Protein AF-0000000086554184 (afdb_homodimer)

Sequence (520 aa):
MSHAWGYGPDDGPNTWAESFPLANGPRQSPINIVPKEAQFDPSLKPLKIRYDPRDAKGILNNGHSFQVDFVDDTDSSTLTGGPISGTYRLKQFHFHWGASDDKGSEHTINGIKFPCELHLVHWNTKYASFGEAADKPDGLAVVGVFLKIGAANPKLQKVLDALDAIKTKGKQNTFSNFDPKTLLPGSLDYWTYDGSLTTPPLLESVTWIVLKEQISVSPAQMVKFRSLLFTGDGEPVCNMVDNYRPPQLLKGRQVRASFKMSHAWGYGPDDGPNTWAESFPLANGPRQSPINIVPKEAQFDPSLKPLKIRYDPRDAKGILNNGHSFQVDFVDDTDSSTLTGGPISGTYRLKQFHFHWGASDDKGSEHTINGIKFPCELHLVHWNTKYASFGEAADKPDGLAVVGVFLKIGAANPKLQKVLDALDAIKTKGKQNTFSNFDPKTLLPGSLDYWTYDGSLTTPPLLESVTWIVLKEQISVSPAQMVKFRSLLFTGDGEPVCNMVDNYRPPQLLKGRQVRASFK

Foldseek 3Di:
DPQDAACDDCRRLVCLCVVQVCSPPQFADDAEAEPVQAAADQVFWDKDWADDLQQFWKWAQALLWIKIAGDDDPLRTWIDGGPAPAIWHWGMKTKWAAPDQQATDQYHYVPGHGGMKMKTKTFHVVDPDLVVLQQAQQGIEIEMAGEHADDADPLCVLVLVCCVQHQAHGGMDTDGRHDCVSQDDPDQKWKWWQHFDFDPSTRRRYIYTYGPDHHYHHPVSSVSRQSHFSHHPPDPTDGNRNSYHHHDDNNPTHMHTNDD/DPQDAACDDCRRLVCLCVVQVCSPPQFADDAEAEPVQAAADQVFWDKDWADDLQQFWKWAQALLWIKIAGDDDDLRTWIDTGPAPAIWHWGIKTKWAAPDQQATDQYHYVPGHGGMKMKTKTFHVVDPDLVVLQQAQQGIEIEMAGEHADDADVLCVLVLVCCVQHQAHGGMDTDGRHDCVSQDDPDQKWKWWQHFDFDPSTRRRYIYTYGPDHHYHHPVSSVSRQSHFSHHPPDPTDGNRNSYHHHDDNNPTHMHTNDD

Organism: Oryzias melastigma (NCBI:txid30732)

Solvent-accessible surface area (backbone atoms only — not comparable to full-atom values): 26167 Å² total; per-residue (Å²): 122,86,77,79,68,52,52,37,27,86,31,3,67,85,48,38,41,80,80,26,61,46,58,69,44,71,36,37,30,27,38,61,42,44,72,92,74,38,39,64,38,88,81,44,43,70,68,42,78,41,65,44,24,84,25,27,50,28,34,33,14,75,36,67,39,47,38,36,37,38,62,68,92,75,66,58,29,30,42,33,47,29,93,52,85,66,55,23,32,51,43,33,35,37,55,23,30,24,82,46,75,70,29,17,23,35,48,25,53,70,76,44,49,26,26,22,23,38,38,41,37,23,25,29,60,89,39,95,39,62,77,61,10,47,77,30,65,76,8,26,38,33,43,35,36,41,30,38,83,48,59,72,39,73,72,49,44,69,62,58,65,51,43,74,69,23,30,33,25,71,30,58,45,81,40,64,68,47,49,70,68,65,72,52,46,92,55,75,47,30,37,34,37,75,20,19,38,63,52,88,66,23,42,57,8,20,37,39,36,36,37,70,49,57,37,53,31,16,70,75,59,50,50,54,59,40,62,24,26,43,30,36,87,96,47,70,55,28,40,37,44,47,44,53,37,70,55,34,66,58,75,84,63,67,45,35,21,58,52,132,121,85,76,79,68,51,53,37,27,85,30,3,69,85,47,39,42,79,81,26,60,46,58,68,45,71,36,39,32,27,37,60,42,43,73,92,74,38,41,66,38,89,80,44,43,70,68,44,77,42,66,43,23,82,25,28,51,29,35,32,15,75,36,67,43,48,39,37,37,37,63,68,91,76,67,58,29,30,42,32,44,28,93,51,86,66,56,21,32,50,44,35,37,36,54,24,29,24,83,46,74,69,29,17,23,35,48,23,52,72,76,43,50,26,25,22,23,38,38,40,38,23,26,26,60,90,40,95,37,63,77,62,10,48,76,29,66,75,9,26,39,32,42,34,37,40,30,37,83,49,59,73,39,75,71,49,44,69,61,55,63,52,43,74,70,23,30,34,26,70,29,58,44,82,40,64,69,48,50,70,68,65,72,52,46,93,57,76,47,31,37,36,36,74,21,19,39,63,52,88,67,23,42,59,8,21,38,38,35,37,36,70,50,56,38,53,31,18,71,73,57,48,50,56,58,39,62,25,27,42,29,35,87,95,46,70,56,28,40,37,44,46,45,52,38,70,56,33,66,58,75,84,63,68,45,34,21,57,53,132

Structure (mmCIF, N/CA/C/O backbone):
data_AF-0000000086554184-model_v1
#
loop_
_entity.id
_entity.type
_entity.pdbx_description
1 polymer 'Carbonic anhydrase'
#
loop_
_atom_site.group_PDB
_atom_site.id
_atom_site.type_symbol
_atom_site.label_atom_id
_atom_site.label_alt_id
_atom_site.label_comp_id
_atom_site.label_asym_id
_atom_site.label_entity_id
_atom_site.label_seq_id
_atom_site.pdbx_PDB_ins_code
_atom_site.Cartn_x
_atom_site.Cartn_y
_atom_site.Cartn_z
_atom_site.occupancy
_atom_site.B_iso_or_equiv
_atom_site.auth_seq_id
_atom_site.auth_comp_id
_atom_site.auth_asym_id
_atom_site.auth_atom_id
_atom_site.pdbx_PDB_model_num
ATOM 1 N N . MET A 1 1 ? 21.266 1.166 5.559 1 27.52 1 MET A N 1
ATOM 2 C CA . MET A 1 1 ? 20.312 0.895 4.48 1 27.52 1 MET A CA 1
ATOM 3 C C . MET A 1 1 ? 19.156 1.895 4.508 1 27.52 1 MET A C 1
ATOM 5 O O . MET A 1 1 ? 18.578 2.158 5.566 1 27.52 1 MET A O 1
ATOM 9 N N . SER A 1 2 ? 19.234 2.928 3.85 1 37.25 2 SER A N 1
ATOM 10 C CA . SER A 1 2 ? 18.203 3.959 3.873 1 37.25 2 SER A CA 1
ATOM 11 C C . SER A 1 2 ? 16.812 3.344 3.984 1 37.25 2 SER A C 1
ATOM 13 O O . SER A 1 2 ? 16.422 2.541 3.139 1 37.25 2 SER A O 1
ATOM 15 N N . HIS A 1 3 ? 16.328 3.1 5.18 1 56.38 3 HIS A N 1
ATOM 16 C CA . HIS A 1 3 ? 15.148 2.279 5.418 1 56.38 3 HIS A CA 1
ATOM 17 C C . HIS A 1 3 ? 13.922 2.863 4.727 1 56.38 3 HIS A C 1
ATOM 19 O O . HIS A 1 3 ? 13.453 3.943 5.094 1 56.38 3 HIS A O 1
ATOM 25 N N . ALA A 1 4 ? 13.68 2.484 3.479 1 76.25 4 ALA A N 1
ATOM 26 C CA . ALA A 1 4 ? 12.594 2.926 2.604 1 76.25 4 ALA A CA 1
ATOM 27 C C . ALA A 1 4 ? 11.234 2.658 3.24 1 76.25 4 ALA A C 1
ATOM 29 O O . ALA A 1 4 ? 11.047 1.644 3.914 1 76.25 4 ALA A O 1
ATOM 30 N N . TRP A 1 5 ? 10.562 3.717 3.496 1 87.56 5 TRP A N 1
ATOM 31 C CA . TRP A 1 5 ? 9.195 3.604 3.982 1 87.56 5 TRP A CA 1
ATOM 32 C C . TRP A 1 5 ? 8.211 4.215 2.988 1 87.56 5 TRP A C 1
ATOM 34 O O . TRP A 1 5 ? 8.609 4.957 2.088 1 87.56 5 TRP A O 1
ATOM 44 N N . GLY A 1 6 ? 7.039 3.818 3.035 1 88.12 6 GLY A N 1
ATOM 45 C CA . GLY A 1 6 ? 5.941 4.348 2.24 1 88.12 6 GLY A CA 1
ATOM 46 C C . GLY A 1 6 ? 4.578 4.047 2.832 1 88.12 6 GLY A C 1
ATOM 47 O O . GLY A 1 6 ? 4.434 3.936 4.051 1 88.12 6 GLY A O 1
ATOM 48 N N . TYR A 1 7 ? 3.639 4.125 2.002 1 86.38 7 TYR A N 1
ATOM 49 C CA . TYR A 1 7 ? 2.273 3.865 2.441 1 86.38 7 TYR A CA 1
ATOM 50 C C . TYR A 1 7 ? 1.689 2.656 1.72 1 86.38 7 TYR A C 1
ATOM 52 O O . TYR A 1 7 ? 0.477 2.432 1.749 1 86.38 7 TYR A O 1
ATOM 60 N N . GLY A 1 8 ? 2.609 1.921 1.129 1 77.31 8 GLY A N 1
ATOM 61 C CA . GLY A 1 8 ? 2.197 0.735 0.396 1 77.31 8 GLY A CA 1
ATOM 62 C C . GLY A 1 8 ? 2.102 -0.502 1.27 1 77.31 8 GLY A C 1
ATOM 63 O O . GLY A 1 8 ? 2.383 -0.446 2.469 1 77.31 8 GLY A O 1
ATOM 64 N N . PRO A 1 9 ? 1.818 -1.606 0.709 1 69.69 9 PRO A N 1
ATOM 65 C CA . PRO A 1 9 ? 1.59 -2.836 1.472 1 69.69 9 PRO A CA 1
ATOM 66 C C . PRO A 1 9 ? 2.852 -3.34 2.17 1 69.69 9 PRO A C 1
ATOM 68 O O . PRO A 1 9 ? 2.777 -3.865 3.283 1 69.69 9 PRO A O 1
ATOM 71 N N . ASP A 1 10 ? 3.965 -3.207 1.505 1 71.38 10 ASP A N 1
ATOM 72 C CA . ASP A 1 10 ? 5.184 -3.807 2.041 1 71.38 10 ASP A CA 1
ATOM 73 C C . ASP A 1 10 ? 5.992 -2.787 2.838 1 71.38 10 ASP A C 1
ATOM 75 O O . ASP A 1 10 ? 6.945 -3.148 3.529 1 71.38 10 ASP A O 1
ATOM 79 N N . ASP A 1 11 ? 5.586 -1.58 2.76 1 80.25 11 ASP A N 1
ATOM 80 C CA . ASP A 1 11 ? 6.422 -0.572 3.402 1 80.25 11 ASP A CA 1
ATOM 81 C C . ASP A 1 11 ? 5.574 0.462 4.137 1 80.25 11 ASP A C 1
ATOM 83 O O . ASP A 1 11 ? 6.051 1.55 4.461 1 80.25 11 ASP A O 1
ATOM 87 N N . GLY A 1 12 ? 4.309 0.148 4.387 1 86.25 12 GLY A N 1
ATOM 88 C CA . GLY A 1 12 ? 3.383 1.068 5.027 1 86.25 12 GLY A CA 1
ATOM 89 C C . GLY A 1 12 ? 3.506 1.079 6.539 1 86.25 12 GLY A C 1
ATOM 90 O O . GLY A 1 12 ? 4.391 0.43 7.102 1 86.25 12 GLY A O 1
ATOM 91 N N . PRO A 1 13 ? 2.66 1.869 7.188 1 88.19 13 PRO A N 1
ATOM 92 C CA . PRO A 1 13 ? 2.764 2.141 8.625 1 88.19 13 PRO A CA 1
ATOM 93 C C . PRO A 1 13 ? 2.812 0.866 9.461 1 88.19 13 PRO A C 1
ATOM 95 O O . PRO A 1 13 ? 3.518 0.814 10.469 1 88.19 13 PRO A O 1
ATOM 98 N N . ASN A 1 14 ? 2.105 -0.169 9.055 1 84.06 14 ASN A N 1
ATOM 99 C CA . ASN A 1 14 ? 2.051 -1.405 9.828 1 84.06 14 ASN A CA 1
ATOM 100 C C . ASN A 1 14 ? 3.393 -2.131 9.82 1 84.06 14 ASN A C 1
ATOM 102 O O . ASN A 1 14 ? 3.613 -3.045 10.617 1 84.06 14 ASN A O 1
ATOM 106 N N . THR A 1 15 ? 4.297 -1.767 8.93 1 83.81 15 THR A N 1
ATOM 107 C CA . THR A 1 15 ? 5.586 -2.443 8.828 1 83.81 15 THR A CA 1
ATOM 108 C C . THR A 1 15 ? 6.695 -1.571 9.406 1 83.81 15 THR A C 1
ATOM 110 O O . THR A 1 15 ? 7.828 -2.029 9.57 1 83.81 15 THR A O 1
ATOM 113 N N . TRP A 1 16 ? 6.371 -0.317 9.695 1 90.31 16 TRP A N 1
ATOM 114 C CA . TRP A 1 16 ? 7.41 0.663 10 1 90.31 16 TRP A CA 1
ATOM 115 C C . TRP A 1 16 ? 8.188 0.258 11.25 1 90.31 16 TRP A C 1
ATOM 117 O O . TRP A 1 16 ? 9.391 0.522 11.352 1 90.31 16 TRP A O 1
ATOM 127 N N . ALA A 1 17 ? 7.566 -0.434 12.164 1 90.69 17 ALA A N 1
ATOM 128 C CA . ALA A 1 17 ? 8.203 -0.795 13.43 1 90.69 17 ALA A CA 1
ATOM 129 C C . ALA A 1 17 ? 9.406 -1.706 13.203 1 90.69 17 ALA A C 1
ATOM 131 O O . ALA A 1 17 ? 10.32 -1.756 14.023 1 90.69 17 ALA A O 1
ATOM 132 N N . GLU A 1 18 ? 9.391 -2.414 12.109 1 86.5 18 GLU A N 1
ATOM 133 C CA . GLU A 1 18 ? 10.484 -3.332 11.805 1 86.5 18 GLU A CA 1
ATOM 134 C C . GLU A 1 18 ? 11.781 -2.576 11.562 1 86.5 18 GLU A C 1
ATOM 136 O O . GLU A 1 18 ? 12.852 -3.023 11.984 1 86.5 18 GLU A O 1
ATOM 141 N N . SER A 1 19 ? 11.688 -1.438 10.898 1 90.31 19 SER A N 1
ATOM 142 C CA . SER A 1 19 ? 12.875 -0.663 10.547 1 90.31 19 SER A CA 1
ATOM 143 C C . SER A 1 19 ? 13.031 0.553 11.453 1 90.31 19 SER A C 1
ATOM 145 O O . SER A 1 19 ? 14.117 1.126 11.547 1 90.31 19 SER A O 1
ATOM 147 N N . PHE A 1 20 ? 11.914 0.905 12.031 1 93.75 20 PHE A N 1
ATOM 148 C CA . PHE A 1 20 ? 11.875 2.051 12.93 1 93.75 20 PHE A CA 1
ATOM 149 C C . PHE A 1 20 ? 11.227 1.673 14.258 1 93.75 20 PHE A C 1
ATOM 151 O O . PHE A 1 20 ? 10.062 1.987 14.5 1 93.75 20 PHE A O 1
ATOM 158 N N . PRO A 1 21 ? 11.969 1.179 15.141 1 92.88 21 PRO A N 1
ATOM 159 C CA . PRO A 1 21 ? 11.422 0.595 16.359 1 92.88 21 PRO A CA 1
ATOM 160 C C . PRO A 1 21 ? 10.68 1.616 17.219 1 92.88 21 PRO A C 1
ATOM 162 O O . PRO A 1 21 ? 9.805 1.246 18.016 1 92.88 21 PRO A O 1
ATOM 165 N N . LEU A 1 22 ? 10.969 2.869 17.078 1 94.56 22 LEU A N 1
ATOM 166 C CA . LEU A 1 22 ? 10.289 3.904 17.844 1 94.56 22 LEU A CA 1
ATOM 167 C C . LEU A 1 22 ? 8.805 3.951 17.5 1 94.56 22 LEU A C 1
ATOM 169 O O . LEU A 1 22 ? 8.016 4.562 18.234 1 94.56 22 LEU A O 1
ATOM 173 N N . ALA A 1 23 ? 8.5 3.326 16.391 1 93.62 23 ALA A N 1
ATOM 174 C CA . ALA A 1 23 ? 7.098 3.275 15.969 1 93.62 23 ALA A CA 1
ATOM 175 C C . ALA A 1 23 ? 6.23 2.633 17.047 1 93.62 23 ALA A C 1
ATOM 177 O O . ALA A 1 23 ? 5.016 2.859 17.094 1 93.62 23 ALA A O 1
ATOM 178 N N . ASN A 1 24 ? 6.855 1.93 17.875 1 93.38 24 ASN A N 1
ATOM 179 C CA . ASN A 1 24 ? 6.133 1.257 18.953 1 93.38 24 ASN A CA 1
ATOM 180 C C . ASN A 1 24 ? 6.32 1.974 20.281 1 93.38 24 ASN A C 1
ATOM 182 O O . ASN A 1 24 ? 6.047 1.402 21.344 1 93.38 24 ASN A O 1
ATOM 186 N N . GLY A 1 25 ? 6.75 3.148 20.312 1 95.38 25 GLY A N 1
ATOM 187 C CA . GLY A 1 25 ? 7.004 3.91 21.531 1 95.38 25 GLY A CA 1
ATOM 188 C C . GLY A 1 25 ? 5.734 4.273 22.281 1 95.38 25 GLY A C 1
ATOM 189 O O . GLY A 1 25 ? 4.629 4.07 21.766 1 95.38 25 GLY A O 1
ATOM 190 N N . PRO A 1 26 ? 5.898 4.844 23.391 1 96.31 26 PRO A N 1
ATOM 191 C CA . PRO A 1 26 ? 4.762 5.113 24.281 1 96.31 26 PRO A CA 1
ATOM 192 C C . PRO A 1 26 ? 4.012 6.387 23.906 1 96.31 26 PRO A C 1
ATOM 194 O O . PRO A 1 26 ? 2.904 6.621 24.391 1 96.31 26 PRO A O 1
ATOM 197 N N . ARG A 1 27 ? 4.566 7.27 23.031 1 97.69 27 ARG A N 1
ATOM 198 C CA . ARG A 1 27 ? 3.953 8.555 22.734 1 97.69 27 ARG A CA 1
ATOM 199 C C . ARG A 1 27 ? 3.754 8.734 21.234 1 97.69 27 ARG A C 1
ATOM 201 O O . ARG A 1 27 ? 4.07 9.789 20.672 1 97.69 27 ARG A O 1
ATOM 208 N N . GLN A 1 28 ? 3.287 7.684 20.625 1 98 28 GLN A N 1
ATOM 209 C CA . GLN A 1 28 ? 3.178 7.719 19.172 1 98 28 GLN A CA 1
ATOM 210 C C . GLN A 1 28 ? 1.925 8.477 18.734 1 98 28 GLN A C 1
ATOM 212 O O . GLN A 1 28 ? 0.955 8.57 19.484 1 98 28 GLN A O 1
ATOM 217 N N . SER A 1 29 ? 2.045 9.078 17.609 1 98.31 29 SER A N 1
ATOM 218 C CA . SER A 1 29 ? 1.002 9.867 16.953 1 98.31 29 SER A CA 1
ATOM 219 C C . SER A 1 29 ? 0.717 9.359 15.547 1 98.31 29 SER A C 1
ATOM 221 O O . SER A 1 29 ? 1.542 8.664 14.953 1 98.31 29 SER A O 1
ATOM 223 N N . PRO A 1 30 ? -0.422 9.688 14.992 1 98.44 30 PRO A N 1
ATOM 224 C CA . PRO A 1 30 ? -1.521 10.484 15.539 1 98.44 30 PRO A CA 1
ATOM 225 C C . PRO A 1 30 ? -2.402 9.688 16.5 1 98.44 30 PRO A C 1
ATOM 227 O O . PRO A 1 30 ? -2.184 8.492 16.688 1 98.44 30 PRO A O 1
ATOM 230 N N . ILE A 1 31 ? -3.355 10.398 17.141 1 98.56 31 ILE A N 1
ATOM 231 C CA . ILE A 1 31 ? -4.281 9.711 18.031 1 98.56 31 ILE A CA 1
ATOM 232 C C . ILE A 1 31 ? -5.719 10.055 17.641 1 98.56 31 ILE A C 1
ATOM 234 O O . ILE A 1 31 ? -5.953 10.945 16.812 1 98.56 31 ILE A O 1
ATOM 238 N N . ASN A 1 32 ? -6.633 9.25 18.156 1 98.31 32 ASN A N 1
ATOM 239 C CA . ASN A 1 32 ? -8.039 9.617 18.172 1 98.31 32 ASN A CA 1
ATOM 240 C C . ASN A 1 32 ? -8.359 10.57 19.328 1 98.31 32 ASN A C 1
ATOM 242 O O . ASN A 1 32 ? -8.172 10.219 20.5 1 98.31 32 ASN A O 1
ATOM 246 N N . ILE A 1 33 ? -8.844 11.703 19.062 1 98.62 33 ILE A N 1
ATOM 247 C CA . ILE A 1 33 ? -9.211 12.672 20.094 1 98.62 33 ILE A CA 1
ATOM 248 C C . ILE A 1 33 ? -10.672 12.461 20.484 1 98.62 33 ILE A C 1
ATOM 250 O O . ILE A 1 33 ? -11.562 12.5 19.641 1 98.62 33 ILE A O 1
ATOM 254 N N . VAL A 1 34 ? -10.859 12.219 21.672 1 98.12 34 VAL A N 1
ATOM 255 C CA . VAL A 1 34 ? -12.203 12.125 22.234 1 98.12 34 VAL A CA 1
ATOM 256 C C . VAL A 1 34 ? -12.5 13.359 23.094 1 98.12 34 VAL A C 1
ATOM 258 O O . VAL A 1 34 ? -12.117 13.422 24.266 1 98.12 34 VAL A O 1
ATOM 261 N N . PRO A 1 35 ? -13.281 14.25 22.531 1 97.38 35 PRO A N 1
ATOM 262 C CA . PRO A 1 35 ? -13.461 15.547 23.203 1 97.38 35 PRO A CA 1
ATOM 263 C C . PRO A 1 35 ? -13.992 15.414 24.625 1 97.38 35 PRO A C 1
ATOM 265 O O . PRO A 1 35 ? -13.547 16.125 25.531 1 97.38 35 PRO A O 1
ATOM 268 N N . LYS A 1 36 ? -14.867 14.461 24.906 1 96.56 36 LYS A N 1
ATOM 269 C CA . LYS A 1 36 ? -15.469 14.289 26.219 1 96.56 36 LYS A CA 1
ATOM 270 C C . LYS A 1 36 ? -14.43 13.836 27.25 1 96.56 36 LYS A C 1
ATOM 272 O O . LYS A 1 36 ? -14.625 14 28.453 1 96.56 36 LYS A O 1
ATOM 277 N N . GLU A 1 37 ? -13.352 13.258 26.719 1 96.81 37 GLU A N 1
ATOM 278 C CA . GLU A 1 37 ? -12.305 12.75 27.609 1 96.81 37 GLU A CA 1
ATOM 279 C C . GLU A 1 37 ? -11.148 13.734 27.719 1 96.81 37 GLU A C 1
ATOM 281 O O . GLU A 1 37 ? -10.289 13.586 28.578 1 96.81 37 GLU A O 1
ATOM 286 N N . ALA A 1 38 ? -11.117 14.734 26.844 1 97.5 38 ALA A N 1
ATOM 287 C CA . ALA A 1 38 ? -10.078 15.766 26.906 1 97.5 38 ALA A CA 1
ATOM 288 C C . ALA A 1 38 ? -10.305 16.688 28.109 1 97.5 38 ALA A C 1
ATOM 290 O O . ALA A 1 38 ? -11.445 17.047 28.406 1 97.5 38 ALA A O 1
ATOM 291 N N . GLN A 1 39 ? -9.258 17.016 28.812 1 97.62 39 GLN A N 1
ATOM 292 C CA . GLN A 1 39 ? -9.359 17.828 30.016 1 97.62 39 GLN A CA 1
ATOM 293 C C . GLN A 1 39 ? -9.117 19.297 29.719 1 97.62 39 GLN A C 1
ATOM 295 O O . GLN A 1 39 ? -8.062 19.672 29.172 1 97.62 39 GLN A O 1
ATOM 300 N N . PHE A 1 40 ? -10.156 20.094 30.156 1 97.94 40 PHE A N 1
ATOM 301 C CA . PHE A 1 40 ? -9.922 21.531 30.047 1 97.94 40 PHE A CA 1
ATOM 302 C C . PHE A 1 40 ? -8.781 21.969 30.969 1 97.94 40 PHE A C 1
ATOM 304 O O . PHE A 1 40 ? -8.773 21.641 32.156 1 97.94 40 PHE A O 1
ATOM 311 N N . ASP A 1 41 ? -7.84 22.641 30.438 1 97.75 41 ASP A N 1
ATOM 312 C CA . ASP A 1 41 ? -6.695 23.156 31.188 1 97.75 41 ASP A CA 1
ATOM 313 C C . ASP A 1 41 ? -6.633 24.688 31.109 1 97.75 41 ASP A C 1
ATOM 315 O O . ASP A 1 41 ? -6.211 25.25 30.094 1 97.75 41 ASP A O 1
ATOM 319 N N . PRO A 1 42 ? -6.945 25.391 32.125 1 95.75 42 PRO A N 1
ATOM 320 C CA . PRO A 1 42 ? -6.984 26.859 32.094 1 95.75 42 PRO A CA 1
ATOM 321 C C . PRO A 1 42 ? -5.594 27.484 31.984 1 95.75 42 PRO A C 1
ATOM 323 O O . PRO A 1 42 ? -5.469 28.688 31.719 1 95.75 42 PRO A O 1
ATOM 326 N N . SER A 1 43 ? -4.641 26.734 32.156 1 95.75 43 SER A N 1
ATOM 327 C CA . SER A 1 43 ? -3.289 27.266 32.094 1 95.75 43 SER A CA 1
ATOM 328 C C . SER A 1 43 ? -2.812 27.391 30.656 1 95.75 43 SER A C 1
ATOM 330 O O . SER A 1 43 ? -1.808 28.031 30.375 1 95.75 43 SER A O 1
ATOM 332 N N . LEU A 1 44 ? -3.492 26.75 29.734 1 96.94 44 LEU A N 1
ATOM 333 C CA . LEU A 1 44 ? -3.133 26.859 28.328 1 96.94 44 LEU A CA 1
ATOM 334 C C . LEU A 1 44 ? -3.408 28.25 27.797 1 96.94 44 LEU A C 1
ATOM 336 O O . LEU A 1 44 ? -4.547 28.719 27.844 1 96.94 44 LEU A O 1
ATOM 340 N N . LYS A 1 45 ? -2.385 28.906 27.359 1 92.88 45 LYS A N 1
ATOM 341 C CA . LYS A 1 45 ? -2.484 30.25 26.797 1 92.88 45 LYS A CA 1
ATOM 342 C C . LYS A 1 45 ? -2.951 30.203 25.344 1 92.88 45 LYS A C 1
ATOM 344 O O . LYS A 1 45 ? -2.928 29.141 24.719 1 92.88 45 LYS A O 1
ATOM 349 N N . PRO A 1 46 ? -3.443 31.391 24.859 1 96.38 46 PRO A N 1
ATOM 350 C CA . PRO A 1 46 ? -3.742 31.453 23.422 1 96.38 46 PRO A CA 1
ATOM 351 C C . PRO A 1 46 ? -2.502 31.281 22.547 1 96.38 46 PRO A C 1
ATOM 353 O O . PRO A 1 46 ? -1.41 31.719 22.922 1 96.38 46 PRO A O 1
ATOM 356 N N . LEU A 1 47 ? -2.727 30.672 21.391 1 98.5 47 LEU A N 1
ATOM 357 C CA . LEU A 1 47 ? -1.646 30.562 20.422 1 98.5 47 LEU A CA 1
ATOM 358 C C . LEU A 1 47 ? -1.312 31.922 19.812 1 98.5 47 LEU A C 1
ATOM 360 O O . LEU A 1 47 ? -2.209 32.688 19.5 1 98.5 47 LEU A O 1
ATOM 364 N N . LYS A 1 48 ? -0.083 32.219 19.734 1 98.25 48 LYS A N 1
ATOM 365 C CA . LYS A 1 48 ? 0.407 33.375 19 1 98.25 48 LYS A CA 1
ATOM 366 C C . LYS A 1 48 ? 1.168 32.938 17.75 1 98.25 48 LYS A C 1
ATOM 368 O O . LYS A 1 48 ? 2.301 32.469 17.844 1 98.25 48 LYS A O 1
ATOM 373 N N . ILE A 1 49 ? 0.575 33.25 16.625 1 98.44 49 ILE A N 1
ATOM 374 C CA . ILE A 1 49 ? 1.125 32.781 15.344 1 98.44 49 ILE A CA 1
ATOM 375 C C . ILE A 1 49 ? 1.446 34 14.469 1 98.44 49 ILE A C 1
ATOM 377 O O . ILE A 1 49 ? 0.596 34.875 14.258 1 98.44 49 ILE A O 1
ATOM 381 N N . ARG A 1 50 ? 2.66 34.031 14.07 1 97.81 50 ARG A N 1
ATOM 382 C CA . ARG A 1 50 ? 3.133 35.031 13.117 1 97.81 50 ARG A CA 1
ATOM 383 C C . ARG A 1 50 ? 3.912 34.375 11.977 1 97.81 50 ARG A C 1
ATOM 385 O O . ARG A 1 50 ? 4.891 33.656 12.211 1 97.81 50 ARG A O 1
ATOM 392 N N . TYR A 1 51 ? 3.473 34.656 10.766 1 98.5 51 TYR A N 1
ATOM 393 C CA . TYR A 1 51 ? 4.191 34.156 9.602 1 98.5 51 TYR A CA 1
ATOM 394 C C . TYR A 1 51 ? 4.523 35.281 8.633 1 98.5 51 TYR A C 1
ATOM 396 O O . TYR A 1 51 ? 3.697 36.156 8.375 1 98.5 51 TYR A O 1
ATOM 404 N N . ASP A 1 52 ? 5.68 35.25 8.172 1 98.25 52 ASP A N 1
ATOM 405 C CA . ASP A 1 52 ? 6.141 36.156 7.105 1 98.25 52 ASP A CA 1
ATOM 406 C C . ASP A 1 52 ? 6.059 35.469 5.742 1 98.25 52 ASP A C 1
ATOM 408 O O . ASP A 1 52 ? 6.809 34.5 5.473 1 98.25 52 ASP A O 1
ATOM 412 N N . PRO A 1 53 ? 5.188 35.906 4.859 1 98 53 PRO A N 1
ATOM 413 C CA . PRO A 1 53 ? 5.035 35.25 3.555 1 98 53 PRO A CA 1
ATOM 414 C C . PRO A 1 53 ? 6.352 35.156 2.785 1 98 53 PRO A C 1
ATOM 416 O O . PRO A 1 53 ? 6.516 34.281 1.943 1 98 53 PRO A O 1
ATOM 419 N N . ARG A 1 54 ? 7.344 36.156 2.957 1 96.81 54 ARG A N 1
ATOM 420 C CA . ARG A 1 54 ? 8.617 36.188 2.248 1 96.81 54 ARG A CA 1
ATOM 421 C C . ARG A 1 54 ? 9.469 34.969 2.592 1 96.81 54 ARG A C 1
ATOM 423 O O . ARG A 1 54 ? 10.43 34.625 1.889 1 96.81 54 ARG A O 1
ATOM 430 N N . ASP A 1 55 ? 9.031 34.125 3.672 1 98.5 55 ASP A N 1
ATOM 431 C CA . ASP A 1 55 ? 9.836 33 4.113 1 98.5 55 ASP A CA 1
ATOM 432 C C . ASP A 1 55 ? 9.5 31.734 3.307 1 98.5 55 ASP A C 1
ATOM 434 O O . ASP A 1 55 ? 10.234 30.75 3.344 1 98.5 55 ASP A O 1
ATOM 438 N N . ALA A 1 56 ? 8.359 31.734 2.654 1 98.25 56 ALA A N 1
ATOM 439 C CA . ALA A 1 56 ? 8.016 30.594 1.794 1 98.25 56 ALA A CA 1
ATOM 440 C C . ALA A 1 56 ? 8.953 30.516 0.596 1 98.25 56 ALA A C 1
ATOM 442 O O . ALA A 1 56 ? 9.125 31.484 -0.141 1 98.25 56 ALA A O 1
ATOM 443 N N . LYS A 1 57 ? 9.57 29.312 0.375 1 97.62 57 LYS A N 1
ATOM 444 C CA . LYS A 1 57 ? 10.625 29.281 -0.631 1 97.62 57 LYS A CA 1
ATOM 445 C C . LYS A 1 57 ? 10.312 28.25 -1.718 1 97.62 57 LYS A C 1
ATOM 447 O O . LYS A 1 57 ? 10.594 28.484 -2.896 1 97.62 57 LYS A O 1
ATOM 452 N N . GLY A 1 58 ? 9.781 27.141 -1.331 1 98.31 58 GLY A N 1
ATOM 453 C CA . GLY A 1 58 ? 9.617 26.109 -2.336 1 98.31 58 GLY A CA 1
ATOM 454 C C . GLY A 1 58 ? 8.547 25.094 -1.978 1 98.31 58 GLY A C 1
ATOM 455 O O . GLY A 1 58 ? 8.133 25 -0.821 1 98.31 58 GLY A O 1
ATOM 456 N N . ILE A 1 59 ? 8.094 24.391 -3.01 1 98.62 59 ILE A N 1
ATOM 457 C CA . ILE A 1 59 ? 7.137 23.297 -2.887 1 98.62 59 ILE A CA 1
ATOM 458 C C . ILE A 1 59 ? 7.691 22.047 -3.566 1 98.62 59 ILE A C 1
ATOM 460 O O . ILE A 1 59 ? 8.328 22.141 -4.617 1 98.62 59 ILE A O 1
ATOM 464 N N . LEU A 1 60 ? 7.492 20.938 -2.877 1 98.5 60 LEU A N 1
ATOM 465 C CA . LEU A 1 60 ? 8.117 19.688 -3.318 1 98.5 60 LEU A CA 1
ATOM 466 C C . LEU A 1 60 ? 7.18 18.5 -3.133 1 98.5 60 LEU A C 1
ATOM 468 O O . LEU A 1 60 ? 6.5 18.406 -2.107 1 98.5 60 LEU A O 1
ATOM 472 N N . ASN A 1 61 ? 7.035 17.703 -4.199 1 98.44 61 ASN A N 1
ATOM 473 C CA . ASN A 1 61 ? 6.512 16.359 -4.027 1 98.44 61 ASN A CA 1
ATOM 474 C C . ASN A 1 61 ? 7.594 15.391 -3.568 1 98.44 61 ASN A C 1
ATOM 476 O O . ASN A 1 61 ? 8.445 14.984 -4.359 1 98.44 61 ASN A O 1
ATOM 480 N N . ASN A 1 62 ? 7.539 15.016 -2.338 1 97 62 ASN A N 1
ATOM 481 C CA . ASN A 1 62 ? 8.633 14.219 -1.79 1 97 62 ASN A CA 1
ATOM 482 C C . ASN A 1 62 ? 8.336 12.727 -1.873 1 97 62 ASN A C 1
ATOM 484 O O . ASN A 1 62 ? 9.047 11.914 -1.288 1 97 62 ASN A O 1
ATOM 488 N N . GLY A 1 63 ? 7.195 12.398 -2.512 1 95.25 63 GLY A N 1
ATOM 489 C CA . GLY A 1 63 ? 6.844 11 -2.709 1 95.25 63 GLY A CA 1
ATOM 490 C C . GLY A 1 63 ? 5.926 10.461 -1.629 1 95.25 63 GLY A C 1
ATOM 491 O O . GLY A 1 63 ? 5.434 9.336 -1.733 1 95.25 63 GLY A O 1
ATOM 492 N N . HIS A 1 64 ? 5.695 11.172 -0.57 1 95.31 64 HIS A N 1
ATOM 493 C CA . HIS A 1 64 ? 4.828 10.766 0.53 1 95.31 64 HIS A CA 1
ATOM 494 C C . HIS A 1 64 ? 3.721 11.789 0.765 1 95.31 64 HIS A C 1
ATOM 496 O O . HIS A 1 64 ? 2.688 11.469 1.358 1 95.31 64 HIS A O 1
ATOM 502 N N . SER A 1 65 ? 4.012 12.93 0.441 1 97.38 65 SER A N 1
ATOM 503 C CA . SER A 1 65 ? 3.162 14.117 0.423 1 97.38 65 SER A CA 1
ATOM 504 C C . SER A 1 65 ? 3.773 15.219 -0.438 1 97.38 65 SER A C 1
ATOM 506 O O . SER A 1 65 ? 4.691 14.961 -1.222 1 97.38 65 SER A O 1
ATOM 508 N N . PHE A 1 66 ? 3.145 16.375 -0.425 1 98.12 66 PHE A N 1
ATOM 509 C CA . PHE A 1 66 ? 3.9 17.547 -0.818 1 98.12 66 PHE A CA 1
ATOM 510 C C . PHE A 1 66 ? 4.188 18.438 0.388 1 98.12 66 PHE A C 1
ATOM 512 O O . PHE A 1 66 ? 3.51 18.344 1.414 1 98.12 66 PHE A O 1
ATOM 519 N N . GLN A 1 67 ? 5.238 19.156 0.228 1 98.25 67 GLN A N 1
ATOM 520 C CA . GLN A 1 67 ? 5.617 20.047 1.328 1 98.25 67 GLN A CA 1
ATOM 521 C C . GLN A 1 67 ? 6.039 21.422 0.813 1 98.25 67 GLN A C 1
ATOM 523 O O . GLN A 1 67 ? 6.609 21.531 -0.273 1 98.25 67 GLN A O 1
ATOM 528 N N . VAL A 1 68 ? 5.688 22.375 1.552 1 98.5 68 VAL A N 1
ATOM 529 C CA . VAL A 1 68 ? 6.195 23.734 1.342 1 98.5 68 VAL A CA 1
ATOM 530 C C . VAL A 1 68 ? 7.23 24.062 2.414 1 98.5 68 VAL A C 1
ATOM 532 O O . VAL A 1 68 ? 6.965 23.922 3.609 1 98.5 68 VAL A O 1
ATOM 535 N N . ASP A 1 69 ? 8.336 24.594 1.953 1 98.19 69 ASP A N 1
ATOM 536 C CA . ASP A 1 69 ? 9.438 24.875 2.869 1 98.19 69 ASP A CA 1
ATOM 537 C C . ASP A 1 69 ? 9.578 26.375 3.121 1 98.19 69 ASP A C 1
ATOM 539 O O . ASP A 1 69 ? 9.398 27.172 2.209 1 98.19 69 ASP A O 1
ATOM 543 N N . PHE A 1 70 ? 9.938 26.641 4.336 1 98.25 70 PHE A N 1
ATOM 544 C CA . PHE A 1 70 ? 10.203 28.016 4.766 1 98.25 70 PHE A CA 1
ATOM 545 C C . PHE A 1 70 ? 11.648 28.172 5.215 1 98.25 70 PHE A C 1
ATOM 547 O O . PHE A 1 70 ? 12.188 27.312 5.906 1 98.25 70 PHE A O 1
ATOM 554 N N . VAL A 1 71 ? 12.242 29.234 4.793 1 96.81 71 VAL A N 1
ATOM 555 C CA . VAL A 1 71 ? 13.578 29.594 5.238 1 96.81 71 VAL A CA 1
ATOM 556 C C . VAL A 1 71 ? 13.516 30.906 6.027 1 96.81 71 VAL A C 1
ATOM 558 O O . VAL A 1 71 ? 13.188 31.953 5.469 1 96.81 71 VAL A O 1
ATOM 561 N N . ASP A 1 72 ? 13.781 30.734 7.297 1 95.62 72 ASP A N 1
ATOM 562 C CA . ASP A 1 72 ? 13.703 31.828 8.242 1 95.62 72 ASP A CA 1
ATOM 563 C C . ASP A 1 72 ? 14.906 31.844 9.18 1 95.62 72 ASP A C 1
ATOM 565 O O . ASP A 1 72 ? 15.117 30.891 9.938 1 95.62 72 ASP A O 1
ATOM 569 N N . ASP A 1 73 ? 15.68 32.938 9.18 1 91.69 73 ASP A N 1
ATOM 570 C CA . ASP A 1 73 ? 16.844 33.031 10.055 1 91.69 73 ASP A CA 1
ATOM 571 C C . ASP A 1 73 ? 16.672 34.156 11.078 1 91.69 73 ASP A C 1
ATOM 573 O O . ASP A 1 73 ? 17.578 34.469 11.859 1 91.69 73 ASP A O 1
ATOM 577 N N . THR A 1 74 ? 15.523 34.75 11.164 1 94.75 74 THR A N 1
ATOM 578 C CA . THR A 1 74 ? 15.328 35.906 12.031 1 94.75 74 THR A CA 1
ATOM 579 C C . THR A 1 74 ? 14.133 35.688 12.953 1 94.75 74 THR A C 1
ATOM 581 O O . THR A 1 74 ? 13.719 36.625 13.656 1 94.75 74 THR A O 1
ATOM 584 N N . ASP A 1 75 ? 13.531 34.5 12.875 1 96.56 75 ASP A N 1
ATOM 585 C CA . ASP A 1 75 ? 12.344 34.188 13.656 1 96.56 75 ASP A CA 1
ATOM 586 C C . ASP A 1 75 ? 11.18 35.094 13.273 1 96.56 75 ASP A C 1
ATOM 588 O O . ASP A 1 75 ? 10.508 35.656 14.141 1 96.56 75 ASP A O 1
ATOM 592 N N . SER A 1 76 ? 11.016 35.312 11.977 1 97.94 76 SER A N 1
ATOM 593 C CA . SER A 1 76 ? 9.914 36.125 11.461 1 97.94 76 SER A CA 1
ATOM 594 C C . SER A 1 76 ? 8.656 35.281 11.281 1 97.94 76 SER A C 1
ATOM 596 O O . SER A 1 76 ? 7.551 35.812 11.164 1 97.94 76 SER A O 1
ATOM 598 N N . SER A 1 77 ? 8.758 34.062 11.188 1 98.69 77 SER A N 1
ATOM 599 C CA . SER A 1 77 ? 7.645 33.125 11.156 1 98.69 77 SER A CA 1
ATOM 600 C C . SER A 1 77 ? 7.684 32.188 12.375 1 98.69 77 SER A C 1
ATOM 602 O O . SER A 1 77 ? 8.398 31.188 12.375 1 98.69 77 SER A O 1
ATOM 604 N N . THR A 1 78 ? 6.812 32.531 13.328 1 98.69 78 THR A N 1
ATOM 605 C CA . THR A 1 78 ? 7 31.844 14.602 1 98.69 78 THR A CA 1
ATOM 606 C C . THR A 1 78 ? 5.652 31.484 15.219 1 98.69 78 THR A C 1
ATOM 608 O O . THR A 1 78 ? 4.617 32.031 14.836 1 98.69 78 THR A O 1
ATOM 611 N N . LEU A 1 79 ? 5.703 30.516 16.047 1 98.75 79 LEU A N 1
ATOM 612 C CA . LEU A 1 79 ? 4.66 30.094 16.969 1 98.75 79 LEU A CA 1
ATOM 613 C C . LEU A 1 79 ? 5.113 30.297 18.422 1 98.75 79 LEU A C 1
ATOM 615 O O . LEU A 1 79 ? 6.195 29.844 18.797 1 98.75 79 LEU A O 1
ATOM 619 N N . THR A 1 80 ? 4.355 31 19.203 1 98.44 80 THR A N 1
ATOM 620 C CA . THR A 1 80 ? 4.559 31.156 20.641 1 98.44 80 THR A CA 1
ATOM 621 C C . THR A 1 80 ? 3.234 31.031 21.391 1 98.44 80 THR A C 1
ATOM 623 O O . THR A 1 80 ? 2.166 31 20.766 1 98.44 80 THR A O 1
ATOM 626 N N . GLY A 1 81 ? 3.375 30.844 22.719 1 97.94 81 GLY A N 1
ATOM 627 C CA . GLY A 1 81 ? 2.189 30.703 23.547 1 97.94 81 GLY A CA 1
ATOM 628 C C . GLY A 1 81 ? 1.612 29.297 23.531 1 97.94 81 GLY A C 1
ATOM 629 O O . GLY A 1 81 ? 2.34 28.328 23.312 1 97.94 81 GLY A O 1
ATOM 630 N N . GLY A 1 82 ? 0.324 29.234 23.906 1 97.5 82 GLY A N 1
ATOM 631 C CA . GLY A 1 82 ? -0.328 27.938 23.969 1 97.5 82 GLY A CA 1
ATOM 632 C C . GLY A 1 82 ? 0.339 26.969 24.938 1 97.5 82 GLY A C 1
ATOM 633 O O . GLY A 1 82 ? 0.593 27.328 26.094 1 97.5 82 GLY A O 1
ATOM 634 N N . PRO A 1 83 ? 0.574 25.703 24.422 1 98 83 PRO A N 1
ATOM 635 C CA . PRO A 1 83 ? 1.137 24.688 25.312 1 98 83 PRO A CA 1
ATOM 636 C C . PRO A 1 83 ? 2.664 24.688 25.312 1 98 83 PRO A C 1
ATOM 638 O O . PRO A 1 83 ? 3.283 23.844 25.969 1 98 83 PRO A O 1
ATOM 641 N N . ILE A 1 84 ? 3.295 25.547 24.578 1 98 84 ILE A N 1
ATOM 642 C CA . ILE A 1 84 ? 4.746 25.453 24.438 1 98 84 ILE A CA 1
ATOM 643 C C . ILE A 1 84 ? 5.398 26.641 25.156 1 98 84 ILE A C 1
ATOM 645 O O . ILE A 1 84 ? 4.766 27.688 25.344 1 98 84 ILE A O 1
ATOM 649 N N . SER A 1 85 ? 6.66 26.312 25.531 1 96.31 85 SER A N 1
ATOM 650 C CA . SER A 1 85 ? 7.516 27.359 26.094 1 96.31 85 SER A CA 1
ATOM 651 C C . SER A 1 85 ? 8.617 27.75 25.125 1 96.31 85 SER A C 1
ATOM 653 O O . SER A 1 85 ? 9.25 26.891 24.5 1 96.31 85 SER A O 1
ATOM 655 N N . GLY A 1 86 ? 8.773 29.031 24.984 1 96.31 86 GLY A N 1
ATOM 656 C CA . GLY A 1 86 ? 9.781 29.516 24.062 1 96.31 86 GLY A CA 1
ATOM 657 C C . GLY A 1 86 ? 9.234 29.828 22.672 1 96.31 86 GLY A C 1
ATOM 658 O O . GLY A 1 86 ? 8.031 30.062 22.516 1 96.31 86 GLY A O 1
ATOM 659 N N . THR A 1 87 ? 10.172 30.016 21.734 1 98.38 87 THR A N 1
ATOM 660 C CA . THR A 1 87 ? 9.828 30.359 20.359 1 98.38 87 THR A CA 1
ATOM 661 C C . THR A 1 87 ? 10.062 29.188 19.422 1 98.38 87 THR A C 1
ATOM 663 O O . THR A 1 87 ? 11.141 28.594 19.422 1 98.38 87 THR A O 1
ATOM 666 N N . TYR A 1 88 ? 9.102 28.844 18.734 1 98.81 88 TYR A N 1
ATOM 667 C CA . TYR A 1 88 ? 9.203 27.812 17.703 1 98.81 88 TYR A CA 1
ATOM 668 C C . TYR A 1 88 ? 9.117 28.422 16.312 1 98.81 88 TYR A C 1
ATOM 670 O O . TYR A 1 88 ? 8.195 29.188 16.016 1 98.81 88 TYR A O 1
ATOM 678 N N . ARG A 1 89 ? 10.031 28.062 15.461 1 98.69 89 ARG A N 1
ATOM 679 C CA . ARG A 1 89 ? 10.148 28.609 14.117 1 98.69 89 ARG A CA 1
ATOM 680 C C . ARG A 1 89 ? 9.531 27.672 13.086 1 98.69 89 ARG A C 1
ATOM 682 O O . ARG A 1 89 ? 9.695 26.453 13.172 1 98.69 89 ARG A O 1
ATOM 689 N N . LEU A 1 90 ? 8.758 28.266 12.133 1 98.81 90 LEU A N 1
ATOM 690 C CA . LEU A 1 90 ? 8.117 27.453 11.094 1 98.81 90 LEU A CA 1
ATOM 691 C C . LEU A 1 90 ? 9.156 26.859 10.148 1 98.81 90 LEU A C 1
ATOM 693 O O . LEU A 1 90 ? 10.008 27.594 9.633 1 98.81 90 LEU A O 1
ATOM 697 N N . LYS A 1 91 ? 9.047 25.578 9.938 1 98.62 91 LYS A N 1
ATOM 698 C CA . LYS A 1 91 ? 9.969 24.891 9.039 1 98.62 91 LYS A CA 1
ATOM 699 C C . LYS A 1 91 ? 9.289 24.531 7.723 1 98.62 91 LYS A C 1
ATOM 701 O O . LYS A 1 91 ? 9.891 24.656 6.652 1 98.62 91 LYS A O 1
ATOM 706 N N . GLN A 1 92 ? 8.07 24.078 7.789 1 98.56 92 GLN A N 1
ATOM 707 C CA . GLN A 1 92 ? 7.344 23.594 6.617 1 98.56 92 GLN A CA 1
ATOM 708 C C . GLN A 1 92 ? 5.867 23.375 6.934 1 98.56 92 GLN A C 1
ATOM 710 O O . GLN A 1 92 ? 5.473 23.375 8.102 1 98.56 92 GLN A O 1
ATOM 715 N N . PHE A 1 93 ? 5.062 23.234 5.895 1 98.75 93 PHE A N 1
ATOM 716 C CA . PHE A 1 93 ? 3.756 22.609 6.078 1 98.75 93 PHE A CA 1
ATOM 717 C C . PHE A 1 93 ? 3.502 21.547 5.008 1 98.75 93 PHE A C 1
ATOM 719 O O . PHE A 1 93 ? 4.141 21.562 3.951 1 98.75 93 PHE A O 1
ATOM 726 N N . HIS A 1 94 ? 2.693 20.656 5.289 1 98.81 94 HIS A N 1
ATOM 727 C CA . HIS A 1 94 ? 2.256 19.609 4.379 1 98.81 94 HIS A CA 1
ATOM 728 C C . HIS A 1 94 ? 0.861 19.109 4.742 1 98.81 94 HIS A C 1
ATOM 730 O O . HIS A 1 94 ? 0.291 19.531 5.754 1 98.81 94 HIS A O 1
ATOM 736 N N . PHE A 1 95 ? 0.317 18.219 3.832 1 98.81 95 PHE A N 1
ATOM 737 C CA . PHE A 1 95 ? -1.037 17.703 4.008 1 98.81 95 PHE A CA 1
ATOM 738 C C . PHE A 1 95 ? -1.046 16.172 3.984 1 98.81 95 PHE A C 1
ATOM 740 O O . PHE A 1 95 ? -0.121 15.555 3.457 1 98.81 95 PHE A O 1
ATOM 747 N N . HIS A 1 96 ? -2.004 15.664 4.547 1 98.56 96 HIS A N 1
ATOM 748 C CA . HIS A 1 96 ? -2.43 14.281 4.387 1 98.56 96 HIS A CA 1
ATOM 749 C C . HIS A 1 96 ? -3.861 14.203 3.869 1 98.56 96 HIS A C 1
ATOM 751 O O . HIS A 1 96 ? -4.719 14.992 4.277 1 98.56 96 HIS A O 1
ATOM 757 N N . TRP A 1 97 ? -4.133 13.242 2.957 1 98.19 97 TRP A N 1
ATOM 758 C CA . TRP A 1 97 ? -5.473 13.156 2.383 1 98.19 97 TRP A CA 1
ATOM 759 C C . TRP A 1 97 ? -5.809 11.727 1.994 1 98.19 97 TRP A C 1
ATOM 761 O O . TRP A 1 97 ? -4.926 10.867 1.942 1 98.19 97 TRP A O 1
ATOM 771 N N . GLY A 1 98 ? -7.105 11.469 1.838 1 95.75 98 GLY A N 1
ATOM 772 C CA . GLY A 1 98 ? -7.574 10.133 1.519 1 95.75 98 GLY A CA 1
ATOM 773 C C . GLY A 1 98 ? -8.008 9.977 0.072 1 95.75 98 GLY A C 1
ATOM 774 O O . GLY A 1 98 ? -8.047 10.953 -0.675 1 95.75 98 GLY A O 1
ATOM 775 N N . ALA A 1 99 ? -8.297 8.789 -0.307 1 93.62 99 ALA A N 1
ATOM 776 C CA . ALA A 1 99 ? -8.781 8.461 -1.646 1 93.62 99 ALA A CA 1
ATOM 777 C C . ALA A 1 99 ? -10.219 8.914 -1.838 1 93.62 99 ALA A C 1
ATOM 779 O O . ALA A 1 99 ? -10.703 9.016 -2.969 1 93.62 99 ALA A O 1
ATOM 780 N N . SER A 1 100 ? -10.875 9.102 -0.728 1 93.81 100 SER A N 1
ATOM 781 C CA . SER A 1 100 ? -12.266 9.547 -0.737 1 93.81 100 SER A CA 1
ATOM 782 C C . SER A 1 100 ? -12.5 10.633 0.307 1 93.81 100 SER A C 1
ATOM 784 O O . SER A 1 100 ? -11.594 10.992 1.058 1 93.81 100 SER A O 1
ATOM 786 N N . ASP A 1 101 ? -13.703 11.0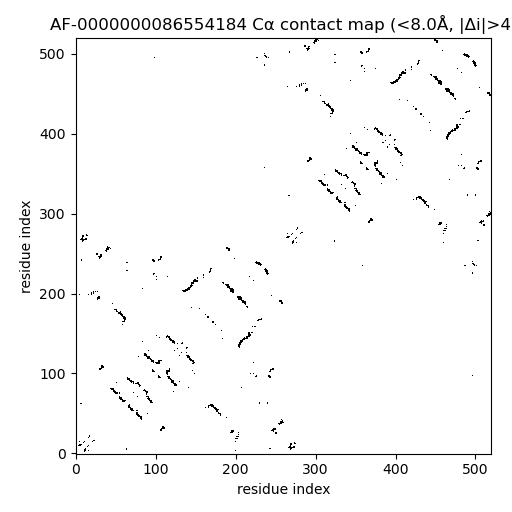94 0.294 1 96.81 101 ASP A N 1
ATOM 787 C CA . ASP A 1 101 ? -13.992 12.273 1.099 1 96.81 101 ASP A CA 1
ATOM 788 C C . ASP A 1 101 ? -14.289 11.891 2.549 1 96.81 101 ASP A C 1
ATOM 790 O O . ASP A 1 101 ? -14.43 12.766 3.406 1 96.81 101 ASP A O 1
ATOM 794 N N . ASP A 1 102 ? -14.344 10.617 2.867 1 94.12 102 ASP A N 1
ATOM 795 C CA . ASP A 1 102 ? -14.711 10.188 4.211 1 94.12 102 ASP A CA 1
ATOM 796 C C . ASP A 1 102 ? -13.492 9.711 4.992 1 94.12 102 ASP A C 1
ATOM 798 O O . ASP A 1 102 ? -13.617 9.18 6.098 1 94.12 102 ASP A O 1
ATOM 802 N N . LYS A 1 103 ? -12.328 9.867 4.434 1 94.19 103 LYS A N 1
ATOM 803 C CA . LYS A 1 103 ? -11.078 9.492 5.09 1 94.19 103 LYS A CA 1
ATOM 804 C C . LYS A 1 103 ? -9.914 10.344 4.578 1 94.19 103 LYS A C 1
ATOM 806 O O . LYS A 1 103 ? -9.984 10.906 3.484 1 94.19 103 LYS A O 1
ATOM 811 N N . GLY A 1 104 ? -8.852 10.352 5.422 1 96.5 104 GLY A N 1
ATOM 812 C CA . GLY A 1 104 ? -7.66 11.047 4.965 1 96.5 104 GLY A CA 1
ATOM 813 C C . GLY A 1 104 ? -6.906 11.742 6.082 1 96.5 104 GLY A C 1
ATOM 814 O O . GLY A 1 104 ? -5.676 11.797 6.062 1 96.5 104 GLY A O 1
ATOM 815 N N . SER A 1 105 ? -7.625 12.305 6.984 1 98.31 105 SER A N 1
ATOM 816 C CA . SER A 1 105 ? -6.969 12.922 8.133 1 98.31 105 SER A CA 1
ATOM 817 C C . SER A 1 105 ? -6.223 11.891 8.969 1 98.31 105 SER A C 1
ATOM 819 O O . SER A 1 105 ? -6.66 10.742 9.078 1 98.31 105 SER A O 1
ATOM 821 N N . GLU A 1 106 ? -5.121 12.312 9.516 1 97.62 106 GLU A N 1
ATOM 822 C CA . GLU A 1 106 ? -4.375 11.43 10.406 1 97.62 106 GLU A CA 1
ATOM 823 C C . GLU A 1 106 ? -5.047 11.328 11.773 1 97.62 106 GLU A C 1
ATOM 825 O O . GLU A 1 106 ? -5.371 10.234 12.227 1 97.62 106 GLU A O 1
ATOM 830 N N . HIS A 1 107 ? -5.258 12.422 12.398 1 98.62 107 HIS A N 1
ATOM 831 C CA . HIS A 1 107 ? -6.039 12.422 13.633 1 98.62 107 HIS A CA 1
ATOM 832 C C . HIS A 1 107 ? -7.516 12.148 13.352 1 98.62 107 HIS A C 1
ATOM 834 O O . HIS A 1 107 ? -7.984 12.359 12.227 1 98.62 107 HIS A O 1
ATOM 840 N N . THR A 1 108 ? -8.18 11.648 14.312 1 98.19 108 THR A N 1
ATOM 841 C CA . THR A 1 108 ? -9.633 11.531 14.281 1 98.19 108 THR A CA 1
ATOM 842 C C . THR A 1 108 ? -10.25 12.188 15.508 1 98.19 108 THR A C 1
ATOM 844 O O . THR A 1 108 ? -9.57 12.391 16.516 1 98.19 108 THR A O 1
ATOM 847 N N . ILE A 1 109 ? -11.461 12.602 15.367 1 98.19 109 ILE A N 1
ATOM 848 C CA . ILE A 1 109 ? -12.258 13.102 16.484 1 98.19 109 ILE A CA 1
ATOM 849 C C . ILE A 1 109 ? -13.43 12.156 16.75 1 98.19 109 ILE A C 1
ATOM 851 O O . ILE A 1 109 ? -14.352 12.055 15.93 1 98.19 109 ILE A O 1
ATOM 855 N N . ASN A 1 110 ? -13.406 11.484 17.844 1 97.38 110 ASN A N 1
ATOM 856 C CA . ASN A 1 110 ? -14.414 10.477 18.156 1 97.38 110 ASN A CA 1
ATOM 857 C C . ASN A 1 110 ? -14.531 9.438 17.047 1 97.38 110 ASN A C 1
ATOM 859 O O . ASN A 1 110 ? -15.633 9.078 16.641 1 97.38 110 ASN A O 1
ATOM 863 N N . GLY A 1 111 ? -13.43 9.141 16.484 1 96.31 111 GLY A N 1
ATOM 864 C CA . GLY A 1 111 ? -13.398 8.125 15.453 1 96.31 111 GLY A CA 1
ATOM 865 C C . GLY A 1 111 ? -13.766 8.656 14.078 1 96.31 111 GLY A C 1
ATOM 866 O O . GLY A 1 111 ? -13.688 7.926 13.086 1 96.31 111 GLY A O 1
ATOM 867 N N . ILE A 1 112 ? -14.117 9.883 14.023 1 96.75 112 ILE A N 1
ATOM 868 C CA . ILE A 1 112 ? -14.531 10.477 12.758 1 96.75 112 ILE A CA 1
ATOM 869 C C . ILE A 1 112 ? -13.305 10.961 11.992 1 96.75 112 ILE A C 1
ATOM 871 O O . ILE A 1 112 ? -12.477 11.695 12.539 1 96.75 112 ILE A O 1
ATOM 875 N N . LYS A 1 113 ? -13.25 10.562 10.758 1 97 113 LYS A N 1
ATOM 876 C CA . LYS A 1 113 ? -12.164 10.961 9.859 1 97 113 LYS A CA 1
ATOM 877 C C . LYS A 1 113 ? -12.586 12.125 8.969 1 97 113 LYS A C 1
ATOM 879 O O . LYS A 1 113 ? -13.781 12.328 8.734 1 97 113 LYS A O 1
ATOM 884 N N . PHE A 1 114 ? -11.633 12.828 8.492 1 98.25 114 PHE A N 1
ATOM 885 C CA . PHE A 1 114 ? -11.82 13.914 7.547 1 98.25 114 PHE A CA 1
ATOM 886 C C . PHE A 1 114 ? -11.055 13.648 6.258 1 98.25 114 PHE A C 1
ATOM 888 O O . PHE A 1 114 ? -10.109 12.859 6.242 1 98.25 114 PHE A O 1
ATOM 895 N N . PRO A 1 115 ? -11.414 14.32 5.137 1 98.38 115 PRO A N 1
ATOM 896 C CA . PRO A 1 115 ? -10.773 14.031 3.854 1 98.38 115 PRO A CA 1
ATOM 897 C C . PRO A 1 115 ? -9.305 14.453 3.824 1 98.38 115 PRO A C 1
ATOM 899 O O . PRO A 1 115 ? -8.523 13.938 3.018 1 98.38 115 PRO A O 1
ATOM 902 N N . CYS A 1 116 ? -8.961 15.367 4.734 1 98.75 116 CYS A N 1
ATOM 903 C CA . CYS A 1 116 ? -7.633 15.961 4.641 1 98.75 116 CYS A CA 1
ATOM 904 C C . CYS A 1 116 ? -7.219 16.594 5.969 1 98.75 116 CYS A C 1
ATOM 906 O O . CYS A 1 116 ? -8.07 16.984 6.77 1 98.75 116 CYS A O 1
ATOM 908 N N . GLU A 1 117 ? -5.945 16.641 6.223 1 98.88 117 GLU A N 1
ATOM 909 C CA . G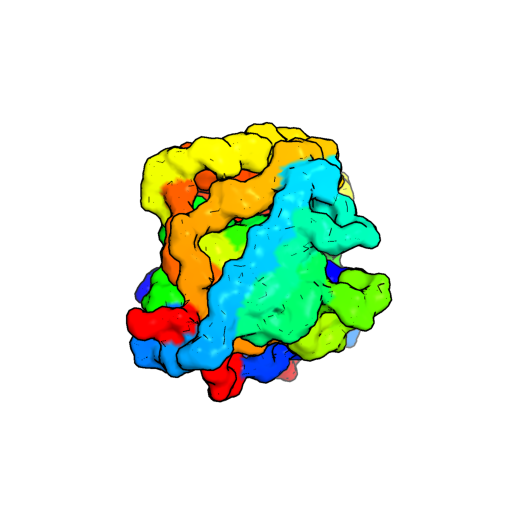LU A 1 117 ? -5.387 17.281 7.406 1 98.88 117 GLU A CA 1
ATOM 910 C C . GLU A 1 117 ? -4.109 18.047 7.07 1 98.88 117 GLU A C 1
ATOM 912 O O . GLU A 1 117 ? -3.211 17.5 6.418 1 98.88 117 GLU A O 1
ATOM 917 N N . LEU A 1 118 ? -4.059 19.281 7.48 1 98.88 118 LEU A N 1
ATOM 918 C CA . LEU A 1 118 ? -2.9 20.156 7.316 1 98.88 118 LEU A CA 1
ATOM 919 C C . LEU A 1 118 ? -2.002 20.094 8.547 1 98.88 118 LEU A C 1
ATOM 921 O O . LEU A 1 118 ? -2.49 20.125 9.68 1 98.88 118 LEU A O 1
ATOM 925 N N . HIS A 1 119 ? -0.69 19.984 8.328 1 98.94 119 HIS A N 1
ATOM 926 C CA . HIS A 1 119 ? 0.304 20.078 9.391 1 98.94 119 HIS A CA 1
ATOM 927 C C . HIS A 1 119 ? 1.251 21.25 9.164 1 98.94 119 HIS A C 1
ATOM 929 O O . HIS A 1 119 ? 1.894 21.344 8.117 1 98.94 119 HIS A O 1
ATOM 935 N N . LEU A 1 120 ? 1.328 22.156 10.086 1 98.88 120 LEU A N 1
ATOM 936 C CA . LEU A 1 120 ? 2.381 23.172 10.156 1 98.88 120 LEU A CA 1
ATOM 937 C C . LEU A 1 120 ? 3.443 22.781 11.18 1 98.88 120 LEU A C 1
ATOM 939 O O . LEU A 1 120 ? 3.166 22.703 12.375 1 98.88 120 LEU A O 1
ATOM 943 N N . VAL A 1 121 ? 4.641 22.562 10.711 1 98.88 121 VAL A N 1
ATOM 944 C CA . VAL A 1 121 ? 5.699 22.016 11.539 1 98.88 121 VAL A CA 1
ATOM 945 C C . VAL A 1 121 ? 6.645 23.125 11.992 1 98.88 121 VAL A C 1
ATOM 947 O O . VAL A 1 121 ? 7.23 23.828 11.164 1 98.88 121 VAL A O 1
ATOM 950 N N . HIS A 1 122 ? 6.777 23.297 13.289 1 98.88 122 HIS A N 1
ATOM 951 C CA . HIS A 1 122 ? 7.676 24.281 13.883 1 98.88 122 HIS A CA 1
ATOM 952 C C . HIS A 1 122 ? 8.758 23.609 14.719 1 98.88 122 HIS A C 1
ATOM 954 O O . HIS A 1 122 ? 8.57 22.484 15.188 1 98.88 122 HIS A O 1
ATOM 960 N N . TRP A 1 123 ? 9.852 24.266 14.883 1 98.81 123 TRP A N 1
ATOM 961 C CA . TRP A 1 123 ? 10.914 23.703 15.703 1 98.81 123 TRP A CA 1
ATOM 962 C C . TRP A 1 123 ? 11.398 24.719 16.734 1 98.81 123 TRP A C 1
ATOM 964 O O . TRP A 1 123 ? 11.352 25.938 16.484 1 98.81 123 TRP A O 1
ATOM 974 N N . ASN A 1 124 ? 11.766 24.234 17.859 1 98.69 124 ASN A N 1
ATOM 975 C CA . ASN A 1 124 ? 12.203 25.031 19.016 1 98.69 124 ASN A CA 1
ATOM 976 C C . ASN A 1 124 ? 13.555 25.688 18.75 1 98.69 124 ASN A C 1
ATOM 978 O O . ASN A 1 124 ? 14.578 25.016 18.656 1 98.69 124 ASN A O 1
ATOM 982 N N . THR A 1 125 ? 13.586 26.969 18.781 1 97.94 125 THR A N 1
ATOM 983 C CA . THR A 1 125 ? 14.766 27.719 18.359 1 97.94 125 THR A CA 1
ATOM 984 C C . THR A 1 125 ? 15.805 27.766 19.484 1 97.94 125 THR A C 1
ATOM 986 O O . THR A 1 125 ? 16.891 28.312 19.297 1 97.94 125 THR A O 1
ATOM 989 N N . LYS A 1 126 ? 15.484 27.203 20.641 1 97.75 126 LYS A N 1
ATOM 990 C CA . LYS A 1 126 ? 16.516 27.078 21.656 1 97.75 126 LYS A CA 1
ATOM 991 C C . LYS A 1 126 ? 17.609 26.109 21.219 1 97.75 126 LYS A C 1
ATOM 993 O O . LYS A 1 126 ? 18.719 26.141 21.75 1 97.75 126 LYS A O 1
ATOM 998 N N . TYR A 1 127 ? 17.297 25.25 20.328 1 97.81 127 TYR A N 1
ATOM 999 C CA . TYR A 1 127 ? 18.281 24.359 19.734 1 97.81 127 TYR A CA 1
ATOM 1000 C C . TYR A 1 127 ? 18.922 24.984 18.5 1 97.81 127 TYR A C 1
ATOM 1002 O O . TYR A 1 127 ? 18.359 25.906 17.906 1 97.81 127 TYR A O 1
ATOM 1010 N N . ALA A 1 128 ? 20.047 24.422 18 1 96.25 128 ALA A N 1
ATOM 1011 C CA . ALA A 1 128 ? 20.875 25.062 16.969 1 96.25 128 ALA A CA 1
ATOM 1012 C C . ALA A 1 128 ? 20.266 24.875 15.594 1 96.25 128 ALA A C 1
ATOM 1014 O O . ALA A 1 128 ? 20.5 25.672 14.688 1 96.25 128 ALA A O 1
ATOM 1015 N N . SER A 1 129 ? 19.516 23.828 15.414 1 96.75 129 SER A N 1
ATOM 1016 C CA . SER A 1 129 ? 18.953 23.516 14.102 1 96.75 129 SER A CA 1
ATOM 1017 C C . SER A 1 129 ? 17.688 22.672 14.227 1 96.75 129 SER A C 1
ATOM 1019 O O . SER A 1 129 ? 17.422 22.109 15.289 1 96.75 129 SER A O 1
ATOM 1021 N N . PHE A 1 130 ? 16.953 22.672 13.148 1 96.94 130 PHE A N 1
ATOM 1022 C CA . PHE A 1 130 ? 15.789 21.781 13.078 1 96.94 130 PHE A CA 1
ATOM 1023 C C . PHE A 1 130 ? 16.188 20.344 13.391 1 96.94 130 PHE A C 1
ATOM 1025 O O . PHE A 1 130 ? 15.484 19.656 14.125 1 96.94 130 PHE A O 1
ATOM 1032 N N . GLY A 1 131 ? 17.234 19.891 12.758 1 95.88 131 GLY A N 1
ATOM 1033 C CA . GLY A 1 131 ? 17.703 18.531 12.945 1 95.88 131 GLY A CA 1
ATOM 1034 C C . GLY A 1 131 ? 18 18.203 14.398 1 95.88 131 GLY A C 1
ATOM 1035 O O . GLY A 1 131 ? 17.641 17.125 14.867 1 95.88 131 GLY A O 1
ATOM 1036 N N . GLU A 1 132 ? 18.594 19.109 15.133 1 96.56 132 GLU A N 1
ATOM 1037 C CA . GLU A 1 132 ? 18.859 18.906 16.547 1 96.56 132 GLU A CA 1
ATOM 1038 C C . GLU A 1 132 ? 17.578 18.906 17.375 1 96.56 132 GLU A C 1
ATOM 1040 O O . GLU A 1 132 ? 17.422 18.094 18.281 1 96.56 132 GLU A O 1
ATOM 1045 N N . ALA A 1 133 ? 16.719 19.781 17.016 1 98 133 ALA A N 1
ATOM 1046 C CA . ALA A 1 133 ? 15.453 19.906 17.734 1 98 133 ALA A CA 1
ATOM 1047 C C . ALA A 1 133 ? 14.617 18.641 17.578 1 98 133 ALA A C 1
ATOM 1049 O O . ALA A 1 133 ? 13.938 18.219 18.516 1 98 133 ALA A O 1
ATOM 1050 N N . ALA A 1 134 ? 14.703 18 16.438 1 96.25 134 ALA A N 1
ATOM 1051 C CA . ALA A 1 134 ? 13.82 16.891 16.062 1 96.25 134 ALA A CA 1
ATOM 1052 C C . ALA A 1 134 ? 14.023 15.695 16.984 1 96.25 134 ALA A C 1
ATOM 1054 O O . ALA A 1 134 ? 13.156 14.82 17.078 1 96.25 134 ALA A O 1
ATOM 1055 N N . ASP A 1 135 ? 15.078 15.633 17.656 1 93.88 135 ASP A N 1
ATOM 1056 C CA . ASP A 1 135 ? 15.359 14.477 18.5 1 93.88 135 ASP A CA 1
ATOM 1057 C C . ASP A 1 135 ? 15.172 14.812 19.969 1 93.88 135 ASP A C 1
ATOM 1059 O O . ASP A 1 135 ? 15.594 14.055 20.844 1 93.88 135 ASP A O 1
ATOM 1063 N N . LYS A 1 136 ? 14.617 15.953 20.297 1 97.19 136 LYS A N 1
ATOM 1064 C CA . LYS A 1 136 ? 14.391 16.375 21.672 1 97.19 136 LYS A CA 1
ATOM 1065 C C . LYS A 1 136 ? 12.906 16.344 22.031 1 97.19 136 LYS A C 1
ATOM 1067 O O . LYS A 1 136 ? 12.055 16.641 21.188 1 97.19 136 LYS A O 1
ATOM 1072 N N . PRO A 1 137 ? 12.562 16.016 23.219 1 95.31 137 PRO A N 1
ATOM 1073 C CA . PRO A 1 137 ? 11.156 15.859 23.625 1 95.31 137 PRO A CA 1
ATOM 1074 C C . PRO A 1 137 ? 10.336 17.125 23.391 1 95.31 137 PRO A C 1
ATOM 1076 O O . PRO A 1 137 ? 9.125 17.047 23.188 1 95.31 137 PRO A O 1
ATOM 1079 N N . ASP A 1 138 ? 10.984 18.297 23.5 1 97.31 138 ASP A N 1
ATOM 1080 C CA . ASP A 1 138 ? 10.289 19.547 23.266 1 97.31 138 ASP A CA 1
ATOM 1081 C C . ASP A 1 138 ? 10.766 20.234 21.984 1 97.31 138 ASP A C 1
ATOM 1083 O O . ASP A 1 138 ? 10.773 21.453 21.891 1 97.31 138 ASP A O 1
ATOM 1087 N N . GLY A 1 139 ? 11.219 19.406 21.062 1 98.62 139 GLY A N 1
ATOM 1088 C CA . GLY A 1 139 ? 11.922 19.938 19.906 1 98.62 139 GLY A CA 1
ATOM 1089 C C . GLY A 1 139 ? 10.992 20.469 18.828 1 98.62 139 GLY A C 1
ATOM 1090 O O . GLY A 1 139 ? 11.344 21.391 18.094 1 98.62 139 GLY A O 1
ATOM 1091 N N . LEU A 1 140 ? 9.805 19.906 18.75 1 98.88 140 LEU A N 1
ATOM 1092 C CA . LEU A 1 140 ? 8.898 20.281 17.672 1 98.88 140 LEU A CA 1
ATOM 1093 C C . LEU A 1 140 ? 7.512 20.609 18.219 1 98.88 140 LEU A C 1
ATOM 1095 O O . LEU A 1 140 ? 7.121 20.109 19.266 1 98.88 140 LEU A O 1
ATOM 1099 N N . ALA A 1 141 ? 6.848 21.469 17.547 1 98.94 141 ALA A N 1
ATOM 1100 C CA . ALA A 1 141 ? 5.418 21.719 17.703 1 98.94 141 ALA A CA 1
ATOM 1101 C C . ALA A 1 141 ? 4.711 21.688 16.344 1 98.94 141 ALA A C 1
ATOM 1103 O O . ALA A 1 141 ? 5.145 22.328 15.391 1 98.94 141 ALA A O 1
ATOM 1104 N N . VAL A 1 142 ? 3.684 20.922 16.266 1 98.94 142 VAL A N 1
ATOM 1105 C CA . VAL A 1 142 ? 2.963 20.797 15.008 1 98.94 142 VAL A CA 1
ATOM 1106 C C . VAL A 1 142 ? 1.512 21.219 15.203 1 98.94 142 VAL A C 1
ATOM 1108 O O . VAL A 1 142 ? 0.819 20.719 16.094 1 98.94 142 VAL A O 1
ATOM 1111 N N . VAL A 1 143 ? 1.086 22.172 14.406 1 98.94 143 VAL A N 1
ATOM 1112 C CA . VAL A 1 143 ? -0.314 22.578 14.375 1 98.94 143 VAL A CA 1
ATOM 1113 C C . VAL A 1 143 ? -1.065 21.766 13.328 1 98.94 143 VAL A C 1
ATOM 1115 O O . VAL A 1 143 ? -0.721 21.797 12.141 1 98.94 143 VAL A O 1
ATOM 1118 N N . GLY A 1 144 ? -2.037 21.016 13.75 1 98.88 144 GLY A N 1
ATOM 1119 C CA . GLY A 1 144 ? -2.885 20.234 12.867 1 98.88 144 GLY A CA 1
ATOM 1120 C C . GLY A 1 144 ? -4.234 20.875 12.609 1 98.88 144 GLY A C 1
ATOM 1121 O O . GLY A 1 144 ? -4.883 21.359 13.531 1 98.88 144 GLY A O 1
ATOM 1122 N N . VAL A 1 145 ? -4.652 20.938 11.359 1 98.94 145 VAL A N 1
ATOM 1123 C CA . VAL A 1 145 ? -5.922 21.531 10.945 1 98.94 145 VAL A CA 1
ATOM 1124 C C . VAL A 1 145 ? -6.684 20.531 10.062 1 98.94 145 VAL A C 1
ATOM 1126 O O . VAL A 1 145 ? -6.152 20.062 9.062 1 98.94 145 VAL A O 1
ATOM 1129 N N . PHE A 1 146 ? -7.938 20.281 10.414 1 98.81 146 PHE A N 1
ATOM 1130 C CA . PHE A 1 146 ? -8.773 19.406 9.602 1 98.81 146 PHE A CA 1
ATOM 1131 C C . PHE A 1 146 ? -9.414 20.172 8.453 1 98.81 146 PHE A C 1
ATOM 1133 O O . PHE A 1 146 ? -9.844 21.312 8.625 1 98.81 146 PHE A O 1
ATOM 1140 N N . LEU A 1 147 ? -9.43 19.578 7.336 1 98.88 147 LEU A N 1
ATOM 1141 C CA . LEU A 1 147 ? -10.258 20.078 6.238 1 98.88 147 LEU A CA 1
ATOM 1142 C C . LEU A 1 147 ? -11.531 19.25 6.105 1 98.88 147 LEU A C 1
ATOM 1144 O O . LEU A 1 147 ? -11.477 18.016 6.086 1 98.88 147 LEU A O 1
ATOM 1148 N N . LYS A 1 148 ? -12.586 19.891 6 1 98.62 148 LYS A N 1
ATOM 1149 C CA . LYS A 1 148 ? -13.906 19.266 5.887 1 98.62 148 LYS A CA 1
ATOM 1150 C C . LYS A 1 148 ? -14.562 19.625 4.555 1 98.62 148 LYS A C 1
ATOM 1152 O O . LYS A 1 148 ? -14.445 20.75 4.078 1 98.62 148 LYS A O 1
ATOM 1157 N N . ILE A 1 149 ? -15.273 18.672 3.943 1 98.75 149 ILE A N 1
ATOM 1158 C CA . ILE A 1 149 ? -15.93 18.906 2.662 1 98.75 149 ILE A CA 1
ATOM 1159 C C . ILE A 1 149 ? -16.984 20 2.809 1 98.75 149 ILE A C 1
ATOM 1161 O O . ILE A 1 149 ? -17.797 19.969 3.74 1 98.75 149 ILE A O 1
ATOM 1165 N N . GLY A 1 150 ? -16.938 20.969 2.02 1 98.44 150 GLY A N 1
ATOM 1166 C CA . GLY A 1 150 ? -17.844 22.109 1.954 1 98.44 150 GLY A CA 1
ATOM 1167 C C . GLY A 1 150 ? -17.578 23.016 0.764 1 98.44 150 GLY A C 1
ATOM 1168 O O . GLY A 1 150 ? -17.297 22.531 -0.339 1 98.44 150 GLY A O 1
ATOM 1169 N N . ALA A 1 151 ? -17.766 24.281 0.96 1 98.19 151 ALA A N 1
ATOM 1170 C CA . ALA A 1 151 ? -17.5 25.266 -0.095 1 98.19 151 ALA A CA 1
ATOM 1171 C C . ALA A 1 151 ? -16.016 25.297 -0.439 1 98.19 151 ALA A C 1
ATOM 1173 O O . ALA A 1 151 ? -15.156 25.062 0.421 1 98.19 151 ALA A O 1
ATOM 1174 N N . ALA A 1 152 ? -15.781 25.625 -1.696 1 98.44 152 ALA A N 1
ATOM 1175 C CA . ALA A 1 152 ? -14.391 25.828 -2.102 1 98.44 152 ALA A CA 1
ATOM 1176 C C . ALA A 1 152 ? -13.711 26.875 -1.231 1 98.44 152 ALA A C 1
ATOM 1178 O O . ALA A 1 152 ? -14.297 27.922 -0.939 1 98.44 152 ALA A O 1
ATOM 1179 N N . ASN A 1 153 ? -12.602 26.562 -0.744 1 98.38 153 ASN A N 1
ATOM 1180 C CA . ASN A 1 153 ? -11.797 27.484 0.058 1 98.38 153 ASN A CA 1
ATOM 1181 C C . ASN A 1 153 ? -10.789 28.25 -0.802 1 98.38 153 ASN A C 1
ATOM 1183 O O . ASN A 1 153 ? -9.766 27.688 -1.2 1 98.38 153 ASN A O 1
ATOM 1187 N N . PRO A 1 154 ? -10.984 29.516 -1.105 1 98.31 154 PRO A N 1
ATOM 1188 C CA . PRO A 1 154 ? -10.086 30.281 -1.987 1 98.31 154 PRO A CA 1
ATOM 1189 C C . PRO A 1 154 ? -8.664 30.359 -1.448 1 98.31 154 PRO A C 1
ATOM 1191 O O . PRO A 1 154 ? -7.719 30.547 -2.221 1 98.31 154 PRO A O 1
ATOM 1194 N N . LYS A 1 155 ? -8.516 30.203 -0.162 1 97.94 155 LYS A N 1
ATOM 1195 C CA . LYS A 1 155 ? -7.195 30.328 0.453 1 97.94 155 LYS A CA 1
ATOM 1196 C C . LYS A 1 155 ? -6.312 29.141 0.102 1 97.94 155 LYS A C 1
ATOM 1198 O O . LYS A 1 155 ? -5.094 29.188 0.274 1 97.94 155 LYS A O 1
ATOM 1203 N N . LEU A 1 156 ? -6.875 28.047 -0.376 1 98.19 156 LEU A N 1
ATOM 1204 C CA . LEU A 1 156 ? -6.133 26.844 -0.778 1 98.19 156 LEU A CA 1
ATOM 1205 C C . LEU A 1 156 ? -5.645 26.969 -2.217 1 98.19 156 LEU A C 1
ATOM 1207 O O . LEU A 1 156 ? -4.777 26.219 -2.65 1 98.19 156 LEU A O 1
ATOM 1211 N N . GLN A 1 157 ? -6.223 27.906 -2.932 1 97.75 157 GLN A N 1
ATOM 1212 C CA . GLN A 1 157 ? -6.137 27.859 -4.387 1 97.75 157 GLN A CA 1
ATOM 1213 C C . GLN A 1 157 ? -4.691 28.016 -4.859 1 97.75 157 GLN A C 1
ATOM 1215 O O . GLN A 1 157 ? -4.266 27.359 -5.801 1 97.75 157 GLN A O 1
ATOM 1220 N N . LYS A 1 158 ? -3.971 28.969 -4.246 1 97.38 158 LYS A N 1
ATOM 1221 C CA . LYS A 1 158 ? -2.58 29.156 -4.645 1 97.38 158 LYS A CA 1
ATOM 1222 C C . LYS A 1 158 ? -1.789 27.859 -4.5 1 97.38 158 LYS A C 1
ATOM 1224 O O . LYS A 1 158 ? -0.968 27.516 -5.355 1 97.38 158 LYS A O 1
ATOM 1229 N N . VAL A 1 159 ? -1.994 27.156 -3.43 1 98.25 159 VAL A N 1
ATOM 1230 C CA . VAL A 1 159 ? -1.326 25.875 -3.18 1 98.25 159 VAL A CA 1
ATOM 1231 C C . VAL A 1 159 ? -1.74 24.859 -4.242 1 98.25 159 VAL A C 1
ATOM 1233 O O . VAL A 1 159 ? -0.889 24.219 -4.852 1 98.25 159 VAL A O 1
ATOM 1236 N N . LEU A 1 160 ? -2.996 24.75 -4.492 1 98.38 160 LEU A N 1
ATOM 1237 C CA . LEU A 1 160 ? -3.537 23.766 -5.426 1 98.38 160 LEU A CA 1
ATOM 1238 C C . LEU A 1 160 ? -3.029 24.031 -6.84 1 98.38 160 LEU A C 1
ATOM 1240 O O . LEU A 1 160 ? -2.729 23.094 -7.582 1 98.38 160 LEU A O 1
ATOM 1244 N N . ASP A 1 161 ? -2.904 25.281 -7.191 1 97.88 161 ASP A N 1
ATOM 1245 C CA . ASP A 1 161 ? -2.402 25.641 -8.516 1 97.88 161 ASP A CA 1
ATOM 1246 C C . ASP A 1 161 ? -0.957 25.172 -8.695 1 97.88 161 ASP A C 1
ATOM 1248 O O . ASP A 1 161 ? -0.538 24.859 -9.805 1 97.88 161 ASP A O 1
ATOM 1252 N N . ALA A 1 162 ? -0.237 25.156 -7.637 1 98.31 162 ALA A N 1
ATOM 1253 C CA . ALA A 1 162 ? 1.18 24.812 -7.695 1 98.31 162 ALA A CA 1
ATOM 1254 C C . ALA A 1 162 ? 1.369 23.297 -7.84 1 98.31 162 ALA A C 1
ATOM 1256 O O . ALA A 1 162 ? 2.447 22.844 -8.219 1 98.31 162 ALA A O 1
ATOM 1257 N N . LEU A 1 163 ? 0.352 22.484 -7.551 1 98.31 163 LEU A N 1
ATOM 1258 C CA . LEU A 1 163 ? 0.49 21.031 -7.5 1 98.31 163 LEU A CA 1
ATOM 1259 C C . LEU A 1 163 ? 0.704 20.453 -8.898 1 98.31 163 LEU A C 1
ATOM 1261 O O . LEU A 1 163 ? 1.359 19.422 -9.055 1 98.31 163 LEU A O 1
ATOM 1265 N N . ASP A 1 164 ? 0.232 21.172 -9.922 1 96.56 164 ASP A N 1
ATOM 1266 C CA . ASP A 1 164 ? 0.394 20.703 -11.297 1 96.56 164 ASP A CA 1
ATOM 12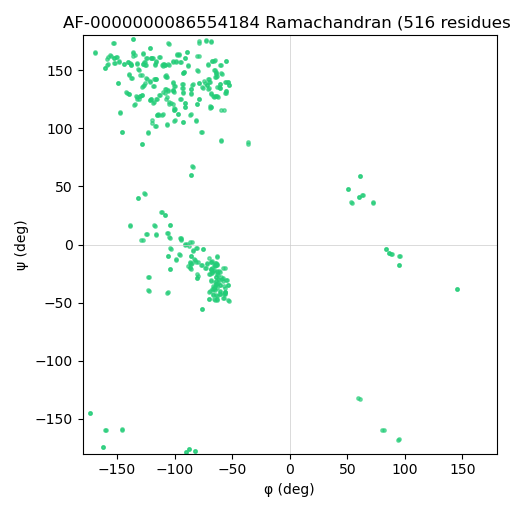67 C C . ASP A 1 164 ? 1.87 20.641 -11.68 1 96.56 164 ASP A C 1
ATOM 1269 O O . ASP A 1 164 ? 2.264 19.797 -12.5 1 96.56 164 ASP A O 1
ATOM 1273 N N . ALA A 1 165 ? 2.621 21.469 -11.055 1 97.56 165 ALA A N 1
ATOM 1274 C CA . ALA A 1 165 ? 4.035 21.562 -11.406 1 97.56 165 ALA A CA 1
ATOM 1275 C C . ALA A 1 165 ? 4.855 20.516 -10.656 1 97.56 165 ALA A C 1
ATOM 1277 O O . ALA A 1 165 ? 6.027 20.297 -10.977 1 97.56 165 ALA A O 1
ATOM 1278 N N . ILE A 1 166 ? 4.262 19.828 -9.688 1 98.38 166 ILE A N 1
ATOM 1279 C CA . ILE A 1 166 ? 5.016 18.875 -8.891 1 98.38 166 ILE A CA 1
ATOM 1280 C C . ILE A 1 166 ? 4.25 17.562 -8.797 1 98.38 166 ILE A C 1
ATOM 1282 O O . ILE A 1 166 ? 4.195 16.938 -7.734 1 98.38 166 ILE A O 1
ATOM 1286 N N . LYS A 1 167 ? 3.66 17.172 -9.852 1 97.94 167 LYS A N 1
ATOM 1287 C CA . LYS A 1 167 ? 2.771 16.016 -9.875 1 97.94 167 LYS A CA 1
ATOM 1288 C C . LYS A 1 167 ? 3.512 14.75 -9.469 1 97.94 167 LYS A C 1
ATOM 1290 O O . LYS A 1 167 ? 2.984 13.93 -8.711 1 97.94 167 LYS A O 1
ATOM 1295 N N . THR A 1 168 ? 4.723 14.555 -9.953 1 97.81 168 THR A N 1
ATOM 1296 C CA . THR A 1 168 ? 5.438 13.305 -9.742 1 97.81 168 THR A CA 1
ATOM 1297 C C . THR A 1 168 ? 6.473 13.461 -8.625 1 97.81 168 THR A C 1
ATOM 1299 O O . THR A 1 168 ? 6.961 14.562 -8.375 1 97.81 168 THR A O 1
ATOM 1302 N N . LYS A 1 169 ? 6.84 12.359 -8.031 1 96.75 169 LYS A N 1
ATOM 1303 C CA . LYS A 1 169 ? 7.809 12.312 -6.938 1 96.75 169 LYS A CA 1
ATOM 1304 C C . LYS A 1 169 ? 9.125 12.977 -7.344 1 96.75 169 LYS A C 1
ATOM 1306 O O . LYS A 1 169 ? 9.656 12.695 -8.422 1 96.75 169 LYS A O 1
ATOM 1311 N N . GLY A 1 170 ? 9.586 13.805 -6.488 1 97.12 170 GLY A N 1
ATOM 1312 C CA . GLY A 1 170 ? 10.883 14.43 -6.684 1 97.12 170 GLY A CA 1
ATOM 1313 C C . GLY A 1 170 ? 10.797 15.789 -7.344 1 97.12 170 GLY A C 1
ATOM 1314 O O . GLY A 1 170 ? 11.758 16.562 -7.312 1 97.12 170 GLY A O 1
ATOM 1315 N N . LYS A 1 171 ? 9.703 16.125 -7.969 1 98.12 171 LYS A N 1
ATOM 1316 C CA . LYS A 1 171 ? 9.555 17.438 -8.609 1 98.12 171 LYS A CA 1
ATOM 1317 C C . LYS A 1 171 ? 9.43 18.547 -7.574 1 98.12 171 LYS A C 1
ATOM 1319 O O . LYS A 1 171 ? 8.812 18.359 -6.523 1 98.12 171 LYS A O 1
ATOM 1324 N N . GLN A 1 172 ? 10.023 19.641 -7.891 1 98.12 172 GLN A N 1
ATOM 1325 C CA . GLN A 1 172 ? 9.992 20.828 -7.031 1 98.12 172 GLN A CA 1
ATOM 1326 C C . GLN A 1 172 ? 9.781 22.094 -7.852 1 98.12 172 GLN A C 1
ATOM 1328 O O . GLN A 1 172 ? 10.023 22.109 -9.062 1 98.12 172 GLN A O 1
ATOM 1333 N N . ASN A 1 173 ? 9.266 23.062 -7.238 1 98.19 173 ASN A N 1
ATOM 1334 C CA . ASN A 1 173 ? 9.07 24.391 -7.828 1 98.19 173 ASN A CA 1
ATOM 1335 C C . ASN A 1 173 ? 9.188 25.5 -6.781 1 98.19 173 ASN A C 1
ATOM 1337 O O . ASN A 1 173 ? 9.109 25.234 -5.582 1 98.19 173 ASN A O 1
ATOM 1341 N N . THR A 1 174 ? 9.484 26.656 -7.254 1 97.94 174 THR A N 1
ATOM 1342 C CA . THR A 1 174 ? 9.461 27.812 -6.363 1 97.94 174 THR A CA 1
ATOM 1343 C C . THR A 1 174 ? 8.039 28.078 -5.859 1 97.94 174 THR A C 1
ATOM 1345 O O . THR A 1 174 ? 7.07 27.859 -6.59 1 97.94 174 THR A O 1
ATOM 1348 N N . PHE A 1 175 ? 7.887 28.469 -4.742 1 98.06 175 PHE A N 1
ATOM 1349 C CA . PHE A 1 175 ? 6.625 28.812 -4.102 1 98.06 175 PHE A CA 1
ATOM 1350 C C . PHE A 1 175 ? 6.816 29.969 -3.127 1 98.06 175 PHE A C 1
ATOM 1352 O O . PHE A 1 175 ? 7.156 29.766 -1.961 1 98.06 175 PHE A O 1
ATOM 1359 N N . SER A 1 176 ? 6.539 31.188 -3.523 1 96.31 176 SER A N 1
ATOM 1360 C CA . SER A 1 176 ? 6.871 32.375 -2.742 1 96.31 176 SER A CA 1
ATOM 1361 C C . SER A 1 176 ? 5.617 33.156 -2.367 1 96.31 176 SER A C 1
ATOM 1363 O O . SER A 1 176 ? 4.551 32.938 -2.949 1 96.31 176 SER A O 1
ATOM 1365 N N . ASN A 1 177 ? 5.805 33.938 -1.382 1 96.19 177 ASN A N 1
ATOM 1366 C CA . ASN A 1 177 ? 4.793 34.906 -0.988 1 96.19 177 ASN A CA 1
ATOM 1367 C C . ASN A 1 177 ? 3.486 34.219 -0.584 1 96.19 177 ASN A C 1
ATOM 1369 O O . ASN A 1 177 ? 2.428 34.531 -1.138 1 96.19 177 ASN A O 1
ATOM 1373 N N . PHE A 1 178 ? 3.582 33.438 0.343 1 98.12 178 PHE A N 1
ATOM 1374 C CA . PHE A 1 178 ? 2.414 32.75 0.873 1 98.12 178 PHE A CA 1
ATOM 1375 C C . PHE A 1 178 ? 2.387 32.812 2.395 1 98.12 178 PHE A C 1
ATOM 1377 O O . PHE A 1 178 ? 3.367 32.469 3.055 1 98.12 178 PHE A O 1
ATOM 1384 N N . ASP A 1 179 ? 1.353 33.219 2.9 1 98.06 179 ASP A N 1
ATOM 1385 C CA . ASP A 1 179 ? 1.131 33.312 4.34 1 98.06 179 ASP A CA 1
ATOM 1386 C C . ASP A 1 179 ? 0.297 32.125 4.824 1 98.06 179 ASP A C 1
ATOM 1388 O O . ASP A 1 179 ? -0.929 32.125 4.699 1 98.06 179 ASP A O 1
ATOM 1392 N N . PRO A 1 180 ? 0.896 31.141 5.516 1 98 180 PRO A N 1
ATOM 1393 C CA . PRO A 1 180 ? 0.141 29.969 5.953 1 98 180 PRO A CA 1
ATOM 1394 C C . PRO A 1 180 ? -0.973 30.312 6.938 1 98 180 PRO A C 1
ATOM 1396 O O . PRO A 1 180 ? -1.863 29.5 7.184 1 98 180 PRO A O 1
ATOM 1399 N N . LYS A 1 181 ? -0.932 31.453 7.543 1 97.81 181 LYS A N 1
ATOM 1400 C CA . LYS A 1 181 ? -1.982 31.859 8.477 1 97.81 181 LYS A CA 1
ATOM 1401 C C . LYS A 1 181 ? -3.348 31.859 7.793 1 97.81 181 LYS A C 1
ATOM 1403 O O . LYS A 1 181 ? -4.375 31.672 8.445 1 97.81 181 LYS A O 1
ATOM 1408 N N . THR A 1 182 ? -3.338 32.094 6.496 1 97.56 182 THR A N 1
ATOM 1409 C CA . THR A 1 182 ? -4.586 32.156 5.746 1 97.56 182 THR A CA 1
ATOM 1410 C C . THR A 1 182 ? -5.266 30.781 5.746 1 97.56 182 THR A C 1
ATOM 1412 O O . THR A 1 182 ? -6.449 30.656 5.422 1 97.56 182 THR A O 1
ATOM 1415 N N . LEU A 1 183 ? -4.523 29.719 6.059 1 98.31 183 LEU A N 1
ATOM 1416 C CA . LEU A 1 183 ? -5.07 28.359 6.066 1 98.31 183 LEU A CA 1
ATOM 1417 C C . LEU A 1 183 ? -5.613 28 7.445 1 98.31 183 LEU A C 1
ATOM 1419 O O . LEU A 1 183 ? -6.094 26.891 7.656 1 98.31 183 LEU A O 1
ATOM 1423 N N . LEU A 1 184 ? -5.535 28.891 8.398 1 98.69 184 LEU A N 1
ATOM 1424 C CA . LEU A 1 184 ? -6.02 28.625 9.75 1 98.69 184 LEU A CA 1
ATOM 1425 C C . LEU A 1 184 ? -7.469 29.078 9.898 1 98.69 184 LEU A C 1
ATOM 1427 O O . LEU A 1 184 ? -7.898 30.031 9.266 1 98.69 184 LEU A O 1
ATOM 1431 N N . PRO A 1 185 ? -8.172 28.391 10.703 1 98.5 185 PRO A N 1
ATOM 1432 C CA . PRO A 1 185 ? -9.555 28.812 10.977 1 98.5 185 PRO A CA 1
ATOM 1433 C C . PRO A 1 185 ? -9.625 30.062 11.852 1 98.5 185 PRO A C 1
ATOM 1435 O O . PRO A 1 185 ? -8.594 30.562 12.312 1 98.5 185 PRO A O 1
ATOM 1438 N N . GLY A 1 186 ? -10.859 30.547 12.039 1 96.69 186 GLY A N 1
ATOM 1439 C CA . GLY A 1 186 ? -11.078 31.75 12.82 1 96.69 186 GLY A CA 1
ATOM 1440 C C . GLY A 1 186 ? -10.703 31.578 14.281 1 96.69 186 GLY A C 1
ATOM 1441 O O . GLY A 1 186 ? -10.047 32.438 14.867 1 96.69 186 GLY A O 1
ATOM 1442 N N . SER A 1 187 ? -11.164 30.5 14.844 1 97.69 187 SER A N 1
ATOM 1443 C CA . SER A 1 187 ? -10.805 30.188 16.219 1 97.69 187 SER A CA 1
ATOM 1444 C C . SER A 1 187 ? -9.578 29.281 16.281 1 97.69 187 SER A C 1
ATOM 1446 O O . SER A 1 187 ? -9.461 28.344 15.492 1 97.69 187 SER A O 1
ATOM 1448 N N . LEU A 1 188 ? -8.711 29.609 17.234 1 98.31 188 LEU A N 1
ATOM 1449 C CA . LEU A 1 188 ? -7.504 28.812 17.391 1 98.31 188 LEU A CA 1
ATOM 1450 C C . LEU A 1 188 ? -7.566 27.969 18.656 1 98.31 188 LEU A C 1
ATOM 1452 O O . LEU A 1 188 ? -6.527 27.594 19.203 1 98.31 188 LEU A O 1
ATOM 1456 N N . ASP A 1 189 ? -8.789 27.656 19.109 1 98.44 189 ASP A N 1
ATOM 1457 C CA . ASP A 1 189 ? -8.938 26.672 20.188 1 98.44 189 ASP A CA 1
ATOM 1458 C C . ASP A 1 189 ? -8.359 25.328 19.766 1 98.44 189 ASP A C 1
ATOM 1460 O O . ASP A 1 189 ? -8.477 24.938 18.609 1 98.44 189 ASP A O 1
ATOM 1464 N N . TYR A 1 190 ? -7.836 24.656 20.781 1 98.75 190 TYR A N 1
ATOM 1465 C CA . TYR A 1 190 ? -7.09 23.484 20.344 1 98.75 190 TYR A CA 1
ATOM 1466 C C . TYR A 1 190 ? -7.086 22.406 21.438 1 98.75 190 TYR A C 1
ATOM 1468 O O . TYR A 1 190 ? -7.344 22.703 22.609 1 98.75 190 TYR A O 1
ATOM 1476 N N . TRP A 1 191 ? -6.891 21.156 21.016 1 98.81 191 TRP A N 1
ATOM 1477 C CA . TRP A 1 191 ? -6.402 20.062 21.859 1 98.81 191 TRP A CA 1
ATOM 1478 C C . TRP A 1 191 ? -4.887 19.938 21.766 1 98.81 191 TRP A C 1
ATOM 1480 O O . TRP A 1 191 ? -4.297 20.25 20.719 1 98.81 191 TRP A O 1
ATOM 1490 N N . THR A 1 192 ? -4.27 19.516 22.875 1 98.81 192 THR A N 1
ATOM 1491 C CA . THR A 1 192 ? -2.822 19.328 22.859 1 98.81 192 THR A CA 1
ATOM 1492 C C . THR A 1 192 ? -2.416 18.078 23.609 1 98.81 192 THR A C 1
ATOM 1494 O O . THR A 1 192 ? -3.111 17.656 24.547 1 98.81 192 THR A O 1
ATOM 1497 N N . TYR A 1 193 ? -1.394 17.438 23.172 1 98.56 193 TYR A N 1
ATOM 1498 C CA . TYR A 1 193 ? -0.769 16.281 23.797 1 98.56 193 TYR A CA 1
ATOM 1499 C C . TYR A 1 193 ? 0.669 16.109 23.328 1 98.56 193 TYR A C 1
ATOM 1501 O O . TYR A 1 193 ? 1.046 16.625 22.281 1 98.56 193 TYR A O 1
ATOM 1509 N N . ASP A 1 194 ? 1.475 15.469 24.156 1 98.06 194 ASP A N 1
ATOM 1510 C CA . ASP A 1 194 ? 2.83 15.109 23.75 1 98.06 194 ASP A CA 1
ATOM 1511 C C . ASP A 1 194 ? 2.828 13.867 22.875 1 98.06 194 ASP A C 1
ATOM 1513 O O . ASP A 1 194 ? 2.271 12.828 23.25 1 98.06 194 ASP A O 1
ATOM 1517 N N . GLY A 1 195 ? 3.428 14.031 21.734 1 98.44 195 GLY A N 1
ATOM 1518 C CA . GLY A 1 195 ? 3.383 12.914 20.812 1 98.44 195 GLY A CA 1
ATOM 1519 C C . GLY A 1 195 ? 4.641 12.781 19.969 1 98.44 195 GLY A C 1
ATOM 1520 O O . GLY A 1 195 ? 5.727 13.18 20.406 1 98.44 195 GLY A O 1
ATOM 1521 N N . SER A 1 196 ? 4.555 12.109 18.859 1 98.44 196 SER A N 1
ATOM 1522 C CA . SER A 1 196 ? 5.645 11.812 17.938 1 98.44 196 SER A CA 1
ATOM 1523 C C . SER A 1 196 ? 5.355 12.367 16.547 1 98.44 196 SER A C 1
ATOM 1525 O O . SER A 1 196 ? 4.258 12.867 16.297 1 98.44 196 SER A O 1
ATOM 1527 N N . LEU A 1 197 ? 6.367 12.344 15.734 1 97.75 197 LEU A N 1
ATOM 1528 C CA . LEU A 1 197 ? 6.125 12.445 14.297 1 97.75 197 LEU A CA 1
ATOM 1529 C C . LEU A 1 197 ? 5.148 11.367 13.836 1 97.75 197 LEU A C 1
ATOM 1531 O O . LEU A 1 197 ? 4.992 10.344 14.5 1 97.75 197 LEU A O 1
ATOM 1535 N N . THR A 1 198 ? 4.512 11.656 12.672 1 97.56 198 THR A N 1
ATOM 1536 C CA . THR A 1 198 ? 3.547 10.695 12.156 1 97.56 198 THR A CA 1
ATOM 1537 C C . THR A 1 198 ? 4.137 9.906 10.992 1 97.56 198 THR A C 1
ATOM 1539 O O . THR A 1 198 ? 3.461 9.062 10.398 1 97.56 198 THR A O 1
ATOM 1542 N N . THR A 1 199 ? 5.348 10.219 10.586 1 96 199 THR A N 1
ATOM 1543 C CA . THR A 1 199 ? 6.113 9.492 9.586 1 96 199 THR A CA 1
ATOM 1544 C C . THR A 1 199 ? 7.5 9.133 10.117 1 96 199 THR A C 1
ATOM 1546 O O . THR A 1 199 ? 7.984 9.75 11.062 1 96 199 THR A O 1
ATOM 1549 N N . PRO A 1 200 ? 8.094 8.117 9.594 1 94.56 200 PRO A N 1
ATOM 1550 C CA . PRO A 1 200 ? 9.43 7.738 10.062 1 94.56 200 PRO A CA 1
ATOM 1551 C C . PRO A 1 200 ? 10.43 8.891 10.008 1 94.56 200 PRO A C 1
ATOM 1553 O O . PRO A 1 200 ? 10.375 9.711 9.086 1 94.56 200 PRO A O 1
ATOM 1556 N N . PRO A 1 201 ? 11.211 8.898 11.062 1 93.62 201 PRO A N 1
ATOM 1557 C CA . PRO A 1 201 ? 11.547 7.84 12.016 1 93.62 201 PRO A CA 1
ATOM 1558 C C . PRO A 1 201 ? 10.664 7.867 13.266 1 93.62 201 PRO A C 1
ATOM 1560 O O . PRO A 1 201 ? 10.977 7.219 14.266 1 93.62 201 PRO A O 1
ATOM 1563 N N . LEU A 1 202 ? 9.68 8.68 13.344 1 96.81 202 LEU A N 1
ATOM 1564 C CA . LEU A 1 202 ? 8.617 8.609 14.344 1 96.81 202 LEU A CA 1
ATOM 1565 C C . LEU A 1 202 ? 9.133 9.039 15.711 1 96.81 202 LEU A C 1
ATOM 1567 O O . LEU A 1 202 ? 8.727 8.469 16.734 1 96.81 202 LEU A O 1
ATOM 1571 N N . LEU A 1 203 ? 9.984 9.992 15.664 1 96.88 203 LEU A N 1
ATOM 1572 C CA . LEU A 1 203 ? 10.578 10.5 16.906 1 96.88 203 LEU A CA 1
ATOM 1573 C C . LEU A 1 203 ? 9.508 11.102 17.812 1 96.88 203 LEU A C 1
ATOM 1575 O O . LEU A 1 203 ? 8.617 11.82 17.344 1 96.88 203 LEU A O 1
ATOM 1579 N N . GLU A 1 204 ? 9.586 10.781 19.047 1 97.19 204 GLU A N 1
ATOM 1580 C CA . GLU A 1 204 ? 8.648 11.281 20.047 1 97.19 204 GLU A CA 1
ATOM 1581 C C . GLU A 1 204 ? 9.062 12.656 20.562 1 97.19 204 GLU A C 1
ATOM 1583 O O . GLU A 1 204 ? 9.352 12.812 21.75 1 97.19 204 GLU A O 1
ATOM 1588 N N . SER A 1 205 ? 9 13.633 19.656 1 98.12 205 SER A N 1
ATOM 1589 C CA . SER A 1 205 ? 9.57 14.953 19.891 1 98.12 205 SER A CA 1
ATOM 1590 C C . SER A 1 205 ? 8.516 16.047 19.703 1 98.12 205 SER A C 1
ATOM 1592 O O . SER A 1 205 ? 8.836 17.234 19.75 1 98.12 205 SER A O 1
ATOM 1594 N N . VAL A 1 206 ? 7.277 15.68 19.562 1 98.75 206 VAL A N 1
ATOM 1595 C CA . VAL A 1 206 ? 6.324 16.656 19.047 1 98.75 206 VAL A CA 1
ATOM 1596 C C . VAL A 1 206 ? 5.316 17.016 20.141 1 98.75 206 VAL A C 1
ATOM 1598 O O . VAL A 1 206 ? 4.727 16.141 20.766 1 98.75 206 VAL A O 1
ATOM 1601 N N . THR A 1 207 ? 5.152 18.297 20.359 1 98.75 207 THR A N 1
ATOM 1602 C CA . THR A 1 207 ? 3.938 18.812 20.984 1 98.75 207 THR A CA 1
ATOM 1603 C C . THR A 1 207 ? 2.857 19.062 19.938 1 98.75 207 THR A C 1
ATOM 1605 O O . THR A 1 207 ? 2.982 19.969 19.109 1 98.75 207 THR A O 1
ATOM 1608 N N . TRP A 1 208 ? 1.841 18.297 19.984 1 98.88 208 TRP A N 1
ATOM 1609 C CA . TRP A 1 208 ? 0.76 18.422 19 1 98.88 208 TRP A CA 1
ATOM 1610 C C . TRP A 1 208 ? -0.244 19.484 19.453 1 98.88 208 TRP A C 1
ATOM 1612 O O . TRP A 1 208 ? -0.651 19.516 20.609 1 98.88 208 TRP A O 1
ATOM 1622 N N . ILE A 1 209 ? -0.593 20.297 18.594 1 98.94 209 ILE A N 1
ATOM 1623 C CA . ILE A 1 209 ? -1.641 21.297 18.734 1 98.94 209 ILE A CA 1
ATOM 1624 C C . ILE A 1 209 ? -2.689 21.109 17.641 1 98.94 209 ILE A C 1
ATOM 1626 O O . ILE A 1 209 ? -2.521 21.594 16.516 1 98.94 209 ILE A O 1
ATOM 1630 N N . VAL A 1 210 ? -3.73 20.422 17.969 1 98.88 210 VAL A N 1
ATOM 1631 C CA . VAL A 1 210 ? -4.758 20.094 16.984 1 98.88 210 VAL A CA 1
ATOM 1632 C C . VAL A 1 210 ? -5.938 21.047 17.125 1 98.88 210 VAL A C 1
ATOM 1634 O O . VAL A 1 210 ? -6.613 21.062 18.156 1 98.88 210 VAL A O 1
ATOM 1637 N N . LEU A 1 211 ? -6.184 21.812 16.109 1 98.88 211 LEU A N 1
ATOM 1638 C CA . LEU A 1 211 ? -7.215 22.844 16.188 1 98.88 211 LEU A CA 1
ATOM 1639 C C . LEU A 1 211 ? -8.609 22.234 16.141 1 98.88 211 LEU A C 1
ATOM 1641 O O . LEU A 1 211 ? -8.852 21.297 15.375 1 98.88 211 LEU A O 1
ATOM 1645 N N . LYS A 1 212 ? -9.445 22.75 16.922 1 98.25 212 LYS A N 1
ATOM 1646 C CA . LYS A 1 212 ? -10.82 22.266 17.031 1 98.25 212 LYS A CA 1
ATOM 1647 C C . LYS A 1 212 ? -11.617 22.594 15.773 1 98.25 212 LYS A C 1
ATOM 1649 O O . LYS A 1 212 ? -12.359 21.75 15.258 1 98.25 212 LYS A O 1
ATOM 1654 N N . GLU A 1 213 ? -11.492 23.828 15.328 1 98.38 213 GLU A N 1
ATOM 1655 C CA . GLU A 1 213 ? -12.25 24.281 14.172 1 98.38 213 GLU A CA 1
ATOM 1656 C C . GLU A 1 213 ? -11.609 23.797 12.867 1 98.38 213 GLU A C 1
ATOM 1658 O O . GLU A 1 213 ? -10.391 23.828 12.727 1 98.38 213 GLU A O 1
ATOM 1663 N N . GLN A 1 214 ? -12.391 23.375 11.906 1 98.38 214 GLN A N 1
ATOM 1664 C CA . GLN A 1 214 ? -11.953 22.891 10.602 1 98.38 214 GLN A CA 1
ATOM 1665 C C . GLN A 1 214 ? -12.008 24 9.555 1 98.38 214 GLN A C 1
ATOM 1667 O O . GLN A 1 214 ? -12.625 25.047 9.781 1 98.38 214 GLN A O 1
ATOM 1672 N N . ILE A 1 215 ? -11.391 23.828 8.523 1 98.75 215 ILE A N 1
ATOM 1673 C CA . ILE A 1 215 ? -11.562 24.688 7.359 1 98.75 215 ILE A CA 1
ATOM 1674 C C . ILE A 1 215 ? -12.211 23.891 6.227 1 98.75 215 ILE A C 1
ATOM 1676 O O . ILE A 1 215 ? -12.188 22.656 6.23 1 98.75 215 ILE A O 1
ATOM 1680 N N . SER A 1 216 ? -12.758 24.641 5.285 1 98.62 216 SER A N 1
ATOM 1681 C CA . SER A 1 216 ? -13.516 23.984 4.219 1 98.62 216 SER A CA 1
ATOM 1682 C C . SER A 1 216 ? -12.602 23.594 3.059 1 98.62 216 SER A C 1
ATOM 1684 O O . SER A 1 216 ? -11.562 24.219 2.836 1 98.62 216 SER A O 1
ATOM 1686 N N . VAL A 1 217 ? -12.977 22.609 2.32 1 98.81 217 VAL A N 1
ATOM 1687 C CA . VAL A 1 217 ? -12.391 22.188 1.053 1 98.81 217 VAL A CA 1
ATOM 1688 C C . VAL A 1 217 ? -13.477 21.562 0.168 1 98.81 217 VAL A C 1
ATOM 1690 O O . VAL A 1 217 ? -14.344 20.844 0.654 1 98.81 217 VAL A O 1
ATOM 1693 N N . SER A 1 218 ? -13.469 21.844 -1.079 1 98.75 218 SER A N 1
ATOM 1694 C CA . SER A 1 218 ? -14.484 21.281 -1.964 1 98.75 218 SER A CA 1
ATOM 1695 C C . SER A 1 218 ? -14.023 19.953 -2.561 1 98.75 218 SER A C 1
ATOM 1697 O O . SER A 1 218 ? -12.828 19.672 -2.621 1 98.75 218 SER A O 1
ATOM 1699 N N . PRO A 1 219 ? -15 19.156 -3.045 1 97.88 219 PRO A N 1
ATOM 1700 C CA . PRO A 1 219 ? -14.625 17.922 -3.736 1 97.88 219 PRO A CA 1
ATOM 1701 C C . PRO A 1 219 ? -13.695 18.172 -4.918 1 97.88 219 PRO A C 1
ATOM 1703 O O . PRO A 1 219 ? -12.75 17.391 -5.137 1 97.88 219 PRO A O 1
ATOM 1706 N N . ALA A 1 220 ? -13.977 19.219 -5.676 1 98 220 ALA A N 1
ATOM 1707 C CA . ALA A 1 220 ? -13.125 19.547 -6.816 1 98 220 ALA A CA 1
ATOM 1708 C C . ALA A 1 220 ? -11.695 19.844 -6.363 1 98 220 ALA A C 1
ATOM 1710 O O . ALA A 1 220 ? -10.734 19.484 -7.039 1 98 220 ALA A O 1
ATOM 1711 N N . GLN A 1 221 ? -11.539 20.547 -5.258 1 98.62 221 GLN A N 1
ATOM 1712 C CA . GLN A 1 221 ? -10.219 20.828 -4.711 1 98.62 221 GLN A CA 1
ATOM 1713 C C . GLN A 1 221 ? -9.539 19.562 -4.215 1 98.62 221 GLN A C 1
ATOM 1715 O O . GLN A 1 221 ? -8.328 19.391 -4.375 1 98.62 221 GLN A O 1
ATOM 1720 N N . MET A 1 222 ? -10.328 18.625 -3.656 1 98.44 222 MET A N 1
ATOM 1721 C CA . MET A 1 222 ? -9.773 17.344 -3.215 1 98.44 222 MET A CA 1
ATOM 1722 C C . MET A 1 222 ? -9.203 16.562 -4.391 1 98.44 222 MET A C 1
ATOM 1724 O O . MET A 1 222 ? -8.203 15.859 -4.25 1 98.44 222 MET A O 1
ATOM 1728 N N . VAL A 1 223 ? -9.82 16.703 -5.543 1 97.44 223 VAL A N 1
ATOM 1729 C CA . VAL A 1 223 ? -9.352 16.031 -6.746 1 97.44 223 VAL A CA 1
ATOM 1730 C C . VAL A 1 223 ? -7.926 16.484 -7.066 1 97.44 223 VAL A C 1
ATOM 1732 O O . VAL A 1 223 ? -7.102 15.688 -7.527 1 97.44 223 VAL A O 1
ATOM 1735 N N . LYS A 1 224 ? -7.609 17.734 -6.801 1 98.06 224 LYS A N 1
ATOM 1736 C CA . LYS A 1 224 ? -6.27 18.25 -7.059 1 98.06 224 LYS A CA 1
ATOM 1737 C C . LYS A 1 224 ? -5.238 17.594 -6.152 1 98.06 224 LYS A C 1
ATOM 1739 O O . LYS A 1 224 ? -4.168 17.188 -6.609 1 98.06 224 LYS A O 1
ATOM 1744 N N . PHE A 1 225 ? -5.559 17.438 -4.934 1 98.38 225 PHE A N 1
ATOM 1745 C CA . PHE A 1 225 ? -4.68 16.703 -4.035 1 98.38 225 PHE A CA 1
ATOM 1746 C C . PHE A 1 225 ? -4.43 15.297 -4.551 1 98.38 225 PHE A C 1
ATOM 1748 O O . PHE A 1 225 ? -3.281 14.852 -4.629 1 98.38 225 PHE A O 1
ATOM 1755 N N . ARG A 1 226 ? -5.488 14.656 -4.961 1 97.44 226 ARG A N 1
ATOM 1756 C CA . ARG A 1 226 ? -5.477 13.242 -5.324 1 97.44 226 ARG A CA 1
ATOM 1757 C C . ARG A 1 226 ? -4.828 13.031 -6.691 1 97.44 226 ARG A C 1
ATOM 1759 O O . ARG A 1 226 ? -4.641 11.891 -7.125 1 97.44 226 ARG A O 1
ATOM 1766 N N . SER A 1 227 ? -4.473 14.109 -7.312 1 97.25 227 SER A N 1
ATOM 1767 C CA . SER A 1 227 ? -3.861 14.008 -8.633 1 97.25 227 SER A CA 1
ATOM 1768 C C . SER A 1 227 ? -2.352 13.805 -8.531 1 97.25 227 SER A C 1
ATOM 1770 O O . SER A 1 227 ? -1.699 13.453 -9.516 1 97.25 227 SER A O 1
ATOM 1772 N N . LEU A 1 228 ? -1.78 14.07 -7.371 1 98.12 228 LEU A N 1
ATOM 1773 C CA . LEU A 1 228 ? -0.353 13.844 -7.168 1 98.12 228 LEU A CA 1
ATOM 1774 C C . LEU A 1 228 ? -0.026 12.359 -7.203 1 98.12 228 LEU A C 1
ATOM 1776 O O . LEU A 1 228 ? -0.915 11.516 -7.043 1 98.12 228 LEU A O 1
ATOM 1780 N N . LEU A 1 229 ? 1.222 12.125 -7.484 1 96.75 229 LEU A N 1
ATOM 1781 C CA . LEU A 1 229 ? 1.642 10.734 -7.594 1 96.75 229 LEU A CA 1
ATOM 1782 C C . LEU A 1 229 ? 2.664 10.383 -6.52 1 96.75 229 LEU A C 1
ATOM 1784 O O . LEU A 1 229 ? 3.537 11.195 -6.199 1 96.75 229 LEU A O 1
ATOM 1788 N N . PHE A 1 230 ? 2.57 9.148 -5.984 1 94.81 230 PHE A N 1
ATOM 1789 C CA . PHE A 1 230 ? 3.607 8.609 -5.109 1 94.81 230 PHE A CA 1
ATOM 1790 C C . PHE A 1 230 ? 4.902 8.375 -5.883 1 94.81 230 PHE A C 1
ATOM 1792 O O . PHE A 1 230 ? 5.98 8.297 -5.289 1 94.81 230 PHE A O 1
ATOM 1799 N N . THR A 1 231 ? 4.758 8.203 -7.199 1 93.38 231 THR A N 1
ATOM 1800 C CA . THR A 1 231 ? 5.832 7.652 -8.016 1 93.38 231 THR A CA 1
ATOM 1801 C C . THR A 1 231 ? 6.418 8.727 -8.93 1 93.38 231 THR A C 1
ATOM 1803 O O . THR A 1 231 ? 5.781 9.75 -9.18 1 93.38 231 THR A O 1
ATOM 1806 N N . GLY A 1 232 ? 7.625 8.453 -9.266 1 94.69 232 GLY A N 1
ATOM 1807 C CA . GLY A 1 232 ? 8.328 9.391 -10.125 1 94.69 232 GLY A CA 1
ATOM 1808 C C . GLY A 1 232 ? 8.156 9.094 -11.602 1 94.69 232 GLY A C 1
ATOM 1809 O O . GLY A 1 232 ? 7.457 8.148 -11.977 1 94.69 232 GLY A O 1
ATOM 1810 N N . ASP A 1 233 ? 8.82 9.938 -12.422 1 92.75 233 ASP A N 1
ATOM 1811 C CA . ASP A 1 233 ? 8.781 9.75 -13.867 1 92.75 233 ASP A CA 1
ATOM 1812 C C . ASP A 1 233 ? 9.352 8.391 -14.266 1 92.75 233 ASP A C 1
ATOM 1814 O O . ASP A 1 233 ? 10.383 7.969 -13.734 1 92.75 233 ASP A O 1
ATOM 1818 N N . GLY A 1 234 ? 8.648 7.727 -15.148 1 88.69 234 GLY A N 1
ATOM 1819 C CA . GLY A 1 234 ? 9.148 6.457 -15.656 1 88.69 234 GLY A CA 1
ATOM 1820 C C . GLY A 1 234 ? 8.766 5.273 -14.781 1 88.69 234 GLY A C 1
ATOM 1821 O O . GLY A 1 234 ? 9.055 4.125 -15.125 1 88.69 234 GLY A O 1
ATOM 1822 N N . GLU A 1 235 ? 8.18 5.52 -13.633 1 89.38 235 GLU A N 1
ATOM 1823 C CA . GLU A 1 235 ? 7.711 4.473 -12.734 1 89.38 235 GLU A CA 1
ATOM 1824 C C . GLU A 1 235 ? 6.23 4.172 -12.961 1 89.38 235 GLU A C 1
ATOM 1826 O O . GLU A 1 235 ? 5.496 5.012 -13.484 1 89.38 235 GLU A O 1
ATOM 1831 N N . PRO A 1 236 ? 5.832 2.963 -12.562 1 90.12 236 PRO A N 1
ATOM 1832 C CA . PRO A 1 236 ? 4.383 2.738 -12.586 1 90.12 236 PRO A CA 1
ATOM 1833 C C . PRO A 1 236 ? 3.605 3.816 -11.836 1 90.12 236 PRO A C 1
ATOM 1835 O O . PRO A 1 236 ? 4.02 4.238 -10.75 1 90.12 236 PRO A O 1
ATOM 1838 N N . VAL A 1 237 ? 2.525 4.238 -12.414 1 93.19 237 VAL A N 1
ATOM 1839 C CA . VAL A 1 237 ? 1.759 5.367 -11.891 1 93.19 237 VAL A CA 1
ATOM 1840 C C . VAL A 1 237 ? 0.949 4.922 -10.68 1 93.19 237 VAL A C 1
ATOM 1842 O O . VAL A 1 237 ? 0.312 3.867 -10.695 1 93.19 237 VAL A O 1
ATOM 1845 N N . CYS A 1 238 ? 0.966 5.719 -9.68 1 93.5 238 CYS A N 1
ATOM 1846 C CA . CYS A 1 238 ? 0.125 5.523 -8.5 1 93.5 238 CYS A CA 1
ATOM 1847 C C . CYS A 1 238 ? -0.28 6.859 -7.895 1 93.5 238 CYS A C 1
ATOM 1849 O O . CYS A 1 238 ? 0.567 7.602 -7.391 1 93.5 238 CYS A O 1
ATOM 1851 N N . ASN A 1 239 ? -1.576 7.098 -7.977 1 95.75 239 ASN A N 1
ATOM 1852 C CA . ASN A 1 239 ? -2.049 8.336 -7.367 1 95.75 239 ASN A CA 1
ATOM 1853 C C . ASN A 1 239 ? -1.754 8.367 -5.871 1 95.75 239 ASN A C 1
ATOM 1855 O O . ASN A 1 239 ? -1.897 7.359 -5.18 1 95.75 239 ASN A O 1
ATOM 1859 N N . MET A 1 240 ? -1.337 9.477 -5.453 1 95.88 240 MET A N 1
ATOM 1860 C CA . MET A 1 240 ? -1.051 9.672 -4.035 1 95.88 240 MET A CA 1
ATOM 1861 C C . MET A 1 240 ? -2.34 9.844 -3.24 1 95.88 240 MET A C 1
ATOM 1863 O O . MET A 1 240 ? -2.91 10.938 -3.205 1 95.88 240 MET A O 1
ATOM 1867 N N . VAL A 1 241 ? -2.781 8.797 -2.666 1 94.5 241 VAL A N 1
ATOM 1868 C CA . VAL A 1 241 ? -3.953 8.797 -1.797 1 94.5 241 VAL A CA 1
ATOM 1869 C C . VAL A 1 241 ? -3.684 7.934 -0.566 1 94.5 241 VAL A C 1
ATOM 1871 O O . VAL A 1 241 ? -2.797 7.074 -0.584 1 94.5 241 VAL A O 1
ATOM 1874 N N . ASP A 1 242 ? -4.41 8.258 0.53 1 92.94 242 ASP A N 1
ATOM 1875 C CA . ASP A 1 242 ? -4.281 7.535 1.792 1 92.94 242 ASP A CA 1
ATOM 1876 C C . ASP A 1 242 ? -2.857 7.621 2.332 1 92.94 242 ASP A C 1
ATOM 1878 O O . ASP A 1 242 ? -2.285 6.613 2.75 1 92.94 242 ASP A O 1
ATOM 1882 N N . ASN A 1 243 ? -2.266 8.766 2.234 1 95 243 ASN A N 1
ATOM 1883 C CA . ASN A 1 243 ? -0.935 9.039 2.768 1 95 243 ASN A CA 1
ATOM 1884 C C . ASN A 1 243 ? -0.992 9.438 4.238 1 95 243 ASN A C 1
ATOM 1886 O O . ASN A 1 243 ? -0.491 10.5 4.617 1 95 243 ASN A O 1
ATOM 1890 N N . TYR A 1 244 ? -1.506 8.555 5.043 1 95.19 244 TYR A N 1
ATOM 1891 C CA . TYR A 1 244 ? -1.641 8.883 6.457 1 95.19 244 TYR A CA 1
ATOM 1892 C C . TYR A 1 244 ? -1.396 7.652 7.324 1 95.19 244 TYR A C 1
ATOM 1894 O O . TYR A 1 244 ? -1.563 6.52 6.867 1 95.19 244 TYR A O 1
ATOM 1902 N N . ARG A 1 245 ? -0.989 7.914 8.555 1 94.31 245 ARG A N 1
ATOM 1903 C CA . ARG A 1 245 ? -0.822 6.875 9.57 1 94.31 245 ARG A CA 1
ATOM 1904 C C . ARG A 1 245 ? -2.09 6.715 10.406 1 94.31 245 ARG A C 1
ATOM 1906 O O . ARG A 1 245 ? -2.67 7.699 10.859 1 94.31 245 ARG A O 1
ATOM 1913 N N . PRO A 1 246 ? -2.576 5.488 10.586 1 92.38 246 PRO A N 1
ATOM 1914 C CA . PRO A 1 246 ? -3.746 5.301 11.445 1 92.38 246 PRO A CA 1
ATOM 1915 C C . PRO A 1 246 ? -3.504 5.77 12.883 1 92.38 246 PRO A C 1
ATOM 1917 O O . PRO A 1 246 ? -2.361 5.777 13.344 1 92.38 246 PRO A O 1
ATOM 1920 N N . PRO A 1 247 ? -4.547 6.121 13.531 1 95.94 247 PRO A N 1
ATOM 1921 C CA . PRO A 1 247 ? -4.406 6.586 14.914 1 95.94 247 PRO A CA 1
ATOM 1922 C C . PRO A 1 247 ? -3.703 5.566 15.812 1 95.94 247 PRO A C 1
ATOM 1924 O O . PRO A 1 247 ? -3.938 4.363 15.688 1 95.94 247 PRO A O 1
ATOM 1927 N N . GLN A 1 248 ? -2.875 6.02 16.656 1 96.31 248 GLN A N 1
ATOM 1928 C CA . GLN A 1 248 ? -2.133 5.23 17.625 1 96.31 248 GLN A CA 1
ATOM 1929 C C . GLN A 1 248 ? -2.807 5.27 19 1 96.31 248 GLN A C 1
ATOM 1931 O O . GLN A 1 248 ? -3.611 6.164 19.281 1 96.31 248 GLN A O 1
ATOM 1936 N N . LEU A 1 249 ? -2.373 4.312 19.797 1 95.69 249 LEU A N 1
ATOM 1937 C CA . LEU A 1 249 ? -2.916 4.25 21.141 1 95.69 249 LEU A CA 1
ATOM 1938 C C . LEU A 1 249 ? -2.418 5.422 21.984 1 95.69 249 LEU A C 1
ATOM 1940 O O . LEU A 1 249 ? -1.252 5.809 21.891 1 95.69 249 LEU A O 1
ATOM 1944 N N . LEU A 1 250 ? -3.305 5.957 22.766 1 96.56 250 LEU A N 1
ATOM 1945 C CA . LEU A 1 250 ? -2.961 7.07 23.641 1 96.56 250 LEU A CA 1
ATOM 1946 C C . LEU A 1 250 ? -2.014 6.613 24.75 1 96.56 250 LEU A C 1
ATOM 1948 O O . LEU A 1 250 ? -1.128 7.363 25.172 1 96.56 250 LEU A O 1
ATOM 1952 N N . LYS A 1 251 ? -2.104 5.309 25.219 1 95.44 251 LYS A N 1
ATOM 1953 C CA . LYS A 1 251 ? -1.267 4.652 26.219 1 95.44 251 LYS A CA 1
ATOM 1954 C C . LYS A 1 251 ? -1.153 5.5 27.484 1 95.44 251 LYS A C 1
ATOM 1956 O O . LYS A 1 251 ? -0.049 5.77 27.969 1 95.44 251 LYS A O 1
ATOM 1961 N N . GLY A 1 252 ? -2.176 5.992 28 1 94.31 252 GLY A N 1
ATOM 1962 C CA . GLY A 1 252 ? -2.213 6.641 29.297 1 94.31 252 GLY A CA 1
ATOM 1963 C C . GLY A 1 252 ? -1.903 8.125 29.234 1 94.31 252 GLY A C 1
ATOM 1964 O O . GLY A 1 252 ? -1.978 8.82 30.25 1 94.31 252 GLY A O 1
ATOM 1965 N N . ARG A 1 253 ? -1.481 8.703 28.125 1 96.62 253 ARG A N 1
ATOM 1966 C CA . ARG A 1 253 ? -1.24 10.141 28.016 1 96.62 253 ARG A CA 1
ATOM 1967 C C . ARG A 1 253 ? -2.537 10.922 28.156 1 96.62 253 ARG A C 1
ATOM 1969 O O . ARG A 1 253 ? -3.627 10.383 27.969 1 96.62 253 ARG A O 1
ATOM 1976 N N . GLN A 1 254 ? -2.322 12.164 28.516 1 96.56 254 GLN A N 1
ATOM 1977 C CA . GLN A 1 254 ? -3.463 13.062 28.672 1 96.56 254 GLN A CA 1
ATOM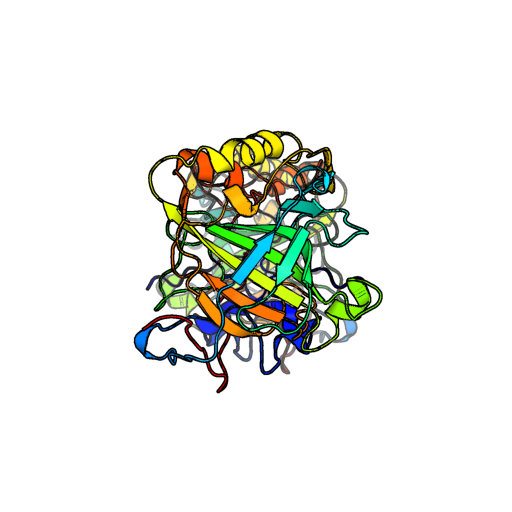 1978 C C . GLN A 1 254 ? -3.607 13.977 27.469 1 96.56 254 GLN A C 1
ATOM 1980 O O . GLN A 1 254 ? -2.613 14.484 26.938 1 96.56 254 GLN A O 1
ATOM 1985 N N . VAL A 1 255 ? -4.824 14.133 27.109 1 98.62 255 VAL A N 1
ATOM 1986 C CA . VAL A 1 255 ? -5.172 15.133 26.109 1 98.62 255 VAL A CA 1
ATOM 1987 C C . VAL A 1 255 ? -5.828 16.328 26.781 1 98.62 255 VAL A C 1
ATOM 1989 O O . VAL A 1 255 ? -6.828 16.188 27.5 1 98.62 255 VAL A O 1
ATOM 1992 N N . ARG A 1 256 ? -5.242 17.5 26.625 1 98.75 256 ARG A N 1
ATOM 1993 C CA . ARG A 1 256 ? -5.762 18.719 27.219 1 98.75 256 ARG A CA 1
ATOM 1994 C C . ARG A 1 256 ? -6.434 19.609 26.172 1 98.75 256 ARG A C 1
ATOM 1996 O O . ARG A 1 256 ? -6.121 19.516 24.984 1 98.75 256 ARG A O 1
ATOM 2003 N N . ALA A 1 257 ? -7.363 20.422 26.641 1 98.5 257 ALA A N 1
ATOM 2004 C CA . ALA A 1 257 ? -8.086 21.344 25.766 1 98.5 257 ALA A CA 1
ATOM 2005 C C . ALA A 1 257 ? -7.965 22.781 26.234 1 98.5 257 ALA A C 1
ATOM 2007 O O . ALA A 1 257 ? -7.988 23.047 27.453 1 98.5 257 ALA A O 1
ATOM 2008 N N . SER A 1 258 ? -7.855 23.719 25.359 1 98.25 258 SER A N 1
ATOM 2009 C CA . SER A 1 258 ? -7.785 25.141 25.688 1 98.25 258 SER A CA 1
ATOM 2010 C C . SER A 1 258 ? -9.18 25.75 25.844 1 98.25 258 SER A C 1
ATOM 2012 O O . SER A 1 258 ? -9.32 26.953 26.062 1 98.25 258 SER A O 1
ATOM 2014 N N . PHE A 1 259 ? -10.203 25.016 25.734 1 96.69 259 PHE A N 1
ATOM 2015 C CA . PHE A 1 259 ? -11.602 25.438 25.766 1 96.69 259 PHE A CA 1
ATOM 2016 C C . PHE A 1 259 ? -12.43 24.5 26.625 1 96.69 259 PHE A C 1
ATOM 2018 O O . PHE A 1 259 ? -12.023 23.375 26.906 1 96.69 259 PHE A O 1
ATOM 2025 N N . LYS A 1 260 ? -13.633 25.031 27.016 1 92.5 260 LYS A N 1
ATOM 2026 C CA . LYS A 1 260 ? -14.547 24.219 27.812 1 92.5 260 LYS A CA 1
ATOM 2027 C C . LYS A 1 260 ? -15.531 23.469 26.922 1 92.5 260 LYS A C 1
ATOM 2029 O O . LYS A 1 260 ? -15.93 23.969 25.875 1 92.5 260 LYS A O 1
ATOM 2034 N N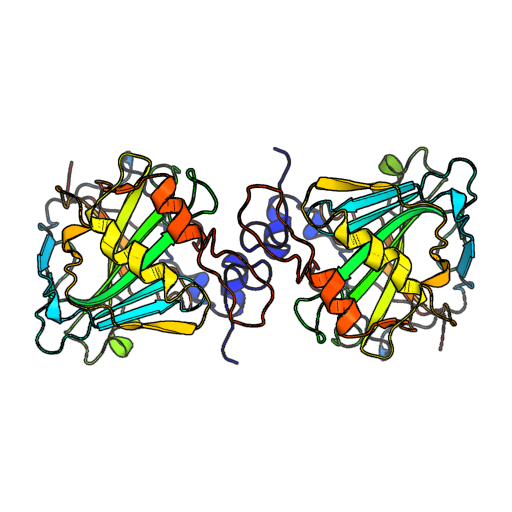 . MET B 1 1 ? -18.719 -8.188 7.734 1 27.47 1 MET B N 1
ATOM 2035 C CA . MET B 1 1 ? -18.047 -7.055 7.105 1 27.47 1 MET B CA 1
ATOM 2036 C C . MET B 1 1 ? -17.078 -7.527 6.02 1 27.47 1 MET B C 1
ATOM 2038 O O . MET B 1 1 ? -16.281 -8.438 6.246 1 27.47 1 MET B O 1
ATOM 2042 N N . SER B 1 2 ? -17.484 -7.637 4.859 1 37.22 2 SER B N 1
ATOM 2043 C CA . SER B 1 2 ? -16.641 -8.141 3.781 1 37.22 2 SER B CA 1
ATOM 2044 C C . SER B 1 2 ? -15.203 -7.684 3.953 1 37.22 2 SER B C 1
ATOM 2046 O O . SER B 1 2 ? -14.922 -6.484 4.012 1 37.22 2 SER B O 1
ATOM 2048 N N . HIS B 1 3 ? -14.375 -8.383 4.695 1 56.81 3 HIS B N 1
ATOM 2049 C CA . HIS B 1 3 ? -13.07 -7.93 5.164 1 56.81 3 HIS B CA 1
ATOM 2050 C C . HIS B 1 3 ? -12.156 -7.594 3.992 1 56.81 3 HIS B C 1
ATOM 2052 O O . HIS B 1 3 ? -11.742 -8.484 3.244 1 56.81 3 HIS B O 1
ATOM 2058 N N . ALA B 1 4 ? -12.195 -6.348 3.553 1 75.44 4 ALA B N 1
ATOM 2059 C CA . ALA B 1 4 ? -11.445 -5.797 2.422 1 75.44 4 ALA B CA 1
ATOM 2060 C C . ALA B 1 4 ? -9.945 -5.941 2.629 1 75.44 4 ALA B C 1
ATOM 2062 O O . ALA B 1 4 ? -9.453 -5.805 3.75 1 75.44 4 ALA B O 1
ATOM 2063 N N . TRP B 1 5 ? -9.383 -6.723 1.753 1 87.75 5 TRP B N 1
ATOM 2064 C CA . TRP B 1 5 ? -7.93 -6.848 1.748 1 87.75 5 TRP B CA 1
ATOM 2065 C C . TRP B 1 5 ? -7.34 -6.328 0.441 1 87.75 5 TRP B C 1
ATOM 2067 O O . TRP B 1 5 ? -8.062 -6.141 -0.541 1 87.75 5 TRP B O 1
ATOM 2077 N N . GLY B 1 6 ? -6.164 -5.984 0.436 1 88.19 6 GLY B N 1
ATOM 2078 C CA . GLY B 1 6 ? -5.398 -5.555 -0.725 1 88.19 6 GLY B CA 1
ATOM 2079 C C . GLY B 1 6 ? -3.898 -5.641 -0.516 1 88.19 6 GLY B C 1
ATOM 2080 O O . GLY B 1 6 ? -3.418 -6.492 0.237 1 88.19 6 GLY B O 1
ATOM 2081 N N . TYR B 1 7 ? -3.24 -4.918 -1.311 1 86.5 7 TYR B N 1
ATOM 2082 C CA . TYR B 1 7 ? -1.783 -4.914 -1.222 1 86.5 7 TYR B CA 1
ATOM 2083 C C . TYR B 1 7 ? -1.263 -3.525 -0.862 1 86.5 7 TYR B C 1
ATOM 2085 O O . TYR B 1 7 ? -0.071 -3.246 -1.01 1 86.5 7 TYR B O 1
ATOM 2093 N N . GLY B 1 8 ? -2.211 -2.738 -0.377 1 77.25 8 GLY B N 1
ATOM 2094 C CA . GLY B 1 8 ? -1.859 -1.379 0.001 1 77.25 8 GLY B CA 1
ATOM 2095 C C . GLY B 1 8 ? -1.368 -1.267 1.432 1 77.25 8 GLY B C 1
ATOM 2096 O O . GLY B 1 8 ? -1.309 -2.264 2.154 1 77.25 8 GLY B O 1
ATOM 2097 N N . PRO B 1 9 ? -1.121 -0.118 1.87 1 69.75 9 PRO B N 1
ATOM 2098 C CA . PRO B 1 9 ? -0.536 0.097 3.195 1 69.75 9 PRO B CA 1
ATOM 2099 C C . PRO B 1 9 ? -1.481 -0.298 4.328 1 69.75 9 PRO B C 1
ATOM 2101 O O . PRO B 1 9 ? -1.037 -0.815 5.355 1 69.75 9 PRO B O 1
ATOM 2104 N N . ASP B 1 10 ? -2.736 -0.022 4.148 1 71.31 10 ASP B N 1
ATOM 2105 C CA . ASP B 1 10 ? -3.674 -0.227 5.246 1 71.31 10 ASP B CA 1
ATOM 2106 C C . ASP B 1 10 ? -4.367 -1.583 5.133 1 71.31 10 ASP B C 1
ATOM 2108 O O . ASP B 1 10 ? -5.051 -2.018 6.062 1 71.31 10 ASP B O 1
ATOM 2112 N N . ASP B 1 11 ? -4.156 -2.213 4.055 1 80.25 11 ASP B N 1
ATOM 2113 C CA . ASP B 1 11 ? -4.918 -3.443 3.865 1 80.25 11 ASP B CA 1
ATOM 2114 C C . ASP B 1 11 ? -4.047 -4.547 3.27 1 80.25 11 ASP B C 1
ATOM 2116 O O . ASP B 1 11 ? -4.559 -5.539 2.748 1 80.25 11 ASP B O 1
ATOM 2120 N N . GLY B 1 12 ? -2.734 -4.383 3.314 1 86.25 12 GLY B N 1
ATOM 2121 C CA . GLY B 1 12 ? -1.801 -5.332 2.729 1 86.25 12 GLY B CA 1
ATOM 2122 C C . GLY B 1 12 ? -1.521 -6.523 3.625 1 86.25 12 GLY B C 1
ATOM 2123 O O . GLY B 1 12 ? -2.135 -6.668 4.684 1 86.25 12 GLY B O 1
ATOM 2124 N N . PRO B 1 13 ? -0.643 -7.402 3.16 1 88.06 13 PRO B N 1
ATOM 2125 C CA . PRO B 1 13 ? -0.397 -8.695 3.805 1 88.06 13 PRO B CA 1
ATOM 2126 C C . PRO B 1 13 ? -0.057 -8.562 5.289 1 88.06 13 PRO B C 1
ATOM 2128 O O . PRO B 1 13 ? -0.458 -9.398 6.098 1 88.06 13 PRO B O 1
ATOM 2131 N N . ASN B 1 14 ? 0.643 -7.508 5.668 1 84 14 ASN B N 1
ATOM 2132 C CA . ASN B 1 14 ? 1.057 -7.328 7.059 1 84 14 ASN B CA 1
ATOM 2133 C C . ASN B 1 14 ? -0.138 -7.055 7.969 1 84 14 ASN B C 1
ATOM 2135 O O . ASN B 1 14 ? -0.021 -7.133 9.195 1 84 14 ASN B O 1
ATOM 2139 N N . THR B 1 15 ? -1.282 -6.715 7.41 1 83.81 15 THR B N 1
ATOM 2140 C CA . THR B 1 15 ? -2.453 -6.391 8.219 1 83.81 15 THR B CA 1
ATOM 2141 C C . THR B 1 15 ? -3.475 -7.523 8.172 1 83.81 15 THR B C 1
ATOM 2143 O O . THR B 1 15 ? -4.453 -7.52 8.922 1 83.81 15 THR B O 1
ATOM 2146 N N . TRP B 1 16 ? -3.244 -8.477 7.273 1 90.38 16 TRP B N 1
ATOM 2147 C CA . TRP B 1 16 ? -4.281 -9.461 6.965 1 90.38 16 TRP B CA 1
ATOM 2148 C C . TRP B 1 16 ? -4.645 -10.273 8.203 1 90.38 16 TRP B C 1
ATOM 2150 O O . TRP B 1 16 ? -5.801 -10.672 8.375 1 90.38 16 TRP B O 1
ATOM 2160 N N . ALA B 1 17 ? -3.721 -10.477 9.102 1 90.69 17 ALA B N 1
ATOM 2161 C CA . ALA B 1 17 ? -3.945 -11.312 10.281 1 90.69 17 ALA B CA 1
ATOM 2162 C C . ALA B 1 17 ? -5.039 -10.727 11.164 1 90.69 17 ALA B C 1
ATOM 2164 O O . ALA B 1 17 ? -5.684 -11.453 11.93 1 90.69 17 ALA B O 1
ATOM 2165 N N . GLU B 1 18 ? -5.219 -9.438 11.086 1 86.5 18 GLU B N 1
ATOM 2166 C CA . GLU B 1 18 ? -6.223 -8.773 11.906 1 86.5 18 GLU B CA 1
ATOM 2167 C C . GLU B 1 18 ? -7.633 -9.227 11.531 1 86.5 18 GLU B C 1
ATOM 2169 O O . GLU B 1 18 ? -8.484 -9.414 12.406 1 86.5 18 GLU B O 1
ATOM 2174 N N . SER B 1 19 ? -7.867 -9.406 10.242 1 90.44 19 SER B N 1
ATOM 2175 C CA . SER B 1 19 ? -9.195 -9.773 9.758 1 90.44 19 SER B CA 1
ATOM 2176 C C . SER B 1 19 ? -9.258 -11.25 9.383 1 90.44 19 SER B C 1
ATOM 2178 O O . SER B 1 19 ? -10.344 -11.828 9.297 1 90.44 19 SER B O 1
ATOM 2180 N N . PHE B 1 20 ? -8.094 -11.773 9.141 1 93.75 20 PHE B N 1
ATOM 2181 C CA . PHE B 1 20 ? -7.957 -13.18 8.766 1 93.75 20 PHE B CA 1
ATOM 2182 C C . PHE B 1 20 ? -6.938 -13.883 9.648 1 93.75 20 PHE B C 1
ATOM 2184 O O . PHE B 1 20 ? -5.797 -14.109 9.234 1 93.75 20 PHE B O 1
ATOM 2191 N N . PRO B 1 21 ? -7.344 -14.359 10.727 1 92.81 21 PRO B N 1
ATOM 2192 C CA . PRO B 1 21 ? -6.418 -14.875 11.742 1 92.81 21 PRO B CA 1
ATOM 2193 C C . PRO B 1 21 ? -5.609 -16.078 11.242 1 92.81 21 PRO B C 1
ATOM 2195 O O . PRO B 1 21 ? -4.523 -16.344 11.758 1 92.81 21 PRO B O 1
ATOM 2198 N N . LEU B 1 22 ? -6.098 -16.781 10.273 1 94.44 22 LEU B N 1
ATOM 2199 C CA . LEU B 1 22 ? -5.379 -17.922 9.734 1 94.44 22 LEU B CA 1
ATOM 2200 C C . LEU B 1 22 ? -4.055 -17.5 9.109 1 94.44 22 LEU B C 1
ATOM 2202 O O . LEU B 1 22 ? -3.191 -18.328 8.836 1 94.44 22 LEU B O 1
ATOM 2206 N N . ALA B 1 23 ? -3.973 -16.203 8.859 1 93.62 23 ALA B N 1
ATOM 2207 C CA . ALA B 1 23 ? -2.738 -15.664 8.297 1 93.62 23 ALA B CA 1
ATOM 2208 C C . ALA B 1 23 ? -1.539 -15.992 9.18 1 93.62 23 ALA B C 1
ATOM 2210 O O . ALA B 1 23 ? -0.398 -16 8.711 1 93.62 23 ALA B O 1
ATOM 2211 N N . ASN B 1 24 ? -1.833 -16.281 10.367 1 93.31 24 ASN B N 1
ATOM 2212 C CA . ASN B 1 24 ? -0.772 -16.609 11.312 1 93.31 24 ASN B CA 1
ATOM 2213 C C . ASN B 1 24 ? -0.694 -18.109 11.578 1 93.31 24 ASN B C 1
ATOM 2215 O O . ASN B 1 24 ? -0.088 -18.531 12.562 1 93.31 24 ASN B O 1
ATOM 2219 N N . GLY B 1 25 ? -1.255 -18.906 10.797 1 95.31 25 GLY B N 1
ATOM 2220 C CA . GLY B 1 25 ? -1.275 -20.359 10.969 1 95.31 25 GLY B CA 1
ATOM 2221 C C . GLY B 1 25 ? 0.087 -21 10.781 1 95.31 25 GLY B C 1
ATOM 2222 O O . GLY B 1 25 ? 1.038 -20.344 10.359 1 95.31 25 GLY B O 1
ATOM 2223 N N . PRO B 1 26 ? 0.157 -22.234 11.023 1 96.19 26 PRO B N 1
ATOM 2224 C CA . PRO B 1 26 ? 1.441 -22.938 11.031 1 96.19 26 PRO B CA 1
ATOM 2225 C C . PRO B 1 26 ? 1.896 -23.344 9.625 1 96.19 26 PRO B C 1
ATOM 2227 O O . PRO B 1 26 ? 3.055 -23.719 9.43 1 96.19 26 PRO B O 1
ATOM 2230 N N . ARG B 1 27 ? 1.022 -23.281 8.578 1 97.69 27 ARG B N 1
ATOM 2231 C CA . ARG B 1 27 ? 1.366 -23.766 7.25 1 97.69 27 ARG B CA 1
ATOM 2232 C C . ARG B 1 27 ? 1.137 -22.688 6.199 1 97.69 27 ARG B C 1
ATOM 2234 O O . ARG B 1 27 ? 0.559 -22.953 5.141 1 97.69 27 ARG B O 1
ATOM 2241 N N . GLN B 1 28 ? 1.562 -21.516 6.535 1 97.94 28 GLN B N 1
ATOM 2242 C CA . GLN B 1 28 ? 1.274 -20.391 5.645 1 97.94 28 GLN B CA 1
ATOM 2243 C C . GLN B 1 28 ? 2.258 -20.359 4.477 1 97.94 28 GLN B C 1
ATOM 2245 O O . GLN B 1 28 ? 3.373 -20.875 4.582 1 97.94 28 GLN B O 1
ATOM 2250 N N . SER B 1 29 ? 1.765 -19.859 3.402 1 98.31 29 SER B N 1
ATOM 2251 C CA . SER B 1 29 ? 2.49 -19.719 2.145 1 98.31 29 SER B CA 1
ATOM 2252 C C . SER B 1 29 ? 2.459 -18.281 1.653 1 98.31 29 SER B C 1
ATOM 2254 O O . SER B 1 29 ? 1.607 -17.484 2.076 1 98.31 29 SER B O 1
ATOM 2256 N N . PRO B 1 30 ? 3.35 -17.891 0.777 1 98.44 30 PRO B N 1
ATOM 2257 C CA . PRO B 1 30 ? 4.441 -18.672 0.189 1 98.44 30 PRO B CA 1
ATOM 2258 C C . PRO B 1 30 ? 5.641 -18.812 1.125 1 98.44 30 PRO B C 1
ATOM 2260 O O . PRO B 1 30 ? 5.641 -18.25 2.221 1 98.44 30 PRO B O 1
ATOM 2263 N N . ILE B 1 31 ? 6.629 -19.609 0.687 1 98.5 31 ILE B N 1
ATOM 2264 C CA . ILE B 1 31 ? 7.84 -19.766 1.484 1 98.5 31 ILE B CA 1
ATOM 2265 C C . ILE B 1 31 ? 9.062 -19.484 0.616 1 98.5 31 ILE B C 1
ATOM 2267 O O . ILE B 1 31 ? 8.953 -19.375 -0.606 1 98.5 31 ILE B O 1
ATOM 2271 N N . ASN B 1 32 ? 10.18 -19.281 1.296 1 98.31 32 ASN B N 1
ATOM 2272 C CA . ASN B 1 32 ? 11.484 -19.344 0.646 1 98.31 32 ASN B CA 1
ATOM 2273 C C . ASN B 1 32 ? 11.961 -20.781 0.487 1 98.31 32 ASN B C 1
ATOM 2275 O O . ASN B 1 32 ? 12.133 -21.5 1.477 1 98.31 32 ASN B O 1
ATOM 2279 N N . ILE B 1 33 ? 12.211 -21.219 -0.679 1 98.56 33 ILE B N 1
ATOM 2280 C CA . ILE B 1 33 ? 12.711 -22.562 -0.933 1 98.56 33 ILE B CA 1
ATOM 2281 C C . ILE B 1 33 ? 14.242 -22.547 -0.931 1 98.56 33 ILE B C 1
ATOM 2283 O O . ILE B 1 33 ? 14.859 -21.797 -1.685 1 98.56 33 ILE B O 1
ATOM 2287 N N . VAL B 1 34 ? 14.766 -23.297 -0.114 1 98.06 34 VAL B N 1
ATOM 2288 C CA . VAL B 1 34 ? 16.219 -23.5 -0.074 1 98.06 34 VAL B CA 1
ATOM 2289 C C . VAL B 1 34 ? 16.547 -24.875 -0.621 1 98.06 34 VAL B C 1
ATOM 2291 O O . VAL B 1 34 ? 16.484 -25.875 0.106 1 98.06 34 VAL B O 1
ATOM 2294 N N . PRO B 1 35 ? 17.031 -24.906 -1.845 1 97.44 35 PRO B N 1
ATOM 2295 C CA . PRO B 1 35 ? 17.219 -26.188 -2.518 1 97.44 35 PRO B CA 1
ATOM 2296 C C . PRO B 1 35 ? 18.109 -27.141 -1.738 1 97.44 35 PRO B C 1
ATOM 2298 O O . PRO B 1 35 ? 17.828 -28.344 -1.655 1 97.44 35 PRO B O 1
ATOM 2301 N N . LYS B 1 36 ? 19.156 -26.656 -1.066 1 96.56 36 LYS B N 1
ATOM 2302 C CA . LYS B 1 36 ? 20.094 -27.5 -0.335 1 96.56 36 LYS B CA 1
ATOM 2303 C C . LYS B 1 36 ? 19.438 -28.141 0.877 1 96.56 36 LYS B C 1
ATOM 2305 O O . LYS B 1 36 ? 19.906 -29.156 1.388 1 96.56 36 LYS B O 1
ATOM 2310 N N . GLU B 1 37 ? 18.344 -27.531 1.309 1 96.81 37 GLU B N 1
ATOM 2311 C CA . GLU B 1 37 ? 17.641 -28.031 2.488 1 96.81 37 GLU B CA 1
ATOM 2312 C C . GLU B 1 37 ? 16.438 -28.891 2.096 1 96.81 37 GLU B C 1
ATOM 2314 O O . GLU B 1 37 ? 15.852 -29.562 2.938 1 96.81 37 GLU B O 1
ATOM 2319 N N . ALA B 1 38 ? 16.047 -28.828 0.832 1 97.5 38 ALA B N 1
ATOM 2320 C CA . ALA B 1 38 ? 14.938 -29.656 0.356 1 97.5 38 ALA B CA 1
ATOM 2321 C C . ALA B 1 38 ? 15.344 -31.109 0.264 1 97.5 38 ALA B C 1
ATOM 2323 O O . ALA B 1 38 ? 16.453 -31.438 -0.158 1 97.5 38 ALA B O 1
ATOM 2324 N N . GLN B 1 39 ? 14.484 -32 0.7 1 97.62 39 GLN B N 1
ATOM 2325 C CA . GLN B 1 39 ? 14.805 -33.438 0.734 1 97.62 39 GLN B CA 1
ATOM 2326 C C . GLN B 1 39 ? 14.297 -34.125 -0.519 1 97.62 39 GLN B C 1
ATOM 2328 O O . GLN B 1 39 ? 13.102 -34.094 -0.825 1 97.62 39 GLN B O 1
ATOM 2333 N N . PHE B 1 40 ? 15.297 -34.812 -1.161 1 97.94 40 PHE B N 1
ATOM 2334 C CA . PHE B 1 40 ? 14.867 -35.656 -2.273 1 97.94 40 PHE B CA 1
ATOM 2335 C C . PHE B 1 40 ? 13.969 -36.781 -1.781 1 97.94 40 PHE B C 1
ATOM 2337 O O . PHE B 1 40 ? 14.32 -37.5 -0.84 1 97.94 40 PHE B O 1
ATOM 2344 N N . ASP B 1 41 ? 12.844 -36.938 -2.357 1 97.81 41 ASP B N 1
ATOM 2345 C CA . ASP B 1 41 ? 11.875 -37.969 -2.029 1 97.81 41 ASP B CA 1
ATOM 2346 C C . ASP B 1 41 ? 11.594 -38.875 -3.242 1 97.81 41 ASP B C 1
ATOM 2348 O O . ASP B 1 41 ? 10.852 -38.469 -4.145 1 97.81 41 ASP B O 1
ATOM 2352 N N . PRO B 1 42 ? 12.078 -40.031 -3.301 1 95.75 42 PRO B N 1
ATOM 2353 C CA . PRO B 1 42 ? 11.906 -40.938 -4.461 1 95.75 42 PRO B CA 1
ATOM 2354 C C . PRO B 1 42 ? 10.477 -41.406 -4.633 1 95.75 42 PRO B C 1
ATOM 2356 O O . PRO B 1 42 ? 10.125 -41.969 -5.68 1 95.75 42 PRO B O 1
ATOM 2359 N N . SER B 1 43 ? 9.711 -41.219 -3.689 1 95.75 43 SER B N 1
ATOM 2360 C CA . SER B 1 43 ? 8.328 -41.656 -3.789 1 95.75 43 SER B CA 1
ATOM 2361 C C . SER B 1 43 ? 7.477 -40.688 -4.578 1 95.75 43 SER B C 1
ATOM 2363 O O . SER B 1 43 ? 6.352 -41 -4.977 1 95.75 43 SER B O 1
ATOM 2365 N N . LEU B 1 44 ? 7.961 -39.5 -4.789 1 97 44 LEU B N 1
ATOM 2366 C CA . LEU B 1 44 ? 7.227 -38.5 -5.578 1 97 44 LEU B CA 1
ATOM 2367 C C . LEU B 1 44 ? 7.168 -38.906 -7.043 1 97 44 LEU B C 1
ATOM 2369 O O . LEU B 1 44 ? 8.203 -39.094 -7.691 1 97 44 LEU B O 1
ATOM 2373 N N . LYS B 1 45 ? 5.988 -39.125 -7.52 1 92.81 45 LYS B N 1
ATOM 2374 C CA . LYS B 1 45 ? 5.758 -39.5 -8.906 1 92.81 45 LYS B CA 1
ATOM 2375 C C . LYS B 1 45 ? 5.824 -38.281 -9.828 1 92.81 45 LYS B C 1
ATOM 2377 O O . LYS B 1 45 ? 5.77 -37.156 -9.367 1 92.81 45 LYS B O 1
ATOM 2382 N N . PRO B 1 46 ? 6.012 -38.594 -11.172 1 96.31 46 PRO B N 1
ATOM 2383 C CA . PRO B 1 46 ? 5.91 -37.469 -12.117 1 96.31 46 PRO B CA 1
ATOM 2384 C C . PRO B 1 46 ? 4.52 -36.844 -12.156 1 96.31 46 PRO B C 1
ATOM 2386 O O . PRO B 1 46 ? 3.52 -37.562 -11.992 1 96.31 46 PRO B O 1
ATOM 2389 N N . LEU B 1 47 ? 4.504 -35.562 -12.414 1 98.5 47 LEU B N 1
ATOM 2390 C CA . LEU B 1 47 ? 3.23 -34.875 -12.594 1 98.5 47 LEU B CA 1
ATOM 2391 C C . LEU B 1 47 ? 2.57 -35.281 -13.906 1 98.5 47 LEU B C 1
ATOM 2393 O O . LEU B 1 47 ? 3.244 -35.406 -14.93 1 98.5 47 LEU B O 1
ATOM 2397 N N . LYS B 1 48 ? 1.342 -35.562 -13.852 1 98.25 48 LYS B N 1
ATOM 2398 C CA . LYS B 1 48 ? 0.528 -35.781 -15.047 1 98.25 48 LYS B CA 1
ATOM 2399 C C . LYS B 1 48 ? -0.476 -34.656 -15.234 1 98.25 48 LYS B C 1
ATOM 2401 O O . LYS B 1 48 ? -1.475 -34.562 -14.523 1 98.25 48 LYS B O 1
ATOM 2406 N N . ILE B 1 49 ? -0.248 -33.875 -16.266 1 98.44 49 ILE B N 1
ATOM 2407 C CA . ILE B 1 49 ? -1.052 -32.688 -16.5 1 98.44 49 ILE B CA 1
ATOM 2408 C C . ILE B 1 49 ? -1.749 -32.781 -17.859 1 98.44 49 ILE B C 1
ATOM 2410 O O . ILE B 1 49 ? -1.106 -33.062 -18.875 1 98.44 49 ILE B O 1
ATOM 2414 N N . ARG B 1 50 ? -3.016 -32.625 -17.781 1 97.81 50 ARG B N 1
ATOM 2415 C CA . ARG B 1 50 ? -3.848 -32.594 -18.984 1 97.81 50 ARG B CA 1
ATOM 2416 C C . ARG B 1 50 ? -4.809 -31.406 -18.922 1 97.81 50 ARG B C 1
ATOM 2418 O O . ARG B 1 50 ? -5.582 -31.266 -17.969 1 97.81 50 ARG B O 1
ATOM 2425 N N . TYR B 1 51 ? -4.754 -30.594 -19.969 1 98.5 51 TYR B N 1
ATOM 2426 C CA . TYR B 1 51 ? -5.68 -29.469 -20.047 1 98.5 51 TYR B CA 1
ATOM 2427 C C . TYR B 1 51 ? -6.406 -29.453 -21.391 1 98.5 51 TYR B C 1
ATOM 2429 O O . TYR B 1 51 ? -5.801 -29.688 -22.438 1 98.5 51 TYR B O 1
ATOM 2437 N N . ASP B 1 52 ? -7.633 -29.234 -21.328 1 98.25 52 ASP B N 1
ATOM 2438 C CA . ASP B 1 52 ? -8.469 -29.016 -22.5 1 98.25 52 ASP B CA 1
ATOM 2439 C C . ASP B 1 52 ? -8.672 -27.531 -22.766 1 98.25 52 ASP B C 1
ATOM 2441 O O . ASP B 1 52 ? -9.328 -26.828 -22 1 98.25 52 ASP B O 1
ATOM 2445 N N . PRO B 1 53 ? -8.125 -27.016 -23.859 1 98 53 PRO B N 1
ATOM 2446 C CA . PRO B 1 53 ? -8.242 -25.578 -24.156 1 98 53 PRO B CA 1
ATOM 2447 C C . PRO B 1 53 ? -9.695 -25.109 -24.172 1 98 53 PRO B C 1
ATOM 2449 O O . PRO B 1 53 ? -9.961 -23.922 -23.922 1 98 53 PRO B O 1
ATOM 2452 N N . ARG B 1 54 ? -10.734 -25.969 -24.562 1 96.88 54 ARG B N 1
ATOM 2453 C CA . ARG B 1 54 ? -12.148 -25.609 -24.656 1 96.88 54 ARG B CA 1
ATOM 2454 C C . ARG B 1 54 ? -12.695 -25.219 -23.281 1 96.88 54 ARG B C 1
ATOM 2456 O O . ARG B 1 54 ? -13.758 -24.609 -23.188 1 96.88 54 ARG B O 1
ATOM 2463 N N . ASP B 1 55 ? -11.891 -25.484 -22.141 1 98.44 55 ASP B N 1
ATOM 2464 C CA . ASP B 1 55 ? -12.383 -25.234 -20.797 1 98.44 55 ASP B CA 1
ATOM 2465 C C . ASP B 1 55 ? -12.109 -23.781 -20.391 1 98.44 55 ASP B C 1
ATOM 2467 O O . ASP B 1 55 ? -12.672 -23.297 -19.406 1 98.44 55 ASP B O 1
ATOM 2471 N N . ALA B 1 56 ? -11.188 -23.125 -21.047 1 98.19 56 ALA B N 1
ATOM 2472 C CA . ALA B 1 56 ? -10.93 -21.719 -20.766 1 98.19 56 ALA B CA 1
ATOM 2473 C C . ALA B 1 56 ? -12.133 -20.859 -21.141 1 98.19 56 ALA B C 1
ATOM 2475 O O . ALA B 1 56 ? -12.625 -20.906 -22.266 1 98.19 56 ALA B O 1
ATOM 2476 N N . LYS B 1 57 ? -12.617 -20.016 -20.172 1 97.62 57 LYS B N 1
ATOM 2477 C CA . LYS B 1 57 ? -13.891 -19.359 -20.422 1 97.62 57 LYS B CA 1
ATOM 2478 C C . LYS B 1 57 ? -13.742 -17.828 -20.344 1 97.62 57 LYS B C 1
ATOM 2480 O O . LYS B 1 57 ? -14.359 -17.109 -21.125 1 97.62 57 LYS B O 1
ATOM 2485 N N . GLY B 1 58 ? -12.992 -17.391 -19.422 1 98.31 58 GLY B N 1
ATOM 2486 C CA . GLY B 1 58 ? -12.961 -15.945 -19.234 1 98.31 58 GLY B CA 1
ATOM 2487 C C . GLY B 1 58 ? -11.719 -15.453 -18.516 1 98.31 58 GLY B C 1
ATOM 2488 O O . GLY B 1 58 ? -11.008 -16.234 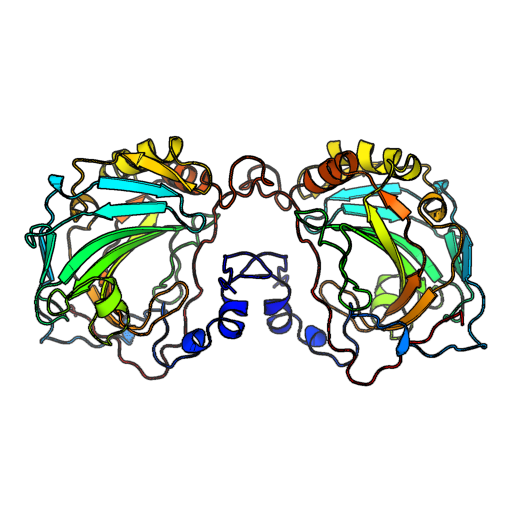-17.891 1 98.31 58 GLY B O 1
ATOM 2489 N N . ILE B 1 59 ? -11.469 -14.172 -18.703 1 98.62 59 ILE B N 1
ATOM 2490 C CA . ILE B 1 59 ? -10.383 -13.469 -18.031 1 98.62 59 ILE B CA 1
ATOM 2491 C C . ILE B 1 59 ? -10.93 -12.234 -17.312 1 98.62 59 ILE B C 1
ATOM 2493 O O . ILE B 1 59 ? -11.82 -11.562 -17.812 1 98.62 59 ILE B O 1
ATOM 2497 N N . LEU B 1 60 ? -10.398 -12.039 -16.109 1 98.44 60 LEU B N 1
ATOM 2498 C CA . LEU B 1 60 ? -10.953 -11.008 -15.242 1 98.44 60 LEU B CA 1
ATOM 2499 C C . LEU B 1 60 ? -9.852 -10.297 -14.461 1 98.44 60 LEU B C 1
ATOM 2501 O O . LEU B 1 60 ? -8.922 -10.945 -13.961 1 98.44 60 LEU B O 1
ATOM 2505 N N . ASN B 1 61 ? -9.898 -8.961 -14.492 1 98.44 61 ASN B N 1
ATOM 2506 C CA . ASN B 1 61 ? -9.172 -8.195 -13.484 1 98.44 61 ASN B CA 1
ATOM 2507 C C . ASN B 1 61 ? -9.961 -8.094 -12.18 1 98.44 61 ASN B C 1
ATOM 2509 O O . ASN B 1 61 ? -10.93 -7.336 -12.094 1 98.44 61 ASN B O 1
ATOM 2513 N N . ASN B 1 62 ? -9.539 -8.797 -11.203 1 97 62 ASN B N 1
ATOM 2514 C CA . ASN B 1 62 ? -10.328 -8.867 -9.984 1 97 62 ASN B CA 1
ATOM 2515 C C . ASN B 1 62 ? -9.875 -7.844 -8.953 1 97 62 ASN B C 1
ATOM 2517 O O . ASN B 1 62 ? -10.297 -7.887 -7.793 1 97 62 ASN B O 1
ATOM 2521 N N . GLY B 1 63 ? -8.898 -7.008 -9.367 1 95.25 63 GLY B N 1
ATOM 2522 C CA . GLY B 1 63 ? -8.438 -5.945 -8.492 1 95.25 63 GLY B CA 1
ATOM 2523 C C . GLY B 1 63 ? -7.207 -6.324 -7.695 1 95.25 63 GLY B C 1
ATOM 2524 O O . GLY B 1 63 ? -6.617 -5.48 -7.012 1 95.25 63 GLY B O 1
ATOM 2525 N N . HIS B 1 64 ? -6.801 -7.551 -7.688 1 95.31 64 HIS B N 1
ATOM 2526 C CA . HIS B 1 64 ? -5.625 -8.039 -6.977 1 95.31 64 HIS B CA 1
ATOM 2527 C C . HIS B 1 64 ? -4.637 -8.703 -7.926 1 95.31 64 HIS B C 1
ATOM 2529 O O . HIS B 1 64 ? -3.451 -8.82 -7.617 1 95.31 64 HIS B O 1
ATOM 2535 N N . SER B 1 65 ? -5.148 -9.195 -8.922 1 97.38 65 SER B N 1
ATOM 2536 C CA . SER B 1 65 ? -4.504 -9.812 -10.078 1 97.38 65 SER B CA 1
ATOM 2537 C C . SER B 1 65 ? -5.461 -9.906 -11.258 1 97.38 65 SER B C 1
ATOM 2539 O O . SER B 1 65 ? -6.512 -9.266 -11.273 1 97.38 65 SER B O 1
ATOM 2541 N N . PHE B 1 66 ? -5.004 -10.555 -12.305 1 98.19 66 PHE B N 1
ATOM 2542 C CA . PHE B 1 66 ? -5.984 -11.078 -13.242 1 98.19 66 PHE B CA 1
ATOM 2543 C C . PHE B 1 66 ? -6.059 -12.594 -13.156 1 98.19 66 PHE B C 1
ATOM 2545 O O . PHE B 1 66 ? -5.133 -13.242 -12.664 1 98.19 66 PHE B O 1
ATOM 2552 N N . GLN B 1 67 ? -7.195 -13.055 -13.539 1 98.25 67 GLN B N 1
ATOM 2553 C CA . GLN B 1 67 ? -7.387 -14.5 -13.484 1 98.25 67 GLN B CA 1
ATOM 2554 C C . GLN B 1 67 ? -8.102 -15.008 -14.734 1 98.25 67 GLN B C 1
ATOM 2556 O O . GLN B 1 67 ? -8.953 -14.312 -15.297 1 98.25 67 GLN B O 1
ATOM 2561 N N . VAL B 1 68 ? -7.695 -16.141 -15.148 1 98.5 68 VAL B N 1
ATOM 2562 C CA . VAL B 1 68 ? -8.414 -16.875 -16.188 1 98.5 68 VAL B CA 1
ATOM 2563 C C . VAL B 1 68 ? -9.164 -18.047 -15.555 1 98.5 68 VAL B C 1
ATOM 2565 O O . VAL B 1 68 ? -8.57 -18.859 -14.828 1 98.5 68 VAL B O 1
ATOM 2568 N N . ASP B 1 69 ? -10.406 -18.156 -15.93 1 98.19 69 ASP B N 1
ATOM 2569 C CA . ASP B 1 69 ? -11.258 -19.188 -15.328 1 98.19 69 ASP B CA 1
ATOM 2570 C C . ASP B 1 69 ? -11.523 -20.328 -16.297 1 98.19 69 ASP B C 1
ATOM 2572 O O . ASP B 1 69 ? -11.695 -20.094 -17.5 1 98.19 69 ASP B O 1
ATOM 2576 N N . PHE B 1 70 ? -11.586 -21.484 -15.719 1 98.25 70 PHE B N 1
ATOM 2577 C CA . PHE B 1 70 ? -11.898 -22.688 -16.469 1 98.25 70 PHE B CA 1
ATOM 2578 C C . PHE B 1 70 ? -13.18 -23.328 -15.953 1 98.25 70 PHE B C 1
ATOM 2580 O O . PHE B 1 70 ? -13.398 -23.406 -14.742 1 98.25 70 PHE B O 1
ATOM 2587 N N . VAL B 1 71 ? -14 -23.734 -16.859 1 96.81 71 VAL B N 1
ATOM 2588 C CA . VAL B 1 71 ? -15.211 -24.469 -16.531 1 96.81 71 VAL B CA 1
ATOM 2589 C C . VAL B 1 71 ? -15.117 -25.891 -17.109 1 96.81 71 VAL B C 1
ATOM 2591 O O . VAL B 1 71 ? -15.078 -26.062 -18.328 1 96.81 71 VAL B O 1
ATOM 2594 N N . ASP B 1 72 ? -15.008 -26.797 -16.172 1 95.62 72 ASP B N 1
ATOM 2595 C CA . ASP B 1 72 ? -14.828 -28.203 -16.5 1 95.62 72 ASP B CA 1
ATOM 2596 C C . ASP B 1 72 ? -15.742 -29.094 -15.656 1 95.62 72 ASP B C 1
ATOM 2598 O O . ASP B 1 72 ? -15.617 -29.125 -14.43 1 95.62 72 ASP B O 1
ATOM 2602 N N . ASP B 1 73 ? -16.609 -29.875 -16.297 1 91.69 73 ASP B N 1
ATOM 2603 C CA . ASP B 1 73 ? -17.516 -30.781 -15.57 1 91.69 73 ASP B CA 1
ATOM 2604 C C . ASP B 1 73 ? -17.219 -32.219 -15.906 1 91.69 73 ASP B C 1
ATOM 2606 O O . ASP B 1 73 ? -17.922 -33.125 -15.445 1 91.69 73 ASP B O 1
ATOM 2610 N N . THR B 1 74 ? -16.172 -32.5 -16.594 1 94.69 74 THR B N 1
ATOM 2611 C CA . THR B 1 74 ? -15.914 -33.875 -17.047 1 94.69 74 THR B CA 1
ATOM 2612 C C . THR B 1 74 ? -14.5 -34.281 -16.672 1 94.69 74 THR B C 1
ATOM 2614 O O . THR B 1 74 ? -14.031 -35.344 -17.109 1 94.69 74 THR B O 1
ATOM 2617 N N . ASP B 1 75 ? -13.797 -33.406 -15.969 1 96.62 75 ASP B N 1
ATOM 2618 C CA . ASP B 1 75 ? -12.406 -33.688 -15.586 1 96.62 75 ASP B CA 1
ATOM 2619 C C . ASP B 1 75 ? -11.516 -33.812 -16.828 1 96.62 75 ASP B C 1
ATOM 2621 O O . ASP B 1 75 ? -10.719 -34.719 -16.922 1 96.62 75 ASP B O 1
ATOM 2625 N N . SER B 1 76 ? -11.727 -32.906 -17.781 1 97.94 76 SER B N 1
ATOM 2626 C CA . SER B 1 76 ? -10.906 -32.875 -18.984 1 97.94 76 SER B CA 1
ATOM 2627 C C . SER B 1 76 ? -9.648 -32.031 -18.766 1 97.94 76 SER B C 1
ATOM 2629 O O . SER B 1 76 ? -8.695 -32.125 -19.547 1 97.94 76 SER B O 1
ATOM 2631 N N . SER B 1 77 ? -9.609 -31.234 -17.859 1 98.69 77 SER B N 1
ATOM 2632 C CA . SER B 1 77 ? -8.43 -30.484 -17.422 1 98.69 77 SER B CA 1
ATOM 2633 C C . SER B 1 77 ? -8.023 -30.859 -16 1 98.69 77 SER B C 1
ATOM 2635 O O . SER B 1 77 ? -8.578 -30.344 -15.039 1 98.69 77 SER B O 1
ATOM 2637 N N . THR B 1 78 ? -6.98 -31.688 -15.953 1 98.69 78 THR B N 1
ATOM 2638 C CA . THR B 1 78 ? -6.73 -32.281 -14.641 1 98.69 78 THR B CA 1
ATOM 2639 C C . THR B 1 78 ? -5.234 -32.344 -14.359 1 98.69 78 THR B C 1
ATOM 2641 O O . THR B 1 78 ? -4.418 -32.25 -15.273 1 98.69 78 THR B O 1
ATOM 2644 N N . LEU B 1 79 ? -4.934 -32.406 -13.117 1 98.75 79 LEU B N 1
ATOM 2645 C CA . LEU B 1 79 ? -3.637 -32.719 -12.539 1 98.75 79 LEU B CA 1
ATOM 2646 C C . LEU B 1 79 ? -3.711 -34.031 -11.734 1 98.75 79 LEU B C 1
ATOM 2648 O O . LEU B 1 79 ? -4.582 -34.188 -10.883 1 98.75 79 LEU B O 1
ATOM 2652 N N . THR B 1 80 ? -2.877 -34.969 -12.031 1 98.44 80 THR B N 1
ATOM 2653 C CA . THR B 1 80 ? -2.711 -36.219 -11.273 1 98.44 80 THR B CA 1
ATOM 2654 C C . THR B 1 80 ? -1.231 -36.531 -11.094 1 98.44 80 THR B C 1
ATOM 2656 O O . THR B 1 80 ? -0.37 -35.906 -11.711 1 98.44 80 THR B O 1
ATOM 2659 N N . GLY B 1 81 ? -0.992 -37.469 -10.164 1 97.88 81 GLY B N 1
ATOM 2660 C CA . GLY B 1 81 ? 0.38 -37.875 -9.883 1 97.88 81 GLY B CA 1
ATOM 2661 C C . GLY B 1 81 ? 1.108 -36.906 -8.969 1 97.88 81 GLY B C 1
ATOM 2662 O O . GLY B 1 81 ? 0.484 -36.25 -8.148 1 97.88 81 GLY B O 1
ATOM 2663 N N . GLY B 1 82 ? 2.445 -37 -9.039 1 97.5 82 GLY B N 1
ATOM 2664 C CA . GLY B 1 82 ? 3.254 -36.156 -8.172 1 97.5 82 GLY B CA 1
ATOM 2665 C C . GLY B 1 82 ? 2.996 -36.406 -6.699 1 97.5 82 GLY B C 1
ATOM 2666 O O . GLY B 1 82 ? 3.008 -37.562 -6.238 1 97.5 82 GLY B O 1
ATOM 2667 N N . PRO B 1 83 ? 2.811 -35.25 -5.949 1 98.06 83 PRO B N 1
ATOM 2668 C CA . PRO B 1 83 ? 2.641 -35.375 -4.5 1 98.06 83 PRO B CA 1
ATOM 2669 C C . PRO B 1 83 ? 1.183 -35.594 -4.094 1 98.06 83 PRO B C 1
ATOM 2671 O O . PRO B 1 83 ? 0.875 -35.656 -2.898 1 98.06 83 PRO B O 1
ATOM 2674 N N . ILE B 1 84 ? 0.263 -35.625 -5.008 1 98 84 ILE B N 1
ATOM 2675 C CA . ILE B 1 84 ? -1.148 -35.656 -4.641 1 98 84 ILE B CA 1
ATOM 2676 C C . ILE B 1 84 ? -1.738 -37.031 -4.973 1 98 84 ILE B C 1
ATOM 2678 O O . ILE B 1 84 ? -1.221 -37.75 -5.836 1 98 84 ILE B O 1
ATOM 2682 N N . SER B 1 85 ? -2.797 -37.281 -4.16 1 96.31 85 SER B N 1
ATOM 2683 C CA . SER B 1 85 ? -3.604 -38.469 -4.418 1 96.31 85 SER B CA 1
ATOM 2684 C C . SER B 1 85 ? -4.965 -38.094 -4.996 1 96.31 85 SER B C 1
ATOM 2686 O O . SER B 1 85 ? -5.621 -37.188 -4.512 1 96.31 85 SER B O 1
ATOM 2688 N N . GLY B 1 86 ? -5.316 -38.812 -6.031 1 96.31 86 GLY B N 1
ATOM 2689 C CA . GLY B 1 86 ? -6.59 -38.531 -6.672 1 96.31 86 GLY B CA 1
ATOM 2690 C C . GLY B 1 86 ? -6.469 -37.562 -7.848 1 96.31 86 GLY B C 1
ATOM 2691 O O . GLY B 1 86 ? -5.395 -37.438 -8.438 1 96.31 86 GLY B O 1
ATOM 2692 N N . THR B 1 87 ? -7.641 -37.094 -8.281 1 98.38 87 THR B N 1
ATOM 2693 C CA . THR B 1 87 ? -7.719 -36.188 -9.438 1 98.38 87 THR B CA 1
ATOM 2694 C C . THR B 1 87 ? -8.039 -34.781 -9 1 98.38 87 THR B C 1
ATOM 2696 O O . THR B 1 87 ? -8.992 -34.531 -8.258 1 98.38 87 THR B O 1
ATOM 2699 N N . TYR B 1 88 ? -7.262 -33.906 -9.398 1 98.81 88 TYR B N 1
ATOM 2700 C CA . TYR B 1 88 ? -7.492 -32.469 -9.156 1 98.81 88 TYR B CA 1
ATOM 2701 C C . TYR B 1 88 ? -7.852 -31.766 -10.453 1 98.81 88 TYR B C 1
ATOM 2703 O O . TYR B 1 88 ? -7.156 -31.906 -11.461 1 98.81 88 TYR B O 1
ATOM 2711 N N . ARG B 1 89 ? -8.906 -30.984 -10.398 1 98.75 89 ARG B N 1
ATOM 2712 C CA . ARG B 1 89 ? -9.445 -30.297 -11.57 1 98.75 89 ARG B CA 1
ATOM 2713 C C . ARG B 1 89 ? -9 -28.844 -11.594 1 98.75 89 ARG B C 1
ATOM 2715 O O . ARG B 1 89 ? -8.984 -28.172 -10.562 1 98.75 89 ARG B O 1
ATOM 2722 N N . LEU B 1 90 ? -8.594 -28.375 -12.812 1 98.81 90 LEU B N 1
ATOM 2723 C CA . LEU B 1 90 ? -8.156 -27 -12.961 1 98.81 90 LEU B CA 1
ATOM 2724 C C . LEU B 1 90 ? -9.32 -26.031 -12.773 1 98.81 90 LEU B C 1
ATOM 2726 O O . LEU B 1 90 ? -10.367 -26.188 -13.406 1 98.81 90 LEU B O 1
ATOM 2730 N N . LYS B 1 91 ? -9.109 -25.047 -11.922 1 98.62 91 LYS B N 1
ATOM 2731 C CA . LYS B 1 91 ? -10.141 -24.047 -11.664 1 98.62 91 LYS B CA 1
ATOM 2732 C C . LYS B 1 91 ? -9.797 -22.719 -12.328 1 98.62 91 LYS B C 1
ATOM 2734 O O . LYS B 1 91 ? -10.672 -22.047 -12.883 1 98.62 91 LYS B O 1
ATOM 2739 N N . GLN B 1 92 ? -8.547 -22.328 -12.266 1 98.56 92 GLN B N 1
ATOM 2740 C CA . GLN B 1 92 ? -8.102 -21.031 -12.758 1 98.56 92 GLN B CA 1
ATOM 2741 C C . GLN B 1 92 ? -6.578 -20.938 -12.797 1 98.56 92 GLN B C 1
ATOM 2743 O O . GLN B 1 92 ? -5.891 -21.797 -12.227 1 98.56 92 GLN B O 1
ATOM 2748 N N . PHE B 1 93 ? -6.059 -19.953 -13.477 1 98.75 93 PHE B N 1
ATOM 2749 C CA . PHE B 1 93 ? -4.68 -19.531 -13.242 1 98.75 93 PHE B CA 1
ATOM 2750 C C . PHE B 1 93 ? -4.582 -18.016 -13.109 1 98.75 93 PHE B C 1
ATOM 2752 O O . PHE B 1 93 ? -5.473 -17.297 -13.562 1 98.75 93 PHE B O 1
ATOM 2759 N N . HIS B 1 94 ? -3.615 -17.578 -12.469 1 98.81 94 HIS B N 1
ATOM 2760 C CA . HIS B 1 94 ? -3.301 -16.172 -12.289 1 98.81 94 HIS B CA 1
ATOM 2761 C C . HIS B 1 94 ? -1.806 -15.953 -12.07 1 98.81 94 HIS B C 1
ATOM 2763 O O . HIS B 1 94 ? -1.049 -16.922 -11.961 1 98.81 94 HIS B O 1
ATOM 2769 N N . PHE B 1 95 ? -1.411 -14.625 -12.039 1 98.81 95 PHE B N 1
ATOM 2770 C CA . PHE B 1 95 ? -0.004 -14.266 -11.906 1 98.81 95 PHE B CA 1
ATOM 2771 C C . PHE B 1 95 ? 0.198 -13.305 -10.742 1 98.81 95 PHE B C 1
ATOM 2773 O O . PHE B 1 95 ? -0.742 -12.633 -10.312 1 98.81 95 PHE B O 1
ATOM 2780 N N . HIS B 1 96 ? 1.33 -13.305 -10.281 1 98.56 96 HIS B N 1
ATOM 2781 C CA . HIS B 1 96 ? 1.876 -12.273 -9.414 1 98.56 96 HIS B CA 1
ATOM 2782 C C . HIS B 1 96 ? 3.117 -11.633 -10.023 1 98.56 96 HIS B C 1
ATOM 2784 O O . HIS B 1 96 ? 3.941 -12.328 -10.633 1 98.56 96 HIS B O 1
ATOM 2790 N N . TRP B 1 97 ? 3.252 -10.297 -9.883 1 98.19 97 TRP B N 1
ATOM 2791 C CA . TRP B 1 97 ? 4.391 -9.625 -10.5 1 98.19 97 TRP B CA 1
ATOM 2792 C C . TRP B 1 97 ? 4.797 -8.391 -9.703 1 98.19 97 TRP B C 1
ATOM 2794 O O . TRP B 1 97 ? 4.055 -7.938 -8.828 1 98.19 97 TRP B O 1
ATOM 2804 N N . GLY B 1 98 ? 6.027 -7.938 -9.945 1 95.75 98 GLY B N 1
ATOM 2805 C CA . GLY B 1 98 ? 6.566 -6.801 -9.211 1 95.75 98 GLY B CA 1
ATOM 2806 C C . GLY B 1 98 ? 6.613 -5.531 -10.039 1 95.75 98 GLY B C 1
ATOM 2807 O O . GLY B 1 98 ? 6.332 -5.555 -11.242 1 95.75 98 GLY B O 1
ATOM 2808 N N . ALA B 1 99 ? 6.949 -4.465 -9.414 1 93.62 99 ALA B N 1
ATOM 2809 C CA . ALA B 1 99 ? 7.094 -3.16 -10.062 1 93.62 99 ALA B CA 1
ATOM 2810 C C . ALA B 1 99 ? 8.359 -3.105 -10.906 1 93.62 99 ALA B C 1
ATOM 2812 O O . ALA B 1 99 ? 8.508 -2.229 -11.758 1 93.62 99 ALA B O 1
ATOM 2813 N N . SER B 1 100 ? 9.25 -3.994 -10.578 1 93.75 100 SER B N 1
ATOM 2814 C CA . SER B 1 100 ? 10.516 -4.082 -11.297 1 93.75 100 SER B CA 1
ATOM 2815 C C . SER B 1 100 ? 10.883 -5.531 -11.594 1 93.75 100 SER B C 1
ATOM 2817 O O . SER B 1 100 ? 10.172 -6.453 -11.203 1 93.75 100 SER B O 1
ATOM 2819 N N . ASP B 1 101 ? 11.969 -5.648 -12.281 1 96.75 101 ASP B N 1
ATOM 2820 C CA . ASP B 1 101 ? 12.305 -6.965 -12.812 1 96.75 101 ASP B CA 1
ATOM 2821 C C . ASP B 1 101 ? 13.023 -7.812 -11.758 1 96.75 101 ASP B C 1
ATOM 2823 O O . ASP B 1 101 ? 13.273 -9 -11.984 1 96.75 101 ASP B O 1
ATOM 2827 N N . ASP B 1 102 ? 13.336 -7.266 -10.609 1 94.06 102 ASP B N 1
ATOM 2828 C CA . ASP B 1 102 ? 14.094 -7.992 -9.602 1 94.06 102 ASP B CA 1
ATOM 2829 C C . ASP B 1 102 ? 13.195 -8.469 -8.461 1 94.06 102 ASP B C 1
ATOM 2831 O O . ASP B 1 102 ? 13.68 -8.992 -7.457 1 94.06 102 ASP B O 1
ATOM 2835 N N . LYS B 1 103 ? 11.914 -8.281 -8.594 1 94.06 103 LYS B N 1
ATOM 2836 C CA . LYS B 1 103 ? 10.945 -8.719 -7.602 1 94.06 103 LYS B CA 1
ATOM 2837 C C . LYS B 1 103 ? 9.586 -9 -8.242 1 94.06 103 LYS B C 1
ATOM 2839 O O . LYS B 1 103 ? 9.297 -8.492 -9.328 1 94.06 103 LYS B O 1
ATOM 2844 N N . GLY B 1 104 ? 8.797 -9.797 -7.477 1 96.5 104 GLY B N 1
ATOM 2845 C CA . GLY B 1 104 ? 7.445 -10.023 -7.965 1 96.5 104 GLY B CA 1
ATOM 2846 C C . GLY B 1 104 ? 6.926 -11.414 -7.66 1 96.5 104 GLY B C 1
ATOM 2847 O O . GLY B 1 104 ? 5.734 -11.594 -7.395 1 96.5 104 GLY B O 1
ATOM 2848 N N . SER B 1 105 ? 7.773 -12.375 -7.766 1 98.31 105 SER B N 1
ATOM 2849 C CA . SER B 1 105 ? 7.359 -13.727 -7.41 1 98.31 105 SER B CA 1
ATOM 2850 C C . SER B 1 105 ? 7.004 -13.828 -5.93 1 98.31 105 SER B C 1
ATOM 2852 O O . SER B 1 105 ? 7.594 -13.141 -5.098 1 98.31 105 SER B O 1
ATOM 2854 N N . GLU B 1 106 ? 6.047 -14.672 -5.656 1 97.62 106 GLU B N 1
ATOM 2855 C CA . GLU B 1 106 ? 5.684 -14.914 -4.262 1 97.62 106 GLU B CA 1
ATOM 2856 C C . GLU B 1 106 ? 6.703 -15.82 -3.578 1 97.62 106 GLU B C 1
ATOM 2858 O O . GLU B 1 106 ? 7.281 -15.445 -2.553 1 97.62 106 GLU B O 1
ATOM 2863 N N . HIS B 1 107 ? 6.93 -16.953 -4.121 1 98.62 107 HIS B N 1
ATOM 2864 C CA . HIS B 1 107 ? 8.008 -17.797 -3.617 1 98.62 107 HIS B CA 1
ATOM 2865 C C . HIS B 1 107 ? 9.375 -17.219 -3.957 1 98.62 107 HIS B C 1
ATOM 2867 O O . HIS B 1 107 ? 9.5 -16.422 -4.887 1 98.62 107 HIS B O 1
ATOM 2873 N N . THR B 1 108 ? 10.328 -17.562 -3.18 1 98.19 108 THR B N 1
ATOM 2874 C CA . THR B 1 108 ? 11.719 -17.281 -3.492 1 98.19 108 THR B CA 1
ATOM 2875 C C . THR B 1 108 ? 12.555 -18.562 -3.461 1 98.19 108 THR B C 1
ATOM 2877 O O . THR B 1 108 ? 12.148 -19.562 -2.859 1 98.19 108 THR B O 1
ATOM 2880 N N . ILE B 1 109 ? 13.625 -18.547 -4.18 1 98.19 109 ILE B N 1
ATOM 2881 C CA . ILE B 1 109 ? 14.617 -19.625 -4.141 1 98.19 109 ILE B CA 1
ATOM 2882 C C . ILE B 1 109 ? 15.922 -19.078 -3.568 1 98.19 109 ILE B C 1
ATOM 2884 O O . ILE B 1 109 ? 16.594 -18.266 -4.199 1 98.19 109 ILE B O 1
ATOM 2888 N N . ASN B 1 110 ? 16.281 -19.531 -2.418 1 97.38 110 ASN B N 1
ATOM 2889 C CA . ASN B 1 110 ? 17.453 -19.016 -1.725 1 97.38 110 ASN B CA 1
ATOM 2890 C C . ASN B 1 110 ? 17.406 -17.484 -1.588 1 97.38 110 ASN B C 1
ATOM 2892 O O . ASN B 1 110 ? 18.406 -16.812 -1.842 1 97.38 110 ASN B O 1
ATOM 2896 N N . GLY B 1 111 ? 16.25 -17.031 -1.385 1 96.25 111 GLY B N 1
ATOM 2897 C CA . GLY B 1 111 ? 16.078 -15.602 -1.181 1 96.25 111 GLY B CA 1
ATOM 2898 C C . GLY B 1 111 ? 15.992 -14.82 -2.479 1 96.25 111 GLY B C 1
ATOM 2899 O O . GLY B 1 111 ? 15.758 -13.609 -2.465 1 96.25 111 GLY B O 1
ATOM 2900 N N . ILE B 1 112 ? 16.156 -15.492 -3.559 1 96.75 112 ILE B N 1
ATOM 2901 C CA . ILE B 1 112 ? 16.141 -14.82 -4.855 1 96.75 112 ILE B CA 1
ATOM 2902 C C . ILE B 1 112 ? 14.695 -14.695 -5.348 1 96.75 112 ILE B C 1
ATOM 2904 O O . ILE B 1 112 ? 13.953 -15.68 -5.391 1 96.75 112 ILE B O 1
ATOM 2908 N N . LYS B 1 113 ? 14.359 -13.5 -5.734 1 97 113 LYS B N 1
ATOM 2909 C CA . LYS B 1 113 ? 13.039 -13.195 -6.27 1 97 113 LYS B CA 1
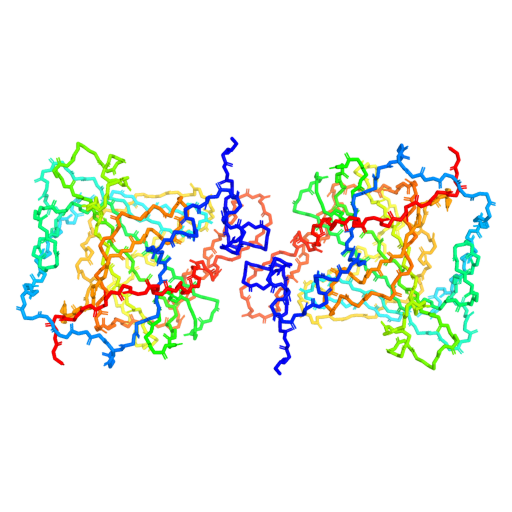ATOM 2910 C C . LYS B 1 113 ? 13.055 -13.164 -7.797 1 97 113 LYS B C 1
ATOM 2912 O O . LYS B 1 113 ? 14.109 -12.953 -8.406 1 97 113 LYS B O 1
ATOM 2917 N N . PHE B 1 114 ? 11.93 -13.352 -8.359 1 98.25 114 PHE B N 1
ATOM 2918 C CA . PHE B 1 114 ? 11.719 -13.266 -9.797 1 98.25 114 PHE B CA 1
ATOM 2919 C C . PHE B 1 114 ? 10.68 -12.203 -10.125 1 98.25 114 PHE B C 1
ATOM 2921 O O . PHE B 1 114 ? 9.867 -11.828 -9.273 1 98.25 114 PHE B O 1
ATOM 2928 N N . PRO B 1 115 ? 10.648 -11.703 -11.391 1 98.38 115 PRO B N 1
ATOM 2929 C CA . PRO B 1 115 ? 9.727 -10.617 -11.734 1 98.38 115 PRO B CA 1
ATOM 2930 C C . PRO B 1 115 ? 8.266 -11.039 -11.695 1 98.38 115 PRO B C 1
ATOM 2932 O O . PRO B 1 115 ? 7.375 -10.203 -11.547 1 98.38 115 PRO B O 1
ATOM 2935 N N . CYS B 1 116 ? 8.055 -12.359 -11.789 1 98.75 116 CYS B N 1
ATOM 2936 C CA . CYS B 1 116 ? 6.688 -12.828 -11.945 1 98.75 116 CYS B CA 1
ATOM 2937 C C . CYS B 1 116 ? 6.562 -14.297 -11.562 1 98.75 116 CYS B C 1
ATOM 2939 O O . CYS B 1 116 ? 7.543 -15.047 -11.625 1 98.75 116 CYS B O 1
ATOM 2941 N N . GLU B 1 117 ? 5.402 -14.688 -11.109 1 98.88 117 GLU B N 1
ATOM 2942 C CA . GLU B 1 117 ? 5.098 -16.078 -10.781 1 98.88 117 GLU B CA 1
ATOM 2943 C C . GLU B 1 117 ? 3.689 -16.453 -11.234 1 98.88 117 GLU B C 1
ATOM 2945 O O . GLU B 1 117 ? 2.729 -15.727 -10.953 1 98.88 117 GLU B O 1
ATOM 2950 N N . LEU B 1 118 ? 3.59 -17.547 -11.938 1 98.88 118 LEU B N 1
ATOM 2951 C CA . LEU B 1 118 ? 2.326 -18.109 -12.398 1 98.88 118 LEU B CA 1
ATOM 2952 C C . LEU B 1 118 ? 1.801 -19.156 -11.414 1 98.88 118 LEU B C 1
ATOM 2954 O O . LEU B 1 118 ? 2.566 -19.969 -10.906 1 98.88 118 LEU B O 1
ATOM 2958 N N . HIS B 1 119 ? 0.509 -19.078 -11.102 1 98.94 119 HIS B N 1
ATOM 2959 C CA . HIS B 1 119 ? -0.171 -20.094 -10.297 1 98.94 119 HIS B CA 1
ATOM 2960 C C . HIS B 1 119 ? -1.289 -20.766 -11.086 1 98.94 119 HIS B C 1
ATOM 2962 O O . HIS B 1 119 ? -2.191 -20.078 -11.586 1 98.94 119 HIS B O 1
ATOM 2968 N N . LEU B 1 120 ? -1.244 -22.047 -11.234 1 98.88 120 LEU B N 1
ATOM 2969 C CA . LEU B 1 120 ? -2.359 -22.859 -11.703 1 98.88 120 LEU B CA 1
ATOM 2970 C C . LEU B 1 120 ? -3.055 -23.547 -10.531 1 98.88 120 LEU B C 1
ATOM 2972 O O . LEU B 1 120 ? -2.467 -24.406 -9.867 1 98.88 120 LEU B O 1
ATOM 2976 N N . VAL B 1 121 ? -4.289 -23.219 -10.328 1 98.88 121 VAL B N 1
ATOM 2977 C CA . VAL B 1 121 ? -5.008 -23.656 -9.133 1 98.88 121 VAL B CA 1
ATOM 2978 C C . VAL B 1 121 ? -5.938 -24.812 -9.484 1 98.88 121 VAL B C 1
ATOM 2980 O O . VAL B 1 121 ? -6.812 -24.672 -10.344 1 98.88 121 VAL B O 1
ATOM 2983 N N . HIS B 1 122 ? -5.75 -25.938 -8.836 1 98.88 122 HIS B N 1
ATOM 2984 C CA . HIS B 1 122 ? -6.578 -27.125 -9.016 1 98.88 122 HIS B CA 1
ATOM 2985 C C . HIS B 1 122 ? -7.305 -27.5 -7.727 1 98.88 122 HIS B C 1
ATOM 2987 O O . HIS B 1 122 ? -6.852 -27.156 -6.633 1 98.88 122 HIS B O 1
ATOM 2993 N N . TRP B 1 123 ? -8.391 -28.156 -7.859 1 98.81 123 TRP B N 1
ATOM 2994 C CA . TRP B 1 123 ? -9.117 -28.594 -6.672 1 98.81 123 TRP B CA 1
ATOM 2995 C C . TRP B 1 123 ? -9.438 -30.078 -6.734 1 98.81 123 TRP B C 1
ATOM 2997 O O . TRP B 1 123 ? -9.617 -30.641 -7.824 1 98.81 123 TRP B O 1
ATOM 3007 N N . ASN B 1 124 ? -9.422 -30.703 -5.609 1 98.69 124 ASN B N 1
ATOM 3008 C CA . ASN B 1 124 ? -9.641 -32.125 -5.449 1 98.69 124 ASN B CA 1
ATOM 3009 C C . ASN B 1 124 ? -11.086 -32.531 -5.758 1 98.69 124 ASN B C 1
ATOM 3011 O O . ASN B 1 124 ? -12 -32.156 -5.012 1 98.69 124 ASN B O 1
ATOM 3015 N N . THR B 1 125 ? -11.281 -33.344 -6.73 1 97.94 125 THR B N 1
ATOM 3016 C CA . THR B 1 125 ? -12.617 -33.625 -7.238 1 97.94 125 THR B CA 1
ATOM 3017 C C . THR B 1 125 ? -13.32 -34.656 -6.355 1 97.94 125 THR B C 1
ATOM 3019 O O . THR B 1 125 ? -14.484 -35 -6.594 1 97.94 125 THR B O 1
ATOM 3022 N N . LYS B 1 126 ? -12.625 -35.188 -5.332 1 97.75 126 LYS B N 1
ATOM 3023 C CA . LYS B 1 126 ? -13.336 -36.031 -4.379 1 97.75 126 LYS B CA 1
ATOM 3024 C C . LYS B 1 126 ? -14.367 -35.219 -3.588 1 97.75 126 LYS B C 1
ATOM 3026 O O . LYS B 1 126 ? -15.289 -35.781 -3.006 1 97.75 126 LYS B O 1
ATOM 3031 N N . TYR B 1 127 ? -14.203 -33.969 -3.523 1 97.81 127 TYR B N 1
ATOM 3032 C CA . TYR B 1 127 ? -15.18 -33.062 -2.91 1 97.81 127 TYR B CA 1
ATOM 3033 C C . TYR B 1 127 ? -16.203 -32.594 -3.936 1 97.81 127 TYR B C 1
ATOM 3035 O O . TYR B 1 127 ? -15.938 -32.625 -5.141 1 97.81 127 TYR B O 1
ATOM 3043 N N . ALA B 1 128 ? -17.328 -32 -3.488 1 96.19 128 ALA B N 1
ATOM 3044 C CA . ALA B 1 128 ? -18.469 -31.719 -4.355 1 96.19 128 ALA B CA 1
ATOM 3045 C C . ALA B 1 128 ? -18.234 -30.438 -5.168 1 96.19 128 ALA B C 1
ATOM 3047 O O . ALA B 1 128 ? -18.812 -30.266 -6.242 1 96.19 128 ALA B O 1
ATOM 3048 N N . SER B 1 129 ? -17.422 -29.562 -4.66 1 96.69 129 SER B N 1
ATOM 3049 C CA . SER B 1 129 ? -17.188 -28.297 -5.324 1 96.69 129 SER B CA 1
ATOM 3050 C C . SER B 1 129 ? -15.844 -27.703 -4.93 1 96.69 129 SER B C 1
ATOM 3052 O O . SER B 1 129 ? -15.227 -28.141 -3.953 1 96.69 129 SER B O 1
ATOM 3054 N N . PHE B 1 130 ? -15.422 -26.766 -5.742 1 96.88 130 PHE B N 1
ATOM 3055 C CA . PHE B 1 130 ? -14.219 -26.016 -5.406 1 96.88 130 PHE B CA 1
ATOM 3056 C C . PHE B 1 130 ? -14.328 -25.406 -4.012 1 96.88 130 PHE B C 1
ATOM 3058 O O . PHE B 1 130 ? -13.367 -25.453 -3.234 1 96.88 130 PHE B O 1
ATOM 3065 N N . GLY B 1 131 ? -15.438 -24.781 -3.748 1 95.81 131 GLY B N 1
ATOM 3066 C CA . GLY B 1 131 ? -15.664 -24.141 -2.461 1 95.81 131 GLY B CA 1
ATOM 3067 C C . GLY B 1 131 ? -15.508 -25.094 -1.289 1 95.81 131 GLY B C 1
ATOM 3068 O O . GLY B 1 131 ? -14.906 -24.75 -0.274 1 95.81 131 GLY B O 1
ATOM 3069 N N . GLU B 1 132 ? -16 -26.312 -1.416 1 96.44 132 GLU B N 1
ATOM 3070 C CA . GLU B 1 132 ? -15.859 -27.312 -0.364 1 96.44 132 GLU B CA 1
ATOM 3071 C C . GLU B 1 132 ? -14.414 -27.781 -0.235 1 96.44 132 GLU B C 1
ATOM 3073 O O . GLU B 1 132 ? -13.914 -27.953 0.876 1 96.44 132 GLU B O 1
ATOM 3078 N N . ALA B 1 133 ? -13.812 -27.953 -1.342 1 97.94 133 ALA B N 1
ATOM 3079 C CA . ALA B 1 133 ? -12.43 -28.422 -1.352 1 97.94 133 ALA B CA 1
ATOM 3080 C C . ALA B 1 133 ? -11.508 -27.406 -0.688 1 97.94 133 ALA B C 1
ATOM 3082 O O . ALA B 1 133 ? -10.555 -27.781 0.001 1 97.94 133 ALA B O 1
ATOM 3083 N N . ALA B 1 134 ? -11.805 -26.125 -0.829 1 96.12 134 ALA B N 1
ATOM 3084 C CA . ALA B 1 134 ? -10.914 -25.047 -0.425 1 96.12 134 ALA B CA 1
ATOM 3085 C C . ALA B 1 134 ? -10.711 -25.031 1.087 1 96.12 134 ALA B C 1
ATOM 3087 O O . ALA B 1 134 ? -9.734 -24.453 1.586 1 96.12 134 ALA B O 1
ATOM 3088 N N . ASP B 1 135 ? -11.531 -25.656 1.801 1 93.62 135 ASP B N 1
ATOM 3089 C CA . ASP B 1 135 ? -11.43 -25.625 3.256 1 93.62 135 ASP B CA 1
ATOM 3090 C C . ASP B 1 135 ? -10.906 -26.953 3.789 1 93.62 135 ASP B C 1
ATOM 3092 O O . ASP B 1 135 ? -10.969 -27.219 4.992 1 93.62 135 ASP B O 1
ATOM 3096 N N . LYS B 1 136 ? -10.445 -27.844 2.951 1 97.06 136 LYS B N 1
ATOM 3097 C CA . LYS B 1 136 ? -9.922 -29.141 3.348 1 97.06 136 LYS B CA 1
ATOM 3098 C C . LYS B 1 136 ? -8.406 -29.188 3.199 1 97.06 136 LYS B C 1
ATOM 3100 O O . LYS B 1 136 ? -7.844 -28.625 2.264 1 97.06 136 LYS B O 1
ATOM 3105 N N . PRO B 1 137 ? -7.707 -29.875 4.035 1 95.19 137 PRO B N 1
ATOM 3106 C CA . PRO B 1 137 ? -6.242 -29.906 4.02 1 95.19 137 PRO B CA 1
ATOM 3107 C C . PRO B 1 137 ? -5.672 -30.406 2.695 1 95.19 137 PRO B C 1
ATOM 3109 O O . PRO B 1 137 ? -4.559 -30.047 2.316 1 95.19 137 PRO B O 1
ATOM 3112 N N . ASP B 1 138 ? -6.434 -31.281 2.014 1 97.19 138 ASP B N 1
ATOM 3113 C CA . ASP B 1 138 ? -5.984 -31.797 0.725 1 97.19 138 ASP B CA 1
ATOM 3114 C C . ASP B 1 138 ? -6.871 -31.281 -0.409 1 97.19 138 ASP B C 1
ATOM 3116 O O . ASP B 1 138 ? -7.055 -31.969 -1.416 1 97.19 138 ASP B O 1
ATOM 3120 N N . GLY B 1 139 ? -7.438 -30.125 -0.189 1 98.56 139 GLY B N 1
ATOM 3121 C CA . GLY B 1 139 ? -8.484 -29.641 -1.078 1 98.56 139 GLY B CA 1
ATOM 3122 C C . GLY B 1 139 ? -7.941 -29.016 -2.352 1 98.56 139 GLY B C 1
ATOM 3123 O O . GLY B 1 139 ? -8.594 -29.062 -3.396 1 98.56 139 GLY B O 1
ATOM 3124 N N . LEU B 1 140 ? -6.758 -28.469 -2.271 1 98.88 140 LEU B N 1
ATOM 3125 C CA . LEU B 1 140 ? -6.227 -27.75 -3.422 1 98.88 140 LEU B CA 1
ATOM 3126 C C . LEU B 1 140 ? -4.801 -28.188 -3.73 1 98.88 140 LEU B C 1
ATOM 3128 O O . LEU B 1 140 ? -4.082 -28.641 -2.838 1 98.88 140 LEU B O 1
ATOM 3132 N N . ALA B 1 141 ? -4.449 -28.109 -4.953 1 98.94 141 ALA B N 1
ATOM 3133 C CA . ALA B 1 141 ? -3.076 -28.203 -5.445 1 98.94 141 ALA B CA 1
ATOM 3134 C C . ALA B 1 141 ? -2.75 -27.047 -6.383 1 98.94 141 ALA B C 1
ATOM 3136 O O . ALA B 1 141 ? -3.5 -26.766 -7.32 1 98.94 141 ALA B O 1
ATOM 3137 N N . VAL B 1 142 ? -1.693 -26.391 -6.102 1 98.94 142 VAL B N 1
ATOM 3138 C CA . VAL B 1 142 ? -1.322 -25.234 -6.926 1 98.94 142 VAL B CA 1
ATOM 3139 C C . VAL B 1 142 ? 0.059 -25.469 -7.535 1 98.94 142 VAL B C 1
ATOM 3141 O O . VAL B 1 142 ? 1.021 -25.75 -6.82 1 98.94 142 VAL B O 1
ATOM 3144 N N . VAL B 1 143 ? 0.13 -25.375 -8.828 1 98.94 143 VAL B N 1
ATOM 3145 C CA . VAL B 1 143 ? 1.405 -25.422 -9.539 1 98.94 143 VAL B CA 1
ATOM 3146 C C . VAL B 1 143 ? 1.954 -24 -9.703 1 98.94 143 VAL B C 1
ATOM 3148 O O . VAL B 1 143 ? 1.305 -23.141 -10.312 1 98.94 143 VAL B O 1
ATOM 3151 N N . GLY B 1 144 ? 3.096 -23.75 -9.141 1 98.88 144 GLY B N 1
ATOM 3152 C CA . GLY B 1 144 ? 3.773 -22.469 -9.266 1 98.88 144 GLY B CA 1
ATOM 3153 C C . GLY B 1 144 ? 4.906 -22.484 -10.273 1 98.88 144 GLY B C 1
ATOM 3154 O O . GLY B 1 144 ? 5.711 -23.422 -10.297 1 98.88 144 GLY B O 1
ATOM 3155 N N . VAL B 1 145 ? 4.969 -21.5 -11.148 1 98.94 145 VAL B N 1
ATOM 3156 C CA . VAL B 1 145 ? 5.996 -21.375 -12.18 1 98.94 145 VAL B CA 1
ATOM 3157 C C . VAL B 1 145 ? 6.621 -19.984 -12.125 1 98.94 145 VAL B C 1
ATOM 3159 O O . VAL B 1 145 ? 5.91 -18.984 -12.18 1 98.94 145 VAL B O 1
ATOM 3162 N N . PHE B 1 146 ? 7.941 -19.938 -12.07 1 98.81 146 PHE B N 1
ATOM 3163 C CA . PHE B 1 146 ? 8.641 -18.656 -12.07 1 98.81 146 PHE B CA 1
ATOM 3164 C C . PHE B 1 146 ? 8.852 -18.156 -13.492 1 98.81 146 PHE B C 1
ATOM 3166 O O . PHE B 1 146 ? 9.156 -18.938 -14.391 1 98.81 146 PHE B O 1
ATOM 3173 N N . LEU B 1 147 ? 8.641 -16.922 -13.68 1 98.88 147 LEU B N 1
ATOM 3174 C CA . LEU B 1 147 ? 9.078 -16.266 -14.906 1 98.88 147 LEU B CA 1
ATOM 3175 C C . LEU B 1 147 ? 10.367 -15.484 -14.688 1 98.88 147 LEU B C 1
ATOM 3177 O O . LEU B 1 147 ? 10.461 -14.703 -13.734 1 98.88 147 LEU B O 1
ATOM 3181 N N . LYS B 1 148 ? 11.266 -15.672 -15.508 1 98.62 148 LYS B N 1
ATOM 3182 C CA . LYS B 1 148 ? 12.578 -15.023 -15.438 1 98.62 148 LYS B CA 1
ATOM 3183 C C . LYS B 1 148 ? 12.805 -14.125 -16.656 1 98.62 148 LYS B C 1
ATOM 3185 O O . LYS B 1 148 ? 12.422 -14.469 -17.766 1 98.62 148 LYS B O 1
ATOM 3190 N N . ILE B 1 149 ? 13.438 -12.977 -16.453 1 98.75 149 ILE B N 1
ATOM 3191 C CA . ILE B 1 149 ? 13.695 -12.039 -17.547 1 98.75 149 ILE B CA 1
ATOM 3192 C C . ILE B 1 149 ? 14.602 -12.688 -18.578 1 98.75 149 ILE B C 1
ATOM 3194 O O . ILE B 1 149 ? 15.625 -13.289 -18.234 1 98.75 149 ILE B O 1
ATOM 3198 N N . GLY B 1 150 ? 14.227 -12.68 -19.766 1 98.44 150 GLY B N 1
ATOM 3199 C CA . GLY B 1 150 ? 14.922 -13.219 -20.938 1 98.44 150 GLY B CA 1
ATOM 3200 C C . GLY B 1 150 ? 14.234 -12.883 -22.25 1 98.44 150 GLY B C 1
ATOM 3201 O O . GLY B 1 150 ? 13.734 -11.773 -22.422 1 98.44 150 GLY B O 1
ATOM 3202 N N . ALA B 1 151 ? 14.305 -13.805 -23.172 1 98.19 151 ALA B N 1
ATOM 3203 C CA . ALA B 1 151 ? 13.648 -13.625 -24.469 1 98.19 151 ALA B CA 1
ATOM 3204 C C . ALA B 1 151 ? 12.133 -13.586 -24.297 1 98.19 151 ALA B C 1
ATOM 3206 O O . ALA B 1 151 ? 11.578 -14.211 -23.406 1 98.19 151 ALA B O 1
ATOM 3207 N N . ALA B 1 152 ? 11.539 -12.844 -25.219 1 98.44 152 ALA B N 1
ATOM 3208 C CA . ALA B 1 152 ? 10.078 -12.836 -25.234 1 98.44 152 ALA B CA 1
ATOM 3209 C C . ALA B 1 152 ? 9.516 -14.25 -25.375 1 98.44 152 ALA B C 1
ATOM 3211 O O . ALA B 1 152 ? 10.023 -15.047 -26.172 1 98.44 152 ALA B O 1
ATOM 3212 N N . ASN B 1 153 ? 8.625 -14.578 -24.562 1 98.38 153 ASN B N 1
ATOM 3213 C CA . ASN B 1 153 ? 7.945 -15.867 -24.594 1 98.38 153 ASN B CA 1
ATOM 3214 C C . ASN B 1 153 ? 6.66 -15.805 -25.406 1 98.38 153 ASN B C 1
ATOM 3216 O O . ASN B 1 153 ? 5.645 -15.297 -24.938 1 98.38 153 ASN B O 1
ATOM 3220 N N . PRO B 1 154 ? 6.594 -16.344 -26.625 1 98.31 154 PRO B N 1
ATOM 3221 C CA . PRO B 1 154 ? 5.406 -16.234 -27.484 1 98.31 154 PRO B CA 1
ATOM 3222 C C . PRO B 1 154 ? 4.176 -16.891 -26.859 1 98.31 154 PRO B C 1
ATOM 3224 O O . PRO B 1 154 ? 3.043 -16.531 -27.188 1 98.31 154 PRO B O 1
ATOM 3227 N N . LYS B 1 155 ? 4.395 -17.812 -25.969 1 97.94 155 LYS B N 1
ATOM 3228 C CA . LYS B 1 155 ? 3.281 -18.531 -25.359 1 97.94 155 LYS B CA 1
ATOM 3229 C C . LYS B 1 155 ? 2.5 -17.641 -24.391 1 97.94 155 LYS B C 1
ATOM 3231 O O . LYS B 1 155 ? 1.374 -17.953 -24.016 1 97.94 155 LYS B O 1
ATOM 3236 N N . LEU B 1 156 ? 3.049 -16.516 -23.969 1 98.19 156 LEU B N 1
ATOM 3237 C CA . LEU B 1 156 ? 2.389 -15.562 -23.094 1 98.19 156 LEU B CA 1
ATOM 3238 C C . LEU B 1 156 ? 1.524 -14.586 -23.875 1 98.19 156 LEU B C 1
ATOM 3240 O O . LEU B 1 156 ? 0.679 -13.891 -23.312 1 98.19 156 LEU B O 1
ATOM 3244 N N . GLN B 1 157 ? 1.766 -14.539 -25.156 1 97.75 157 GLN B N 1
ATOM 3245 C CA . GLN B 1 157 ? 1.302 -13.398 -25.953 1 97.75 157 GLN B CA 1
ATOM 3246 C C . GLN B 1 157 ? -0.222 -13.32 -25.953 1 97.75 157 GLN B C 1
ATOM 3248 O O . GLN B 1 157 ? -0.792 -12.227 -25.859 1 97.75 157 GLN B O 1
ATOM 3253 N N . LYS B 1 158 ? -0.872 -14.469 -26.141 1 97.38 158 LYS B N 1
ATOM 3254 C CA . LYS B 1 158 ? -2.332 -14.445 -26.141 1 97.38 158 LYS B CA 1
ATOM 3255 C C . LYS B 1 158 ? -2.875 -13.859 -24.844 1 97.38 158 LYS B C 1
ATOM 3257 O O . LYS B 1 158 ? -3.842 -13.094 -24.859 1 97.38 158 LYS B O 1
ATOM 3262 N N . VAL B 1 159 ? -2.305 -14.242 -23.75 1 98.25 159 VAL B N 1
ATOM 3263 C CA . VAL B 1 159 ? -2.711 -13.734 -22.438 1 98.25 159 VAL B CA 1
ATOM 3264 C C . VAL B 1 159 ? -2.461 -12.227 -22.359 1 98.25 159 VAL B C 1
ATOM 3266 O O . VAL B 1 159 ? -3.35 -11.469 -21.984 1 98.25 159 VAL B O 1
ATOM 3269 N N . LEU B 1 160 ? -1.307 -11.797 -22.766 1 98.38 160 LEU B N 1
ATOM 3270 C CA . LEU B 1 160 ? -0.91 -10.398 -22.672 1 98.38 160 LEU B CA 1
ATOM 3271 C C . LEU B 1 160 ? -1.806 -9.523 -23.562 1 98.38 160 LEU B C 1
ATOM 3273 O O . LEU B 1 160 ? -2.168 -8.414 -23.172 1 98.38 160 LEU B O 1
ATOM 3277 N N . ASP B 1 161 ? -2.184 -10.047 -24.688 1 97.88 161 ASP B N 1
ATOM 3278 C CA . ASP B 1 161 ? -3.064 -9.305 -25.594 1 97.88 161 ASP B CA 1
ATOM 3279 C C . ASP B 1 161 ? -4.43 -9.07 -24.953 1 97.88 161 ASP B C 1
ATOM 3281 O O . ASP B 1 161 ? -5.082 -8.062 -25.219 1 97.88 161 ASP B O 1
ATOM 3285 N N . ALA B 1 162 ? -4.824 -9.984 -24.156 1 98.31 162 ALA B N 1
ATOM 3286 C CA . ALA B 1 162 ? -6.148 -9.906 -23.531 1 98.31 162 ALA B CA 1
ATOM 3287 C C . ALA B 1 162 ? -6.168 -8.891 -22.406 1 98.31 162 ALA B C 1
ATOM 3289 O O . ALA B 1 162 ? -7.238 -8.445 -21.984 1 98.31 162 ALA B O 1
ATOM 3290 N N . LEU B 1 163 ? -5.023 -8.477 -21.875 1 98.31 163 LEU B N 1
ATOM 3291 C CA . LEU B 1 163 ? -4.949 -7.625 -20.688 1 98.31 163 LEU B CA 1
ATOM 3292 C C . LEU B 1 163 ? -5.449 -6.219 -20.984 1 98.31 163 LEU B C 1
ATOM 3294 O O . LEU B 1 163 ? -5.977 -5.535 -20.109 1 98.31 163 LEU B O 1
ATOM 3298 N N . ASP B 1 164 ? -5.363 -5.805 -22.25 1 96.56 164 ASP B N 1
ATOM 3299 C CA . ASP B 1 164 ? -5.816 -4.473 -22.641 1 96.56 164 ASP B CA 1
ATOM 3300 C C . ASP B 1 164 ? -7.32 -4.32 -22.422 1 96.56 164 ASP B C 1
ATOM 3302 O O . ASP B 1 164 ? -7.801 -3.219 -22.141 1 96.56 164 ASP B O 1
ATOM 3306 N N . ALA B 1 165 ? -7.984 -5.43 -22.5 1 97.56 165 ALA B N 1
ATOM 3307 C CA . ALA B 1 165 ? -9.438 -5.398 -22.406 1 97.56 165 ALA B CA 1
ATOM 3308 C C . ALA B 1 165 ? -9.883 -5.426 -20.938 1 97.56 165 ALA B C 1
ATOM 3310 O O . ALA B 1 165 ? -11.062 -5.195 -20.641 1 97.56 165 ALA B O 1
ATOM 3311 N N . ILE B 1 166 ? -8.969 -5.672 -20.016 1 98.38 166 ILE B N 1
ATOM 3312 C CA . ILE B 1 166 ? -9.359 -5.797 -18.625 1 98.38 166 ILE B CA 1
ATOM 3313 C C . ILE B 1 166 ? -8.43 -4.953 -17.75 1 98.38 166 ILE B C 1
ATOM 3315 O O . ILE B 1 166 ? -8.008 -5.391 -16.672 1 98.38 166 ILE B O 1
ATOM 3319 N N . LYS B 1 167 ? -8.086 -3.82 -18.203 1 97.94 167 LYS B N 1
ATOM 3320 C CA . LYS B 1 167 ? -7.09 -2.973 -17.562 1 97.94 167 LYS B CA 1
ATOM 3321 C C . LYS B 1 167 ? -7.523 -2.596 -16.156 1 97.94 167 LYS B C 1
ATOM 3323 O O . LYS B 1 167 ? -6.711 -2.605 -15.219 1 97.94 167 LYS B O 1
ATOM 3328 N N . THR B 1 168 ? -8.797 -2.254 -15.961 1 97.81 168 THR B N 1
ATOM 3329 C CA . THR B 1 168 ? -9.258 -1.741 -14.68 1 97.81 168 THR B CA 1
ATOM 3330 C C . THR B 1 168 ? -9.969 -2.832 -13.883 1 97.81 168 THR B C 1
ATOM 3332 O O . THR B 1 168 ? -10.516 -3.775 -14.461 1 97.81 168 THR B O 1
ATOM 3335 N N . LYS B 1 169 ? -10.023 -2.66 -12.594 1 96.81 169 LYS B N 1
ATOM 3336 C CA . LYS B 1 169 ? -10.656 -3.602 -11.68 1 96.81 169 LYS B CA 1
ATOM 3337 C C . LYS B 1 169 ? -12.109 -3.865 -12.078 1 96.81 169 LYS B C 1
ATOM 3339 O O . LYS B 1 169 ? -12.867 -2.93 -12.336 1 96.81 169 LYS B O 1
ATOM 3344 N N . GLY B 1 170 ? -12.422 -5.098 -12.102 1 97.19 170 GLY B N 1
ATOM 3345 C CA . GLY B 1 170 ? -13.797 -5.5 -12.352 1 97.19 170 GLY B CA 1
ATOM 3346 C C . GLY B 1 170 ? -14.07 -5.82 -13.805 1 97.19 170 GLY B C 1
ATOM 3347 O O . GLY B 1 170 ? -15.078 -6.449 -14.133 1 97.19 170 GLY B O 1
ATOM 3348 N N . LYS B 1 171 ? -13.25 -5.406 -14.719 1 98.12 171 LYS B N 1
ATOM 3349 C CA . LYS B 1 171 ? -13.438 -5.699 -16.125 1 98.12 171 LYS B CA 1
ATOM 3350 C C . LYS B 1 171 ? -13.188 -7.176 -16.422 1 98.12 171 LYS B C 1
ATOM 3352 O O . LYS B 1 171 ? -12.305 -7.793 -15.836 1 98.12 171 LYS B O 1
ATOM 3357 N N . GLN B 1 172 ? -13.977 -7.688 -17.312 1 98.12 172 GLN B N 1
ATOM 3358 C CA . GLN B 1 172 ? -13.867 -9.078 -17.734 1 98.12 172 GLN B CA 1
ATOM 3359 C C . GLN B 1 172 ? -14.055 -9.203 -19.25 1 98.12 172 GLN B C 1
ATOM 3361 O O . GLN B 1 172 ? -14.609 -8.312 -19.891 1 98.12 172 GLN B O 1
ATOM 3366 N N . ASN B 1 173 ? -13.531 -10.219 -19.781 1 98.19 173 ASN B N 1
ATOM 3367 C CA . ASN B 1 173 ? -13.68 -10.555 -21.188 1 98.19 173 ASN B CA 1
ATOM 3368 C C . ASN B 1 173 ? -13.656 -12.062 -21.422 1 98.19 173 ASN B C 1
ATOM 3370 O O . ASN B 1 173 ? -13.219 -12.82 -20.547 1 98.19 173 ASN B O 1
ATOM 3374 N N . THR B 1 174 ? -14.211 -12.453 -22.516 1 97.94 174 THR B N 1
ATOM 3375 C CA . THR B 1 174 ? -14.102 -13.852 -22.906 1 97.94 174 THR B CA 1
ATOM 3376 C C . THR B 1 174 ? -12.648 -14.219 -23.188 1 97.94 174 THR B C 1
ATOM 3378 O O . THR B 1 174 ? -11.883 -13.398 -23.703 1 97.94 174 THR B O 1
ATOM 3381 N N . PHE B 1 175 ? -12.266 -15.32 -22.891 1 98.06 175 PHE B N 1
ATOM 3382 C CA . PHE B 1 175 ? -10.938 -15.875 -23.125 1 98.06 175 PHE B CA 1
ATOM 3383 C C . PHE B 1 175 ? -11.016 -17.375 -23.422 1 98.06 175 PHE B C 1
ATOM 3385 O O . PHE B 1 175 ? -11.008 -18.188 -22.484 1 98.06 175 PHE B O 1
ATOM 3392 N N . SER B 1 176 ? -11.008 -17.766 -24.656 1 96.31 176 SER B N 1
ATOM 3393 C CA . SER B 1 176 ? -11.273 -19.156 -25.031 1 96.31 176 SER B CA 1
ATOM 3394 C C . SER B 1 176 ? -10.078 -19.766 -25.766 1 96.31 176 SER B C 1
ATOM 3396 O O . SER B 1 176 ? -9.188 -19.047 -26.219 1 96.31 176 SER B O 1
ATOM 3398 N N . ASN B 1 177 ? -10.109 -21.031 -25.75 1 96.19 177 ASN B N 1
ATOM 3399 C CA . ASN B 1 177 ? -9.164 -21.812 -26.547 1 96.19 177 ASN B CA 1
ATOM 3400 C C . ASN B 1 177 ? -7.723 -21.531 -26.141 1 96.19 177 ASN B C 1
ATOM 3402 O O . ASN B 1 177 ? -6.895 -21.156 -26.969 1 96.19 177 ASN B O 1
ATOM 3406 N N . PHE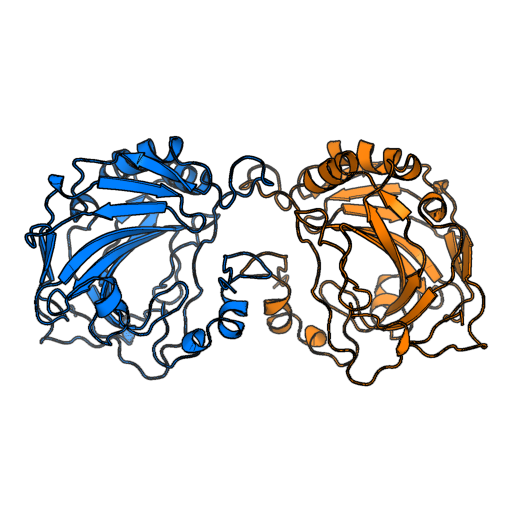 B 1 178 ? -7.469 -21.766 -24.969 1 98.12 178 PHE B N 1
ATOM 3407 C CA . PHE B 1 178 ? -6.121 -21.594 -24.438 1 98.12 178 PHE B CA 1
ATOM 3408 C C . PHE B 1 178 ? -5.703 -22.812 -23.625 1 98.12 178 PHE B C 1
ATOM 3410 O O . PHE B 1 178 ? -6.418 -23.234 -22.703 1 98.12 178 PHE B O 1
ATOM 3417 N N . ASP B 1 179 ? -4.633 -23.328 -23.938 1 98.06 179 ASP B N 1
ATOM 3418 C CA . ASP B 1 179 ? -4.047 -24.469 -23.219 1 98.06 179 ASP B CA 1
ATOM 3419 C C . ASP B 1 179 ? -2.967 -24 -22.25 1 98.06 179 ASP B C 1
ATOM 3421 O O . ASP B 1 179 ? -1.831 -23.734 -22.641 1 98.06 179 ASP B O 1
ATOM 3425 N N . PRO B 1 180 ? -3.229 -24.016 -20.938 1 98 180 PRO B N 1
ATOM 3426 C CA . PRO B 1 180 ? -2.238 -23.516 -19.984 1 98 180 PRO B CA 1
ATOM 3427 C C . PRO B 1 180 ? -0.958 -24.359 -19.969 1 98 180 PRO B C 1
ATOM 3429 O O . PRO B 1 180 ? 0.063 -23.922 -19.438 1 98 180 PRO B O 1
ATOM 3432 N N . LYS B 1 181 ? -0.976 -25.531 -20.5 1 97.81 181 LYS B N 1
ATOM 3433 C CA . LYS B 1 181 ? 0.221 -26.359 -20.547 1 97.81 181 LYS B CA 1
ATOM 3434 C C . LYS B 1 181 ? 1.345 -25.672 -21.312 1 97.81 181 LYS B C 1
ATOM 3436 O O . LYS B 1 181 ? 2.523 -25.922 -21.062 1 97.81 181 LYS B O 1
ATOM 3441 N N . THR B 1 182 ? 0.956 -24.812 -22.25 1 97.56 182 THR B N 1
ATOM 3442 C CA . THR B 1 182 ? 1.944 -24.094 -23.047 1 97.56 182 THR B CA 1
ATOM 3443 C C . THR B 1 182 ? 2.773 -23.156 -22.156 1 97.56 182 THR B C 1
ATOM 3445 O O . THR B 1 182 ? 3.832 -22.688 -22.578 1 97.56 182 THR B O 1
ATOM 3448 N N . LEU B 1 183 ? 2.291 -22.844 -20.969 1 98.31 183 LEU B N 1
ATOM 3449 C CA . LEU B 1 183 ? 2.992 -21.938 -20.047 1 98.31 183 LEU B CA 1
ATOM 3450 C C . LEU B 1 183 ? 3.924 -22.719 -19.125 1 98.31 183 LEU B C 1
ATOM 3452 O O . LEU B 1 183 ? 4.59 -22.125 -18.281 1 98.31 183 LEU B O 1
ATOM 3456 N N . LEU B 1 184 ? 3.988 -24.016 -19.25 1 98.69 184 LEU B N 1
ATOM 3457 C CA . LEU B 1 184 ? 4.844 -24.828 -18.406 1 98.69 184 LEU B CA 1
ATOM 3458 C C . LEU B 1 184 ? 6.215 -25.031 -19.047 1 98.69 184 LEU B C 1
ATOM 3460 O O . LEU B 1 184 ? 6.328 -25.078 -20.266 1 98.69 184 LEU B O 1
ATOM 3464 N N . PRO B 1 185 ? 7.195 -25.141 -18.25 1 98.5 185 PRO B N 1
ATOM 3465 C CA . PRO B 1 185 ? 8.523 -25.438 -18.781 1 98.5 185 PRO B CA 1
ATOM 3466 C C . PRO B 1 185 ? 8.664 -26.875 -19.266 1 98.5 185 PRO B C 1
ATOM 3468 O O . PRO B 1 185 ? 7.738 -27.672 -19.109 1 98.5 185 PRO B O 1
ATOM 3471 N N . GLY B 1 186 ? 9.828 -27.172 -19.844 1 96.62 186 GLY B N 1
ATOM 3472 C CA . GLY B 1 186 ? 10.086 -28.5 -20.375 1 96.62 186 GLY B CA 1
ATOM 3473 C C . GLY B 1 186 ? 10.133 -29.578 -19.312 1 96.62 186 GLY B C 1
ATOM 3474 O O . GLY B 1 186 ? 9.555 -30.656 -19.469 1 96.62 186 GLY B O 1
ATOM 3475 N N . SER B 1 187 ? 10.859 -29.266 -18.281 1 97.62 187 SER B N 1
ATOM 3476 C CA . SER B 1 187 ? 10.922 -30.188 -17.141 1 97.62 187 SER B CA 1
ATOM 3477 C C . SER B 1 187 ? 9.891 -29.828 -16.078 1 97.62 187 SER B C 1
ATOM 3479 O O . SER B 1 187 ? 9.688 -28.656 -15.781 1 97.62 187 SER B O 1
ATOM 3481 N N . LEU B 1 188 ? 9.273 -30.891 -15.562 1 98.31 188 LEU B N 1
ATOM 3482 C CA . LEU B 1 188 ? 8.266 -30.656 -14.531 1 98.31 188 LEU B CA 1
ATOM 3483 C C . LEU B 1 188 ? 8.766 -31.109 -13.164 1 98.31 188 LEU B C 1
ATOM 3485 O O . LEU B 1 188 ? 7.969 -31.453 -12.289 1 98.31 188 LEU B O 1
ATOM 3489 N N . ASP B 1 189 ? 10.102 -31.125 -12.992 1 98.38 189 ASP B N 1
ATOM 3490 C CA . ASP B 1 189 ? 10.656 -31.328 -11.656 1 98.38 189 ASP B CA 1
ATOM 3491 C C . ASP B 1 189 ? 10.164 -30.234 -10.695 1 98.38 189 ASP B C 1
ATOM 3493 O O . ASP B 1 189 ? 10.016 -29.078 -11.078 1 98.38 189 ASP B O 1
ATOM 3497 N N . TYR B 1 190 ? 10.016 -30.688 -9.453 1 98.75 190 TYR B N 1
ATOM 3498 C CA . TYR B 1 190 ? 9.344 -29.719 -8.594 1 98.75 190 TYR B CA 1
ATOM 3499 C C . TYR B 1 190 ? 9.766 -29.891 -7.137 1 98.75 190 TYR B C 1
ATOM 3501 O O . TYR B 1 190 ? 10.281 -30.953 -6.758 1 98.75 190 TYR B O 1
ATOM 3509 N N . TRP B 1 191 ? 9.633 -28.828 -6.348 1 98.81 191 TRP B N 1
ATOM 3510 C CA . TRP B 1 191 ? 9.531 -28.859 -4.895 1 98.81 191 TRP B CA 1
ATOM 3511 C C . TRP B 1 191 ? 8.07 -28.906 -4.453 1 98.81 191 TRP B C 1
ATOM 3513 O O . TRP B 1 191 ? 7.195 -28.375 -5.133 1 98.81 191 TRP B O 1
ATOM 3523 N N . THR B 1 192 ? 7.84 -29.594 -3.314 1 98.81 192 THR B N 1
ATOM 3524 C CA . THR B 1 192 ? 6.473 -29.656 -2.812 1 98.81 192 THR B CA 1
ATOM 3525 C C . THR B 1 192 ? 6.449 -29.516 -1.292 1 98.81 192 THR B C 1
ATOM 3527 O O . THR B 1 192 ? 7.41 -29.875 -0.616 1 98.81 192 THR B O 1
ATOM 3530 N N . TYR B 1 193 ? 5.438 -28.906 -0.77 1 98.56 193 TYR B N 1
ATOM 3531 C CA . TYR B 1 193 ? 5.156 -28.766 0.653 1 98.56 193 TYR B CA 1
ATOM 3532 C C . TYR B 1 193 ? 3.678 -28.484 0.891 1 98.56 193 TYR B C 1
ATOM 3534 O O . TYR B 1 193 ? 2.973 -28.031 -0.016 1 98.56 193 TYR B O 1
ATOM 3542 N N . ASP B 1 194 ? 3.211 -28.828 2.066 1 98.06 194 ASP B N 1
ATOM 3543 C CA . ASP B 1 194 ? 1.854 -28.469 2.473 1 98.06 194 ASP B CA 1
ATOM 3544 C C . ASP B 1 194 ? 1.783 -27.016 2.922 1 98.06 194 ASP B C 1
ATOM 3546 O O . ASP B 1 194 ? 2.549 -26.594 3.789 1 98.06 194 ASP B O 1
ATOM 3550 N N . GLY B 1 195 ? 0.888 -26.312 2.305 1 98.38 195 GLY B N 1
ATOM 3551 C CA . GLY B 1 195 ? 0.832 -24.891 2.627 1 98.38 195 GLY B CA 1
ATOM 3552 C C . GLY B 1 195 ? -0.576 -24.328 2.586 1 98.38 195 GLY B C 1
ATOM 3553 O O . GLY B 1 195 ? -1.548 -25.047 2.812 1 98.38 195 GLY B O 1
ATOM 3554 N N . SER B 1 196 ? -0.694 -23.047 2.445 1 98.44 196 SER B N 1
ATOM 3555 C CA . SER B 1 196 ? -1.944 -22.297 2.428 1 98.44 196 SER B CA 1
ATOM 3556 C C . SER B 1 196 ? -2.105 -21.516 1.121 1 98.44 196 SER B C 1
ATOM 3558 O O . SER B 1 196 ? -1.19 -21.484 0.296 1 98.44 196 SER B O 1
ATOM 3560 N N . LEU B 1 197 ? -3.283 -21 0.945 1 97.75 197 LEU B N 1
ATOM 3561 C CA . LEU B 1 197 ? -3.439 -19.922 -0.026 1 97.75 197 LEU B CA 1
ATOM 3562 C C . LEU B 1 197 ? -2.49 -18.766 0.283 1 97.75 197 LEU B C 1
ATOM 3564 O O . LEU B 1 197 ? -2.027 -18.625 1.418 1 97.75 197 LEU B O 1
ATOM 3568 N N . THR B 1 198 ? -2.221 -17.969 -0.771 1 97.56 198 THR B N 1
ATOM 3569 C CA . THR B 1 198 ? -1.308 -16.844 -0.577 1 97.56 198 THR B CA 1
ATOM 3570 C C . THR B 1 198 ? -2.078 -15.531 -0.476 1 97.56 198 THR B C 1
ATOM 3572 O O . THR B 1 198 ? -1.478 -14.461 -0.335 1 97.56 198 THR B O 1
ATOM 3575 N N . THR B 1 199 ? -3.383 -15.562 -0.64 1 95.94 199 THR B N 1
ATOM 3576 C CA . THR B 1 199 ? -4.285 -14.438 -0.446 1 95.94 199 THR B CA 1
ATOM 3577 C C . THR B 1 199 ? -5.422 -14.805 0.501 1 95.94 199 THR B C 1
ATOM 3579 O O . THR B 1 199 ? -5.715 -15.984 0.695 1 95.94 199 THR B O 1
ATOM 3582 N N . PRO B 1 200 ? -5.992 -13.852 1.144 1 94.5 200 PRO B N 1
ATOM 3583 C CA . PRO B 1 200 ? -7.098 -14.148 2.061 1 94.5 200 PRO B CA 1
ATOM 3584 C C . PRO B 1 200 ? -8.211 -14.953 1.396 1 94.5 200 PRO B C 1
ATOM 3586 O O . PRO B 1 200 ? -8.516 -14.742 0.219 1 94.5 200 PRO B O 1
ATOM 3589 N N . PRO B 1 201 ? -8.68 -15.875 2.211 1 93.56 201 PRO B N 1
ATOM 3590 C CA . PRO B 1 201 ? -8.609 -16 3.67 1 93.56 201 PRO B CA 1
ATOM 3591 C C . PRO B 1 201 ? -7.441 -16.875 4.133 1 93.56 201 PRO B C 1
ATOM 3593 O O . PRO B 1 201 ? -7.398 -17.281 5.293 1 93.56 201 PRO B O 1
ATOM 3596 N N . LEU B 1 202 ? -6.594 -17.312 3.285 1 96.75 202 LEU B N 1
ATOM 3597 C CA . LEU B 1 202 ? -5.309 -17.906 3.625 1 96.75 202 LEU B CA 1
ATOM 3598 C C . LEU B 1 202 ? -5.488 -19.297 4.219 1 96.75 202 LEU B C 1
ATOM 3600 O O . LEU B 1 202 ? -4.762 -19.688 5.137 1 96.75 202 LEU B O 1
ATOM 3604 N N . LEU B 1 203 ? -6.453 -19.953 3.689 1 96.81 203 LEU B N 1
ATOM 3605 C CA . LEU B 1 203 ? -6.758 -21.312 4.156 1 96.81 203 LEU B CA 1
ATOM 3606 C C . LEU B 1 203 ? -5.574 -22.234 3.932 1 96.81 203 LEU B C 1
ATOM 3608 O O . LEU B 1 203 ? -4.949 -22.219 2.869 1 96.81 203 LEU B O 1
ATOM 3612 N N . GLU B 1 204 ? -5.281 -23.016 4.918 1 97.12 204 GLU B N 1
ATOM 3613 C CA . GLU B 1 204 ? -4.184 -23.984 4.848 1 97.12 204 GLU B CA 1
ATOM 3614 C C . GLU B 1 204 ? -4.629 -25.281 4.191 1 97.12 204 GLU B C 1
ATOM 3616 O O . GLU B 1 204 ? -4.613 -26.344 4.828 1 97.12 204 GLU B O 1
ATOM 3621 N N . SER B 1 205 ? -4.93 -25.172 2.898 1 98.12 205 SER B N 1
ATOM 3622 C CA . SER B 1 205 ? -5.582 -26.234 2.152 1 98.12 205 SER B CA 1
ATOM 3623 C C . SER B 1 205 ? -4.766 -26.641 0.927 1 98.12 205 SER B C 1
ATOM 3625 O O . SER B 1 205 ? -5.207 -27.453 0.12 1 98.12 205 SER B O 1
ATOM 3627 N N . VAL B 1 206 ? -3.574 -26.156 0.809 1 98.75 206 VAL B N 1
ATOM 3628 C CA . VAL B 1 206 ? -2.924 -26.234 -0.496 1 98.75 206 VAL B CA 1
ATOM 3629 C C . VAL B 1 206 ? -1.727 -27.172 -0.423 1 98.75 206 VAL B C 1
ATOM 3631 O O . VAL B 1 206 ? -0.881 -27.047 0.466 1 98.75 206 VAL B O 1
ATOM 3634 N N . THR B 1 207 ? -1.676 -28.109 -1.324 1 98.75 207 THR B N 1
ATOM 3635 C CA . THR B 1 207 ? -0.417 -28.75 -1.687 1 98.75 207 THR B CA 1
ATOM 3636 C C . THR B 1 207 ? 0.305 -27.953 -2.768 1 98.75 207 THR B C 1
ATOM 3638 O O . THR B 1 207 ? -0.152 -27.891 -3.912 1 98.75 207 THR B O 1
ATOM 3641 N N . TRP B 1 208 ? 1.387 -27.391 -2.414 1 98.88 208 TRP B N 1
ATOM 3642 C CA . TRP B 1 208 ? 2.145 -26.578 -3.361 1 98.88 208 TRP B CA 1
ATOM 3643 C C . TRP B 1 208 ? 3.084 -27.438 -4.191 1 98.88 208 TRP B C 1
ATOM 3645 O O . TRP B 1 208 ? 3.777 -28.312 -3.654 1 98.88 208 TRP B O 1
ATOM 3655 N N . ILE B 1 209 ? 3.094 -27.234 -5.402 1 98.94 209 ILE B N 1
ATOM 3656 C CA . ILE B 1 209 ? 4.004 -27.828 -6.379 1 98.94 209 ILE B CA 1
ATOM 3657 C C . ILE B 1 209 ? 4.738 -26.719 -7.137 1 98.94 209 ILE B C 1
ATOM 3659 O O . ILE B 1 209 ? 4.219 -26.172 -8.109 1 98.94 209 ILE B O 1
ATOM 3663 N N . VAL B 1 210 ? 5.902 -26.422 -6.707 1 98.88 210 VAL B N 1
ATOM 3664 C CA . VAL B 1 210 ? 6.672 -25.328 -7.289 1 98.88 210 VAL B CA 1
ATOM 3665 C C . VAL B 1 210 ? 7.711 -25.875 -8.258 1 98.88 210 VAL B C 1
ATOM 3667 O O . VAL B 1 210 ? 8.625 -26.594 -7.852 1 98.88 210 VAL B O 1
ATOM 3670 N N . LEU B 1 211 ? 7.57 -25.531 -9.508 1 98.88 211 LEU B N 1
ATOM 3671 C CA . LEU B 1 211 ? 8.445 -26.109 -10.523 1 98.88 211 LEU B CA 1
ATOM 3672 C C . LEU B 1 211 ? 9.844 -25.5 -10.438 1 98.88 211 LEU B C 1
ATOM 3674 O O . LEU B 1 211 ? 9.992 -24.297 -10.227 1 98.88 211 LEU B O 1
ATOM 3678 N N . LYS B 1 212 ? 10.781 -26.312 -10.617 1 98.25 212 LYS B N 1
ATOM 3679 C CA . LYS B 1 212 ? 12.188 -25.922 -10.547 1 98.25 212 LYS B CA 1
ATOM 3680 C C . LYS B 1 212 ? 12.57 -25.047 -11.742 1 98.25 212 LYS B C 1
ATOM 3682 O O . LYS B 1 212 ? 13.25 -24.031 -11.578 1 98.25 212 LYS B O 1
ATOM 3687 N N . GLU B 1 213 ? 12.18 -25.469 -12.906 1 98.38 213 GLU B N 1
ATOM 3688 C CA . GLU B 1 213 ? 12.539 -24.75 -14.133 1 98.38 213 GLU B CA 1
ATOM 3689 C C . GLU B 1 213 ? 11.648 -23.531 -14.336 1 98.38 213 GLU B C 1
ATOM 3691 O O . GLU B 1 213 ? 10.438 -23.609 -14.133 1 98.38 213 GLU B O 1
ATOM 3696 N N . GLN B 1 214 ? 12.195 -22.438 -14.766 1 98.38 214 GLN B N 1
ATOM 3697 C CA . GLN B 1 214 ? 11.492 -21.172 -15.023 1 98.38 214 GLN B CA 1
ATOM 3698 C C . GLN B 1 214 ? 11.125 -21.047 -16.5 1 98.38 214 GLN B C 1
ATOM 3700 O O . GLN B 1 214 ? 11.641 -21.781 -17.344 1 98.38 214 GLN B O 1
ATOM 3705 N N . ILE B 1 215 ? 10.281 -20.203 -16.797 1 98.75 215 ILE B N 1
ATOM 3706 C CA . ILE B 1 215 ? 10.031 -19.812 -18.172 1 98.75 215 ILE B CA 1
ATOM 3707 C C . ILE B 1 215 ? 10.445 -18.359 -18.391 1 98.75 215 ILE B C 1
ATOM 3709 O O . ILE B 1 215 ? 10.594 -17.609 -17.422 1 98.75 215 ILE B O 1
ATOM 3713 N N . SER B 1 216 ? 10.625 -18.031 -19.641 1 98.62 216 SER B N 1
ATOM 3714 C CA . SER B 1 216 ? 11.156 -16.703 -19.953 1 98.62 216 SER B CA 1
ATOM 3715 C C . SER B 1 216 ? 10.031 -15.672 -20.078 1 98.62 216 SER B C 1
ATOM 3717 O O . SER B 1 216 ? 8.898 -16.016 -20.422 1 98.62 216 SER B O 1
ATOM 3719 N N . VAL B 1 217 ? 10.312 -14.453 -19.844 1 98.81 217 VAL B N 1
ATOM 3720 C CA . VAL B 1 217 ? 9.477 -13.281 -20.078 1 98.81 217 VAL B CA 1
ATOM 3721 C C . VAL B 1 217 ? 10.359 -12.078 -20.406 1 98.81 217 VAL B C 1
ATOM 3723 O O . VAL B 1 217 ? 11.414 -11.891 -19.797 1 98.81 217 VAL B O 1
ATOM 3726 N N . SER B 1 218 ? 9.984 -11.273 -21.328 1 98.75 218 SER B N 1
ATOM 3727 C CA . SER B 1 218 ? 10.797 -10.109 -21.672 1 98.75 218 SER B CA 1
ATOM 3728 C C . SER B 1 218 ? 10.375 -8.883 -20.859 1 98.75 218 SER B C 1
ATOM 3730 O O . SER B 1 218 ? 9.25 -8.82 -20.359 1 98.75 218 SER B O 1
ATOM 3732 N N . PRO B 1 219 ? 11.273 -7.898 -20.781 1 97.81 219 PRO B N 1
ATOM 3733 C CA . PRO B 1 219 ? 10.891 -6.648 -20.125 1 97.81 219 PRO B CA 1
ATOM 3734 C C . PRO B 1 219 ? 9.656 -6.004 -20.734 1 97.81 219 PRO B C 1
ATOM 3736 O O . PRO B 1 219 ? 8.797 -5.488 -20.016 1 97.81 219 PRO B O 1
ATOM 3739 N N . ALA B 1 220 ? 9.594 -6.023 -22.062 1 98 220 ALA B N 1
ATOM 3740 C CA . ALA B 1 220 ? 8.438 -5.449 -22.75 1 98 220 ALA B CA 1
ATOM 3741 C C . ALA B 1 220 ? 7.156 -6.176 -22.344 1 98 220 ALA B C 1
ATOM 3743 O O . ALA B 1 220 ? 6.102 -5.547 -22.188 1 98 220 ALA B O 1
ATOM 3744 N N . GLN B 1 221 ? 7.203 -7.48 -22.219 1 98.62 221 GLN B N 1
ATOM 3745 C CA . GLN B 1 221 ? 6.047 -8.258 -21.766 1 98.62 221 GLN B CA 1
ATOM 3746 C C . GLN B 1 221 ? 5.695 -7.938 -20.328 1 98.62 221 GLN B C 1
ATOM 3748 O O . GLN B 1 221 ? 4.52 -7.871 -19.969 1 98.62 221 GLN B O 1
ATOM 3753 N N . MET B 1 222 ? 6.723 -7.695 -19.484 1 98.44 222 MET B N 1
ATOM 3754 C CA . MET B 1 222 ? 6.477 -7.32 -18.094 1 98.44 222 MET B CA 1
ATOM 3755 C C . MET B 1 222 ? 5.723 -5.996 -18 1 98.44 222 MET B C 1
ATOM 3757 O O . MET B 1 222 ? 4.891 -5.805 -17.125 1 98.44 222 MET B O 1
ATOM 3761 N N . VAL B 1 223 ? 5.992 -5.113 -18.938 1 97.44 223 VAL B N 1
ATOM 3762 C CA . VAL B 1 223 ? 5.309 -3.822 -18.984 1 97.44 223 VAL B CA 1
ATOM 3763 C C . VAL B 1 223 ? 3.807 -4.039 -19.141 1 97.44 223 VAL B C 1
ATOM 3765 O O . VAL B 1 223 ? 3 -3.301 -18.578 1 97.44 223 VAL B O 1
ATOM 3768 N N . LYS B 1 224 ? 3.41 -5.062 -19.875 1 98.06 224 LYS B N 1
ATOM 3769 C CA . LYS B 1 224 ? 1.993 -5.359 -20.078 1 98.06 224 LYS B CA 1
ATOM 3770 C C . LYS B 1 224 ? 1.334 -5.785 -18.766 1 98.06 224 LYS B C 1
ATOM 3772 O O . LYS B 1 224 ? 0.241 -5.32 -18.438 1 98.06 224 LYS B O 1
ATOM 3777 N N . PHE B 1 225 ? 1.979 -6.594 -18.031 1 98.38 225 PHE B N 1
ATOM 3778 C CA . PHE B 1 225 ? 1.471 -6.953 -16.719 1 98.38 225 PHE B CA 1
ATOM 3779 C C . PHE B 1 225 ? 1.279 -5.711 -15.859 1 98.38 225 PHE B C 1
ATOM 3781 O O . PHE B 1 225 ? 0.222 -5.527 -15.25 1 98.38 225 PHE B O 1
ATOM 3788 N N . ARG B 1 226 ? 2.264 -4.855 -15.875 1 97.44 226 ARG B N 1
ATOM 3789 C CA . ARG B 1 226 ? 2.34 -3.701 -14.984 1 97.44 226 ARG B CA 1
ATOM 3790 C C . ARG B 1 226 ? 1.385 -2.602 -15.438 1 97.44 226 ARG B C 1
ATOM 3792 O O . ARG B 1 226 ? 1.24 -1.583 -14.75 1 97.44 226 ARG B O 1
ATOM 3799 N N . SER B 1 227 ? 0.746 -2.832 -16.531 1 97.19 227 SER B N 1
ATOM 3800 C CA . SER B 1 227 ? -0.177 -1.826 -17.047 1 97.19 227 SER B CA 1
ATOM 3801 C C . SER B 1 227 ? -1.563 -1.981 -16.438 1 97.19 227 SER B C 1
ATOM 3803 O O . SER B 1 227 ? -2.402 -1.086 -16.547 1 97.19 227 SER B O 1
ATOM 3805 N N . LEU B 1 228 ? -1.839 -3.119 -15.812 1 98.12 228 LEU B N 1
ATOM 3806 C CA . LEU B 1 228 ? -3.119 -3.326 -15.148 1 98.12 228 LEU B CA 1
ATOM 3807 C C . LEU B 1 228 ? -3.248 -2.418 -13.93 1 98.12 228 LEU B C 1
ATOM 3809 O O . LEU B 1 228 ? -2.246 -1.912 -13.414 1 98.12 228 LEU B O 1
ATOM 3813 N N . LEU B 1 229 ? -4.477 -2.215 -13.586 1 96.75 229 LEU B N 1
ATOM 3814 C CA . LEU B 1 229 ? -4.73 -1.318 -12.461 1 96.75 229 LEU B CA 1
ATOM 3815 C C . LEU B 1 229 ? -5.379 -2.068 -11.297 1 96.75 229 LEU B C 1
ATOM 3817 O O . LEU B 1 229 ? -6.234 -2.932 -11.516 1 96.75 229 LEU B O 1
ATOM 3821 N N . PHE B 1 230 ? -4.988 -1.699 -10.062 1 94.88 230 PHE B N 1
ATOM 3822 C CA . PHE B 1 230 ? -5.68 -2.178 -8.867 1 94.88 230 PHE B CA 1
ATOM 3823 C C . PHE B 1 230 ? -7.09 -1.603 -8.789 1 94.88 230 PHE B C 1
ATOM 3825 O O . PHE B 1 230 ? -7.953 -2.152 -8.102 1 94.88 230 PHE B O 1
ATOM 3832 N N . THR B 1 231 ? -7.266 -0.449 -9.445 1 93.44 231 THR B N 1
ATOM 3833 C CA . THR B 1 231 ? -8.438 0.385 -9.211 1 93.44 231 THR B CA 1
ATOM 3834 C C . THR B 1 231 ? -9.383 0.35 -10.406 1 93.44 231 THR B C 1
ATOM 3836 O O . THR B 1 231 ? -8.969 -0.008 -11.516 1 93.44 231 THR B O 1
ATOM 3839 N N . GLY B 1 232 ? -10.586 0.62 -10.086 1 94.75 232 GLY B N 1
ATOM 3840 C CA . GLY B 1 232 ? -11.609 0.616 -11.117 1 94.75 232 GLY B CA 1
ATOM 3841 C C . GLY B 1 232 ? -11.789 1.968 -11.781 1 94.75 232 GLY B C 1
ATOM 3842 O O . GLY B 1 232 ? -11.086 2.928 -11.453 1 94.75 232 GLY B O 1
ATOM 3843 N N . ASP B 1 233 ? -12.758 1.996 -12.727 1 92.69 233 ASP B N 1
ATOM 3844 C CA . ASP B 1 233 ? -13.07 3.238 -13.43 1 92.69 233 ASP B CA 1
ATOM 3845 C C . ASP B 1 233 ? -13.539 4.316 -12.461 1 92.69 233 ASP B C 1
ATOM 3847 O O . ASP B 1 233 ? -14.328 4.043 -11.555 1 92.69 233 ASP B O 1
ATOM 3851 N N . GLY B 1 234 ? -13.008 5.5 -12.633 1 88.62 234 GLY B N 1
ATOM 3852 C CA . GLY B 1 234 ? -13.445 6.621 -11.812 1 88.62 234 GLY B CA 1
ATOM 3853 C C . GLY B 1 234 ? -12.703 6.723 -10.5 1 88.62 234 GLY B C 1
ATOM 3854 O O . GLY B 1 234 ? -12.914 7.664 -9.734 1 88.62 234 GLY B O 1
ATOM 3855 N N . GLU B 1 235 ? -11.883 5.742 -10.18 1 89.31 235 GLU B N 1
ATOM 3856 C CA . GLU B 1 235 ? -11.062 5.754 -8.969 1 89.31 235 GLU B CA 1
ATOM 3857 C C . GLU B 1 235 ? -9.672 6.305 -9.25 1 89.31 235 GLU B C 1
ATOM 3859 O O . GLU B 1 235 ? -9.211 6.285 -10.398 1 89.31 235 GLU B O 1
ATOM 3864 N N . PRO B 1 236 ? -9.023 6.797 -8.195 1 90.12 236 PRO B N 1
ATOM 3865 C CA . PRO B 1 236 ? -7.617 7.141 -8.414 1 90.12 236 PRO B CA 1
ATOM 3866 C C . PRO B 1 236 ? -6.816 5.992 -9.023 1 90.12 236 PRO B C 1
ATOM 3868 O O . PRO B 1 236 ? -6.98 4.836 -8.617 1 90.12 236 PRO B O 1
ATOM 3871 N N . VAL B 1 237 ? -5.992 6.32 -9.977 1 93.25 237 VAL B N 1
ATOM 3872 C CA . VAL B 1 237 ? -5.266 5.324 -10.75 1 93.25 237 VAL B CA 1
ATOM 3873 C C . VAL B 1 237 ? -4.117 4.758 -9.922 1 93.25 237 VAL B C 1
ATOM 3875 O O . VAL B 1 237 ? -3.375 5.508 -9.281 1 93.25 237 VAL B O 1
ATOM 3878 N N . CYS B 1 238 ? -3.982 3.484 -9.953 1 93.5 238 CYS B N 1
ATOM 3879 C CA . CYS B 1 238 ? -2.848 2.801 -9.344 1 93.5 238 CYS B CA 1
ATOM 3880 C C . CYS B 1 238 ? -2.475 1.552 -10.133 1 93.5 238 CYS B C 1
ATOM 3882 O O . CYS B 1 238 ? -3.248 0.594 -10.195 1 93.5 238 CYS B O 1
ATOM 3884 N N . ASN B 1 239 ? -1.286 1.646 -10.711 1 95.81 239 ASN B N 1
ATOM 3885 C CA . ASN B 1 239 ? -0.834 0.468 -11.445 1 95.81 239 ASN B CA 1
ATOM 3886 C C . ASN B 1 239 ? -0.727 -0.751 -10.531 1 95.81 239 ASN B C 1
ATOM 3888 O O . ASN B 1 239 ? -0.276 -0.64 -9.391 1 95.81 239 ASN B O 1
ATOM 3892 N N . MET B 1 240 ? -1.158 -1.814 -11.047 1 95.88 240 MET B N 1
ATOM 3893 C CA . MET B 1 240 ? -1.084 -3.072 -10.312 1 95.88 240 MET B CA 1
ATOM 3894 C C . MET B 1 240 ? 0.334 -3.631 -10.328 1 95.88 240 MET B C 1
ATOM 3896 O O . MET B 1 240 ? 0.747 -4.262 -11.305 1 95.88 240 MET B O 1
ATOM 3900 N N . VAL B 1 241 ? 1.046 -3.367 -9.297 1 94.56 241 VAL B N 1
ATOM 3901 C CA . VAL B 1 241 ? 2.396 -3.887 -9.109 1 94.56 241 VAL B CA 1
ATOM 3902 C C . VAL B 1 241 ? 2.576 -4.34 -7.66 1 94.56 241 VAL B C 1
ATOM 3904 O O . VAL B 1 241 ? 1.835 -3.916 -6.773 1 94.56 241 VAL B O 1
ATOM 3907 N N . ASP B 1 242 ? 3.529 -5.297 -7.484 1 93 242 ASP B N 1
ATOM 3908 C CA . ASP B 1 242 ? 3.842 -5.844 -6.168 1 93 242 ASP B CA 1
ATOM 3909 C C . ASP B 1 242 ? 2.615 -6.504 -5.543 1 93 242 ASP B C 1
ATOM 3911 O O . ASP B 1 242 ? 2.312 -6.281 -4.367 1 93 242 ASP B O 1
ATOM 3915 N N . ASN B 1 243 ? 1.875 -7.211 -6.324 1 94.94 243 ASN B N 1
ATOM 3916 C CA . ASN B 1 243 ? 0.709 -7.965 -5.875 1 94.94 243 ASN B CA 1
ATOM 3917 C C . ASN B 1 243 ? 1.102 -9.344 -5.355 1 94.94 243 ASN B C 1
ATOM 3919 O O . ASN B 1 243 ? 0.583 -10.359 -5.824 1 94.94 243 ASN B O 1
ATOM 3923 N N . TYR B 1 244 ? 1.915 -9.352 -4.348 1 95.12 244 TYR B N 1
ATOM 3924 C CA . TYR B 1 244 ? 2.379 -10.633 -3.82 1 95.12 244 TYR B CA 1
ATOM 3925 C C . TYR B 1 244 ? 2.535 -10.578 -2.305 1 95.12 244 TYR B C 1
ATOM 3927 O O . TYR B 1 244 ? 2.729 -9.5 -1.737 1 95.12 244 TYR B O 1
ATOM 3935 N N . ARG B 1 245 ? 2.438 -11.75 -1.696 1 94.25 245 ARG B N 1
ATOM 3936 C CA . ARG B 1 245 ? 2.682 -11.914 -0.267 1 94.25 245 ARG B CA 1
ATOM 3937 C C . ARG B 1 245 ? 4.133 -12.289 0.002 1 94.25 245 ARG B C 1
ATOM 3939 O O . ARG B 1 245 ? 4.68 -13.18 -0.653 1 94.25 245 ARG B O 1
ATOM 3946 N N . PRO B 1 246 ? 4.805 -11.602 0.933 1 92.19 246 PRO B N 1
ATOM 3947 C CA . PRO B 1 246 ? 6.172 -12.008 1.262 1 92.19 246 PRO B CA 1
ATOM 3948 C C . PRO B 1 246 ? 6.258 -13.438 1.79 1 92.19 246 PRO B C 1
ATOM 3950 O O . PRO B 1 246 ? 5.289 -13.945 2.355 1 92.19 246 PRO B O 1
ATOM 3953 N N . PRO B 1 247 ? 7.375 -14.031 1.624 1 95.94 247 PRO B N 1
ATOM 3954 C CA . PRO B 1 247 ? 7.547 -15.406 2.1 1 95.94 247 PRO B CA 1
ATOM 3955 C C . PRO B 1 247 ? 7.234 -15.555 3.588 1 95.94 247 PRO B C 1
ATOM 3957 O O . PRO B 1 247 ? 7.578 -14.68 4.387 1 95.94 247 PRO B O 1
ATOM 3960 N N . GLN B 1 248 ? 6.609 -16.594 3.93 1 96.25 248 GLN B N 1
ATOM 3961 C CA . GLN B 1 248 ? 6.262 -16.969 5.297 1 96.25 248 GLN B CA 1
ATOM 3962 C C . GLN B 1 248 ? 7.262 -17.969 5.875 1 96.25 248 GLN B C 1
ATOM 3964 O O . GLN B 1 248 ? 7.988 -18.625 5.129 1 96.25 248 GLN B O 1
ATOM 3969 N N . LEU B 1 249 ? 7.18 -18.047 7.191 1 95.69 249 LEU B N 1
ATOM 3970 C CA . LEU B 1 249 ? 8.062 -18.984 7.871 1 95.69 249 LEU B CA 1
ATOM 3971 C C . LEU B 1 249 ? 7.664 -20.422 7.574 1 95.69 249 LEU B C 1
ATOM 3973 O O . LEU B 1 249 ? 6.473 -20.734 7.523 1 95.69 249 LEU B O 1
ATOM 3977 N N . LEU B 1 250 ? 8.641 -21.25 7.371 1 96.56 250 LEU B N 1
ATOM 3978 C CA . LEU B 1 250 ? 8.406 -22.656 7.109 1 96.56 250 LEU B CA 1
ATOM 3979 C C . LEU B 1 250 ? 7.848 -23.359 8.344 1 96.56 250 LEU B C 1
ATOM 3981 O O . LEU B 1 250 ? 7.016 -24.266 8.234 1 96.56 250 LEU B O 1
ATOM 3985 N N . LYS B 1 251 ? 8.227 -22.906 9.602 1 95.38 251 LYS B N 1
ATOM 3986 C CA . LYS B 1 251 ? 7.781 -23.391 10.906 1 95.38 251 LYS B CA 1
ATOM 3987 C C . LYS B 1 251 ? 7.902 -24.906 11 1 95.38 251 LYS B C 1
ATOM 3989 O O . LYS B 1 251 ? 6.941 -25.594 11.359 1 95.38 251 LYS B O 1
ATOM 3994 N N . GLY B 1 252 ? 8.938 -25.469 10.648 1 94.25 252 GLY B N 1
ATOM 3995 C CA . GLY B 1 252 ? 9.234 -26.875 10.883 1 94.25 252 GLY B CA 1
ATOM 3996 C C . GLY B 1 252 ? 8.734 -27.781 9.773 1 94.25 252 GLY B C 1
ATOM 3997 O O . GLY B 1 252 ? 8.984 -28.984 9.797 1 94.25 252 GLY B O 1
ATOM 3998 N N . ARG B 1 253 ? 7.969 -27.344 8.805 1 96.56 253 ARG B N 1
ATOM 3999 C CA . ARG B 1 253 ? 7.52 -28.172 7.688 1 96.56 253 ARG B CA 1
ATOM 4000 C C . ARG B 1 253 ? 8.703 -28.609 6.824 1 96.56 253 ARG B C 1
ATOM 4002 O O . ARG B 1 253 ? 9.758 -27.969 6.848 1 96.56 253 ARG B O 1
ATOM 4009 N N . GLN B 1 254 ? 8.422 -29.672 6.125 1 96.56 254 GLN B N 1
ATOM 4010 C CA . GLN B 1 254 ? 9.438 -30.203 5.215 1 96.56 254 GLN B CA 1
ATOM 4011 C C . GLN B 1 254 ? 9.133 -29.797 3.771 1 96.56 254 GLN B C 1
ATOM 4013 O O . GLN B 1 254 ? 7.977 -29.844 3.344 1 96.56 254 GLN B O 1
ATOM 4018 N N . VAL B 1 255 ? 10.188 -29.469 3.131 1 98.62 255 VAL B N 1
ATOM 4019 C CA . VAL B 1 255 ? 10.125 -29.281 1.686 1 98.62 255 VAL B CA 1
ATOM 4020 C C . VAL B 1 255 ? 10.773 -30.469 0.976 1 98.62 255 VAL B C 1
ATOM 4022 O O . VAL B 1 255 ? 11.938 -30.781 1.231 1 98.62 255 VAL B O 1
ATOM 4025 N N . ARG B 1 256 ? 10.016 -31.125 0.127 1 98.75 256 ARG B N 1
ATOM 4026 C CA . ARG B 1 256 ? 10.516 -32.281 -0.612 1 98.75 256 ARG B CA 1
ATOM 4027 C C . ARG B 1 256 ? 10.766 -31.922 -2.074 1 98.75 256 ARG B C 1
ATOM 4029 O O . ARG B 1 256 ? 10.156 -31 -2.607 1 98.75 256 ARG B O 1
ATOM 4036 N N . ALA B 1 257 ? 11.672 -32.688 -2.68 1 98.5 257 ALA B N 1
ATOM 4037 C CA . ALA B 1 257 ? 12.008 -32.469 -4.086 1 98.5 257 ALA B CA 1
ATOM 4038 C C . ALA B 1 257 ? 11.82 -33.75 -4.895 1 98.5 257 ALA B C 1
ATOM 4040 O O . ALA B 1 257 ? 12.133 -34.844 -4.414 1 98.5 257 ALA B O 1
ATOM 4041 N N . SER B 1 258 ? 11.367 -33.656 -6.102 1 98.25 258 SER B N 1
ATOM 4042 C CA . SER B 1 258 ? 11.195 -34.812 -6.992 1 98.25 258 SER B CA 1
ATOM 4043 C C . SER B 1 258 ? 12.484 -35.125 -7.742 1 98.25 258 SER B C 1
ATOM 4045 O O . SER B 1 258 ? 12.516 -36 -8.594 1 98.25 258 SER B O 1
ATOM 4047 N N . PHE B 1 259 ? 13.523 -34.438 -7.512 1 96.75 259 PHE B N 1
ATOM 4048 C CA . PHE B 1 259 ? 14.812 -34.531 -8.195 1 96.75 259 PHE B CA 1
ATOM 4049 C C . PHE B 1 259 ? 15.961 -34.531 -7.195 1 96.75 259 PHE B C 1
ATOM 4051 O O . PHE B 1 259 ? 15.789 -34.094 -6.055 1 96.75 259 PHE B O 1
ATOM 4058 N N . LYS B 1 260 ? 17.125 -34.969 -7.695 1 92.5 260 LYS B N 1
ATOM 4059 C CA . LYS B 1 260 ? 18.328 -34.969 -6.855 1 92.5 260 LYS B CA 1
ATOM 4060 C C . LYS B 1 260 ? 19.125 -33.688 -7.055 1 92.5 260 LYS B C 1
ATOM 4062 O O . LYS B 1 260 ? 19.141 -33.125 -8.148 1 92.5 260 LYS B O 1
#

Radius of gyration: 26.72 Å; Cα contacts (8 Å, |Δi|>4): 1393; chains: 2; bounding box: 39×78×60 Å

Secondary structure (DSSP, 8-state):
------SSTTTSGGGHHHH-GGGGSTT-S-BEE-GGGSEE-TTPPPEEEE--GGGEEEEEE-SSSEEEEE--SS--SEEEETT--S-EEEEEEEEEE-SSTT---SSEETTB--SEEEEEEEEETTSSSHHHHTTSTTSEEEEEEEEEESS--GGGHHHHHHHGGG-STT-EEE--S--GGGGS-S---EEEEEE--SSTT--S-EEEEEESS-EEE-HHHHHHHTT-BSS-TTSPPBB-----PPPBP-TT---EES--/------SSTTTSGGGHHHH-GGGGSTT-S-BEE-GGGSEE-TTPPPEEEE--GGGEEEEEE-SSSEEEEE--SS--SEEEETT--S-EEEEEEEEEE-SSTT---SSEETTB--SEEEEEEEEETTSSSHHHHTTSTTSEEEEEEEEEESS--GGGHHHHHHHGGG-STT-EEE--S--GGGGS-S---EEEEEE--SSTT--S-EEEEEESS-EEE-HHHHHHHTT-BSS-TTSPPBB-----PPPBP-TT---EES--

InterPro domains:
  IPR001148 Alpha carbonic anhydrase domain [PF00194] (12-259)
  IPR001148 Alpha carbonic anhydrase domain [PS51144] (3-259)
  IPR001148 Alpha carbonic anhydrase domain [SM01057] (5-259)
  IPR018338 Carbonic anhydrase, alpha-class, conserved site [PS00162] (105-121)
  IPR023561 Carbonic anhydrase, alpha-class [PTHR18952] (3-254)
  IPR036398 Alpha carbonic anhydrase domain superfamily [G3DSA:3.10.200.10] (1-260)
  IPR036398 Alpha carbonic anhydrase domain superfamily [SSF51069] (3-259)

pLDDT: mean 95.73, std 7.34, range [27.47, 98.94]

Nearest PDB structures (foldseek):
  6nj2-assembly1_A  TM=9.917E-01  e=3.330E-46  Homo sapiens
  3dcw-assembly1_A  TM=9.911E-01  e=3.759E-46  Homo sapiens
  4hba-assembly1_A  TM=9.909E-01  e=5.747E-46  Homo sapiens
  5t75-assembly1_A  TM=9.903E-01  e=1.190E-45  Homo sapiens
  6yh6-assembly1_A  TM=9.887E-01  e=2.182E-45  Homo sapiens